Protein AF-A0A2N2MU75-F1 (afdb_monomer)

Mean predicted aligned error: 7.27 Å

Radius of gyration: 27.64 Å; Cα contacts (8 Å, |Δi|>4): 514; chains: 1; bounding box: 73×58×70 Å

Sequence (371 aa):
MKVNGSAAVYRFVVKPNTANDPRSLGYLADAHSLSLNQITQIRCHDLYFVRGGLDEPEAEKLAAQLLHDPVTQLIEIDLLELPLTDHNLNQKEHPATRTIEVALRPGVTDPVAEQIVRAAHLLGISSLESACTGLRFIISGDGLTDDLLHLAAKRLLSNSVIQTYALGEITPSFSTAAQSHDLVEPIVLRGLDDAGLLAVSSSRRAALNLAEMHAIQDYCERENRDLTDIEFEMLAQTWSEHCVHKTFKSQVSVKRDKSDSRSFPTHYSHLFNQTIRAATKQVNADWVISAFTENAGIVEFDGTNELSFKVETHNHPSAIEPFGGANTGIGGVIRDVIGVSAKPIASTDTLCFGPADLPLTELPEGVLHPR

Structure (mmCIF, N/CA/C/O backbone):
data_AF-A0A2N2MU75-F1
#
_entry.id   AF-A0A2N2MU75-F1
#
loop_
_atom_site.group_PDB
_atom_site.id
_atom_site.type_symbol
_atom_site.label_atom_id
_atom_site.label_alt_id
_atom_site.label_comp_id
_atom_site.label_asym_id
_atom_site.label_entity_id
_atom_site.label_seq_id
_atom_site.pdbx_PDB_ins_code
_atom_site.Cartn_x
_atom_site.Cartn_y
_atom_site.Cartn_z
_atom_site.occupancy
_atom_site.B_iso_or_equiv
_atom_site.auth_seq_id
_atom_site.auth_comp_id
_atom_site.auth_asym_id
_atom_site.auth_atom_id
_atom_site.pdbx_PDB_model_num
ATOM 1 N N . MET A 1 1 ? -29.387 16.639 11.949 1.00 51.47 1 MET A N 1
ATOM 2 C CA . MET A 1 1 ? -29.442 17.891 12.756 1.00 51.47 1 MET A CA 1
ATOM 3 C C . MET A 1 1 ? -28.228 18.777 12.436 1.00 51.47 1 MET A C 1
ATOM 5 O O . MET A 1 1 ? -27.191 18.222 12.099 1.00 51.47 1 MET A O 1
ATOM 9 N N . LYS A 1 2 ? -28.322 20.120 12.472 1.00 49.78 2 LYS A N 1
ATOM 10 C CA . LYS A 1 2 ? -27.133 21.004 12.392 1.00 49.78 2 LYS A CA 1
ATOM 11 C C . LYS A 1 2 ? -26.745 21.435 13.804 1.00 49.78 2 LYS A C 1
ATOM 13 O O . LYS A 1 2 ? -27.567 22.052 14.475 1.00 49.78 2 LYS A O 1
ATOM 18 N N . VAL A 1 3 ? -25.519 21.152 14.232 1.00 50.81 3 VAL A N 1
ATOM 19 C CA . VAL A 1 3 ? -24.955 21.676 15.486 1.00 50.81 3 VAL A CA 1
ATOM 20 C C . VAL A 1 3 ? -24.136 22.910 15.116 1.00 50.81 3 VAL A C 1
ATOM 22 O O . VAL A 1 3 ? -23.238 22.832 14.281 1.00 50.81 3 VAL A O 1
ATOM 25 N N . ASN A 1 4 ? -24.496 24.080 15.650 1.00 44.38 4 ASN A N 1
ATOM 26 C CA . ASN A 1 4 ? -23.814 25.356 15.368 1.00 44.38 4 ASN A CA 1
ATOM 27 C C . ASN A 1 4 ? -23.653 25.685 13.864 1.00 44.38 4 ASN A C 1
ATOM 29 O O . ASN A 1 4 ? -22.660 26.269 13.440 1.00 44.38 4 ASN A O 1
ATOM 33 N N . GLY A 1 5 ? -24.627 25.294 13.034 1.00 52.31 5 GLY A N 1
ATOM 34 C CA . GLY A 1 5 ? -24.607 25.541 11.586 1.00 52.31 5 GLY A CA 1
ATOM 35 C C . GLY A 1 5 ? -23.801 24.532 10.752 1.00 52.31 5 GLY A C 1
ATOM 36 O O . GLY A 1 5 ? -23.890 24.591 9.525 1.00 52.31 5 GLY A O 1
ATOM 37 N N . SER A 1 6 ? -23.113 23.577 11.390 1.00 60.97 6 SER A N 1
ATOM 38 C CA . SER A 1 6 ? -22.347 22.492 10.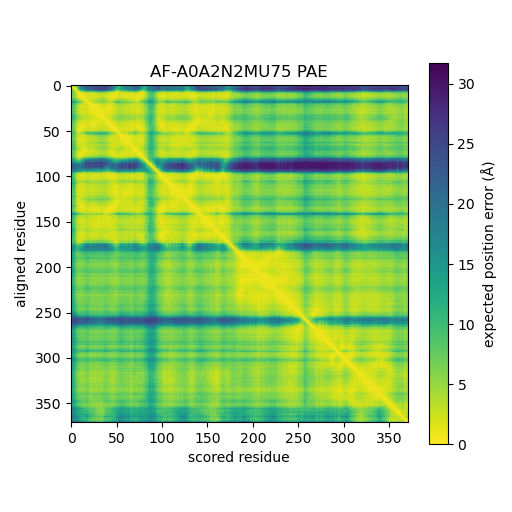755 1.00 60.97 6 SER A CA 1
ATOM 39 C C . SER A 1 6 ? -23.054 21.136 10.896 1.00 60.97 6 SER A C 1
ATOM 41 O O . SER A 1 6 ? -23.924 20.969 11.754 1.00 60.97 6 SER A O 1
ATOM 43 N N . ALA A 1 7 ? -22.727 20.174 10.027 1.00 74.31 7 ALA A N 1
ATOM 44 C CA . ALA A 1 7 ? -23.244 18.805 10.123 1.00 74.31 7 ALA A CA 1
ATOM 45 C C . ALA A 1 7 ? -22.842 18.165 11.465 1.00 74.31 7 ALA A C 1
ATOM 47 O O . ALA A 1 7 ? -21.722 18.374 11.933 1.00 74.31 7 ALA A O 1
ATOM 48 N N . ALA A 1 8 ? -23.756 17.407 12.080 1.00 84.44 8 ALA A N 1
ATOM 49 C CA . ALA A 1 8 ? -23.481 16.691 13.322 1.00 84.44 8 ALA A CA 1
ATOM 50 C C . ALA A 1 8 ? -22.379 15.647 13.100 1.00 84.44 8 ALA A C 1
ATOM 52 O O . ALA A 1 8 ? -22.336 15.007 12.044 1.00 84.44 8 ALA A O 1
ATOM 53 N N . VAL A 1 9 ? -21.505 15.482 14.094 1.00 91.62 9 VAL A N 1
ATOM 54 C CA . VAL A 1 9 ? -20.460 14.456 14.086 1.00 91.62 9 VAL A CA 1
ATOM 55 C C . VAL A 1 9 ? -20.683 13.525 15.263 1.00 91.62 9 VAL A C 1
ATOM 57 O O . VAL A 1 9 ? -20.596 13.952 16.409 1.00 91.62 9 VAL A O 1
ATOM 60 N N . TYR A 1 10 ? -20.958 12.259 14.974 1.00 94.25 10 TYR A N 1
ATOM 61 C CA . TYR A 1 10 ? -21.051 11.216 15.988 1.00 94.25 10 TYR A CA 1
ATOM 62 C C . TYR A 1 10 ? -19.754 10.421 16.024 1.00 94.25 10 TYR A C 1
ATOM 64 O O . TYR A 1 10 ? -19.190 10.075 14.983 1.00 94.25 10 TYR A O 1
ATOM 72 N N . ARG A 1 11 ? -19.300 10.137 17.236 1.00 95.62 11 ARG A N 1
ATOM 73 C CA . ARG A 1 11 ? -18.159 9.299 17.570 1.00 95.62 11 ARG A CA 1
ATOM 74 C C . ARG A 1 11 ? -18.680 7.970 18.098 1.00 95.62 11 ARG A C 1
ATOM 76 O O . ARG A 1 11 ? -19.547 7.951 18.964 1.00 95.62 11 ARG A O 1
ATOM 83 N N . PHE A 1 12 ? -18.114 6.879 17.605 1.00 97.44 12 PHE A N 1
ATOM 84 C CA . PHE A 1 12 ? -18.402 5.528 18.060 1.00 97.44 12 PHE A CA 1
ATOM 85 C C . PHE A 1 12 ? -17.114 4.862 18.523 1.00 97.44 12 PHE A C 1
ATOM 87 O O . PHE A 1 12 ? -16.131 4.832 17.780 1.00 97.44 12 PHE A O 1
ATOM 94 N N . VAL A 1 13 ? -17.125 4.310 19.734 1.00 97.75 13 VAL A N 1
ATOM 95 C CA . VAL A 1 13 ? -16.012 3.521 20.275 1.00 97.75 13 VAL A CA 1
ATOM 96 C C . VAL A 1 13 ? -16.487 2.091 20.458 1.00 97.75 13 VAL A C 1
ATOM 98 O O . VAL A 1 13 ? -17.335 1.818 21.308 1.00 97.75 13 VAL A O 1
ATOM 101 N N . VAL A 1 14 ? -15.940 1.176 19.663 1.00 97.62 14 VAL A N 1
ATOM 102 C CA . VAL A 1 14 ? -16.279 -0.247 19.717 1.00 97.62 14 VAL A CA 1
ATOM 103 C C . VAL A 1 14 ? -15.186 -0.992 20.462 1.00 97.62 14 VAL A C 1
ATOM 105 O O . VAL A 1 14 ? -14.022 -1.002 20.062 1.00 97.62 14 VAL A O 1
ATOM 108 N N . LYS A 1 15 ? -15.562 -1.620 21.573 1.00 96.06 15 LYS A N 1
ATOM 109 C CA . LYS A 1 15 ? -14.644 -2.326 22.467 1.00 96.06 15 LYS A CA 1
ATOM 110 C C . LYS A 1 15 ? -15.002 -3.810 22.552 1.00 96.06 15 LYS A C 1
ATOM 112 O O . LYS A 1 15 ? -16.187 -4.140 22.626 1.00 96.06 15 LYS A O 1
ATOM 117 N N . PRO A 1 16 ? -14.016 -4.717 22.595 1.00 95.25 16 PRO A N 1
ATOM 118 C CA . PRO A 1 16 ? -14.267 -6.120 22.906 1.00 95.25 16 PRO A CA 1
ATOM 119 C C . PRO A 1 16 ? -14.973 -6.263 24.262 1.00 95.25 16 PRO A C 1
ATOM 121 O O . PRO A 1 16 ? -14.642 -5.563 25.220 1.00 95.25 16 PRO A O 1
ATOM 124 N N . ASN A 1 17 ? -15.918 -7.197 24.378 1.00 93.12 17 ASN A N 1
ATOM 125 C CA . ASN A 1 17 ? -16.583 -7.502 25.652 1.00 93.12 17 ASN A CA 1
ATOM 126 C C . ASN A 1 17 ? -15.784 -8.482 26.540 1.00 93.12 17 ASN A C 1
ATOM 128 O O . ASN A 1 17 ? -16.262 -8.911 27.591 1.00 93.12 17 ASN A O 1
ATOM 132 N N . THR A 1 18 ? -14.558 -8.816 26.130 1.00 92.25 18 THR A N 1
ATOM 133 C CA . THR A 1 18 ? -13.627 -9.708 26.826 1.00 92.25 18 THR A CA 1
ATOM 134 C C . THR A 1 18 ? -12.359 -8.969 27.244 1.00 92.25 18 THR A C 1
ATOM 136 O O . THR A 1 18 ? -11.886 -8.067 26.557 1.00 92.25 18 THR A O 1
ATOM 139 N N . ALA A 1 19 ? -11.769 -9.387 28.366 1.00 83.44 19 ALA A N 1
ATOM 140 C CA . ALA A 1 19 ? -10.467 -8.891 28.811 1.00 83.44 19 ALA A CA 1
ATOM 141 C C . ALA A 1 19 ? -9.289 -9.479 28.006 1.00 83.44 19 ALA A C 1
ATOM 143 O O . ALA A 1 19 ? -8.210 -8.893 28.006 1.00 83.44 19 ALA A O 1
ATOM 144 N N . ASN A 1 20 ? -9.497 -10.609 27.319 1.00 89.25 20 ASN A N 1
ATOM 145 C CA . ASN A 1 20 ? -8.469 -11.348 26.576 1.00 89.25 20 ASN A CA 1
ATOM 146 C C . ASN A 1 20 ? -8.630 -11.166 25.060 1.00 89.25 20 ASN A C 1
ATOM 148 O O . ASN A 1 20 ? -8.659 -12.141 24.310 1.00 89.25 20 ASN A O 1
ATOM 152 N N . ASP A 1 21 ? -8.797 -9.925 24.614 1.00 94.19 21 ASP A N 1
ATOM 153 C CA . ASP A 1 21 ? -8.848 -9.608 23.188 1.00 94.19 21 ASP A CA 1
ATOM 154 C C . ASP A 1 21 ? -7.484 -9.897 22.521 1.00 94.19 21 ASP A C 1
ATOM 156 O O . ASP A 1 21 ? -6.467 -9.347 22.956 1.00 94.19 21 ASP A O 1
ATOM 160 N N . PRO A 1 22 ? -7.424 -10.735 21.469 1.00 94.56 22 PRO A N 1
ATOM 161 C CA . PRO A 1 22 ? -6.162 -11.096 20.828 1.00 94.56 22 PRO A CA 1
ATOM 162 C C . PRO A 1 22 ? -5.380 -9.904 20.267 1.00 94.56 22 PRO A C 1
ATOM 164 O O . PRO A 1 22 ? -4.154 -9.914 20.346 1.00 94.56 22 PRO A O 1
ATOM 167 N N . ARG A 1 23 ? -6.056 -8.865 19.744 1.00 95.25 23 ARG A N 1
ATOM 168 C CA . ARG A 1 23 ? -5.371 -7.661 19.231 1.00 95.25 23 ARG A CA 1
ATOM 169 C C . ARG A 1 23 ? -4.658 -6.930 20.362 1.00 95.25 23 ARG A C 1
ATOM 171 O O . ARG A 1 23 ? -3.478 -6.618 20.261 1.00 95.25 23 ARG A O 1
ATOM 178 N N . SER A 1 24 ? -5.372 -6.717 21.461 1.00 96.44 24 SER A N 1
ATOM 179 C CA . SER A 1 24 ? -4.861 -6.097 22.683 1.00 96.44 24 SER A CA 1
ATOM 180 C C . SER A 1 24 ? -3.653 -6.849 23.259 1.00 96.44 24 SER A C 1
ATOM 182 O O . SER A 1 24 ? -2.657 -6.228 23.628 1.00 96.44 24 SER A O 1
ATOM 184 N N . LEU A 1 25 ? -3.707 -8.187 23.286 1.00 96.25 25 LEU A N 1
ATOM 185 C CA . LEU A 1 25 ? -2.588 -9.031 23.722 1.00 96.25 25 LEU A CA 1
ATOM 186 C C . LEU A 1 25 ? -1.391 -8.969 22.761 1.00 96.25 25 LEU A C 1
ATOM 188 O O . LEU A 1 25 ? -0.255 -8.932 23.230 1.00 96.25 25 LEU A O 1
ATOM 192 N N . GLY A 1 26 ? -1.640 -8.926 21.448 1.00 95.44 26 GLY A N 1
ATOM 193 C CA . GLY A 1 26 ? -0.605 -8.756 20.425 1.00 95.44 26 GLY A CA 1
ATOM 194 C C . GLY A 1 26 ? 0.166 -7.452 20.613 1.00 95.44 26 GLY A C 1
ATOM 195 O O . GLY A 1 26 ? 1.370 -7.486 20.839 1.00 95.44 26 GLY A O 1
ATOM 196 N N . TYR A 1 27 ? -0.540 -6.318 20.685 1.00 95.56 27 TYR A N 1
ATOM 197 C CA . TYR A 1 27 ? 0.099 -5.019 20.922 1.00 95.56 27 TYR A CA 1
ATOM 198 C C . TYR A 1 27 ? 0.904 -4.974 22.226 1.00 95.56 27 TYR A C 1
ATOM 200 O O . TYR A 1 27 ? 1.954 -4.336 22.276 1.00 95.56 27 TYR A O 1
ATOM 208 N N . LEU A 1 28 ? 0.438 -5.633 23.293 1.00 96.31 28 LEU A N 1
ATOM 209 C CA . LEU A 1 28 ? 1.194 -5.707 24.544 1.00 96.31 28 LEU A CA 1
ATOM 210 C C . LEU A 1 28 ? 2.494 -6.511 24.377 1.00 96.31 28 LEU A C 1
ATOM 212 O O . LEU A 1 28 ? 3.545 -6.075 24.848 1.00 96.31 28 LEU A O 1
ATOM 216 N N . ALA A 1 29 ? 2.433 -7.660 23.698 1.00 94.38 29 ALA A N 1
ATOM 217 C CA . ALA A 1 29 ? 3.613 -8.470 23.405 1.00 94.38 29 ALA A CA 1
ATOM 218 C C . ALA A 1 29 ? 4.624 -7.696 22.541 1.00 94.38 29 ALA A C 1
ATOM 220 O O . ALA A 1 29 ? 5.821 -7.691 22.844 1.00 94.38 29 ALA A O 1
ATOM 221 N N . ASP A 1 30 ? 4.138 -6.973 21.533 1.00 92.06 30 ASP A N 1
ATOM 222 C CA . ASP A 1 30 ? 4.963 -6.145 20.656 1.00 92.06 30 ASP A CA 1
ATOM 223 C C . ASP A 1 30 ? 5.605 -4.986 21.429 1.00 92.06 30 ASP A C 1
ATOM 225 O O . ASP A 1 30 ? 6.803 -4.736 21.290 1.00 92.06 30 ASP A O 1
ATOM 229 N N . ALA A 1 31 ? 4.862 -4.329 22.327 1.00 93.19 31 ALA A N 1
ATOM 230 C CA . ALA A 1 31 ? 5.402 -3.296 23.208 1.00 93.19 31 ALA A CA 1
ATOM 231 C C . ALA A 1 31 ? 6.570 -3.822 24.061 1.00 93.19 31 ALA A C 1
ATOM 233 O O . ALA A 1 31 ? 7.619 -3.177 24.145 1.00 93.19 31 ALA A O 1
ATOM 234 N N . HIS A 1 32 ? 6.433 -5.011 24.655 1.00 92.69 32 HIS A N 1
ATOM 235 C CA . HIS A 1 32 ? 7.508 -5.640 25.435 1.00 92.69 32 HIS A CA 1
ATOM 236 C C . HIS A 1 32 ? 8.697 -6.038 24.562 1.00 92.69 32 HIS A C 1
ATOM 238 O O . HIS A 1 32 ? 9.844 -5.868 24.978 1.00 92.69 32 HIS A O 1
ATOM 244 N N . SER A 1 33 ? 8.453 -6.487 23.327 1.00 87.44 33 SER A N 1
ATOM 245 C CA . SER A 1 33 ? 9.519 -6.767 22.358 1.00 87.44 33 SER A CA 1
ATOM 246 C C . SER A 1 33 ? 10.342 -5.514 22.018 1.00 87.44 33 SER A C 1
ATOM 248 O O . SER A 1 33 ? 11.556 -5.597 21.831 1.00 87.44 33 SER A O 1
ATOM 250 N N . LEU A 1 34 ? 9.704 -4.339 22.055 1.00 86.19 34 LEU A N 1
ATOM 251 C CA . LEU A 1 34 ? 10.323 -3.021 21.896 1.00 86.19 34 LEU A CA 1
ATOM 252 C C . LEU A 1 34 ? 10.879 -2.447 23.213 1.00 86.19 34 LEU A C 1
ATOM 254 O O . LEU A 1 34 ? 11.222 -1.268 23.281 1.00 86.19 34 LEU A O 1
ATOM 258 N N . SER A 1 35 ? 10.999 -3.269 24.262 1.00 89.12 35 SER A N 1
ATOM 259 C CA . SER A 1 35 ? 11.488 -2.885 25.595 1.00 89.12 35 SER A CA 1
ATOM 260 C C . SER A 1 35 ? 10.622 -1.855 26.340 1.00 89.12 35 SER A C 1
ATOM 262 O O . SER A 1 35 ? 11.078 -1.262 27.320 1.00 89.12 35 SER A O 1
ATOM 264 N N . LEU A 1 36 ? 9.355 -1.679 25.950 1.00 90.94 36 LEU A N 1
ATOM 265 C CA . LEU A 1 36 ? 8.371 -0.828 26.638 1.00 90.94 36 LEU A CA 1
ATOM 266 C C . LEU A 1 36 ? 7.714 -1.577 27.813 1.00 90.94 36 LEU A C 1
ATOM 268 O O . LEU A 1 36 ? 6.493 -1.653 27.935 1.00 90.94 36 LEU A O 1
ATOM 272 N N . ASN A 1 37 ? 8.539 -2.151 28.691 1.00 92.50 37 ASN A N 1
ATOM 273 C CA . ASN A 1 37 ? 8.097 -3.033 29.779 1.00 92.50 37 ASN A CA 1
ATOM 274 C C . ASN A 1 37 ? 7.300 -2.315 30.883 1.00 92.50 37 ASN A C 1
ATOM 276 O O . ASN A 1 37 ? 6.723 -2.977 31.742 1.00 92.50 37 ASN A O 1
ATOM 280 N N . GLN A 1 38 ? 7.273 -0.976 30.890 1.00 92.81 38 GLN A N 1
ATOM 281 C CA . GLN A 1 38 ? 6.445 -0.220 31.836 1.00 92.81 38 GLN A CA 1
ATOM 282 C C . GLN A 1 38 ? 4.948 -0.339 31.517 1.00 92.81 38 GLN A C 1
ATOM 284 O O . GLN A 1 38 ? 4.113 -0.139 32.399 1.00 92.81 38 GLN A O 1
ATOM 289 N N . ILE A 1 39 ? 4.606 -0.657 30.263 1.00 95.75 39 ILE A N 1
ATOM 290 C CA . ILE A 1 39 ? 3.230 -0.881 29.831 1.00 95.75 39 ILE A CA 1
ATOM 291 C C . ILE A 1 39 ? 2.816 -2.281 30.281 1.00 95.75 39 ILE A C 1
ATOM 293 O O . ILE A 1 39 ? 3.366 -3.281 29.825 1.00 95.75 39 ILE A O 1
ATOM 297 N N . THR A 1 40 ? 1.841 -2.365 31.179 1.00 95.94 40 THR A N 1
ATOM 298 C CA . THR A 1 40 ? 1.343 -3.637 31.723 1.00 95.94 40 THR A CA 1
ATOM 299 C C . THR A 1 40 ? 0.060 -4.099 31.042 1.00 95.94 40 THR A C 1
ATOM 301 O O . THR A 1 40 ? -0.259 -5.286 31.081 1.00 95.94 40 THR A O 1
ATOM 304 N N . GLN A 1 41 ? -0.664 -3.186 30.390 1.00 95.94 41 GLN A N 1
ATOM 305 C CA . GLN A 1 41 ? -1.860 -3.500 29.620 1.00 95.94 41 GLN A CA 1
ATOM 306 C C . GLN A 1 41 ? -2.031 -2.525 28.451 1.00 95.94 41 GLN A C 1
ATOM 308 O O . GLN A 1 41 ? -1.835 -1.321 28.598 1.00 95.94 41 GLN A O 1
ATOM 313 N N . ILE A 1 42 ? -2.473 -3.050 27.309 1.00 96.88 42 ILE A N 1
ATOM 314 C CA . ILE A 1 42 ? -3.004 -2.273 26.186 1.00 96.88 42 ILE A CA 1
ATOM 315 C C . ILE A 1 42 ? -4.396 -2.820 25.886 1.00 96.88 42 ILE A C 1
ATOM 317 O O . ILE A 1 42 ? -4.577 -4.035 25.862 1.00 96.88 42 ILE A O 1
ATOM 321 N N . ARG A 1 43 ? -5.384 -1.947 25.677 1.00 96.94 43 ARG A N 1
ATOM 322 C CA . ARG A 1 43 ? -6.690 -2.311 25.105 1.00 96.94 43 ARG A CA 1
ATOM 323 C C . ARG A 1 43 ? -6.873 -1.583 23.787 1.00 96.94 43 ARG A C 1
ATOM 325 O O . ARG A 1 43 ? -6.774 -0.360 23.761 1.00 96.94 43 ARG A O 1
ATOM 332 N N . CYS A 1 44 ? -7.126 -2.331 22.722 1.00 97.50 44 CYS A N 1
ATOM 333 C CA . CYS A 1 44 ? -7.369 -1.804 21.385 1.00 97.50 44 CYS A CA 1
ATOM 334 C C . CYS A 1 44 ? -8.876 -1.765 21.109 1.00 97.50 44 CYS A C 1
ATOM 336 O O . CYS A 1 44 ? -9.555 -2.791 21.181 1.00 97.50 44 CYS A O 1
ATOM 338 N N . HIS A 1 45 ? -9.396 -0.578 20.815 1.00 97.56 45 HIS A N 1
ATOM 339 C CA . HIS A 1 45 ? -10.789 -0.338 20.454 1.00 97.56 45 HIS A CA 1
ATOM 340 C C . HIS A 1 45 ? -10.858 0.231 19.037 1.00 97.56 45 HIS A C 1
ATOM 342 O O . HIS A 1 45 ? -10.005 1.034 18.649 1.00 97.56 45 HIS A O 1
ATOM 348 N N . ASP A 1 46 ? -11.895 -0.137 18.291 1.00 97.88 46 ASP A N 1
ATOM 349 C CA . ASP A 1 46 ? -12.166 0.471 16.994 1.00 97.88 46 ASP A CA 1
ATOM 350 C C . ASP A 1 46 ? -12.841 1.829 17.204 1.00 97.88 46 ASP A C 1
ATOM 352 O O . ASP A 1 46 ? -13.676 2.006 18.099 1.00 97.88 46 ASP A O 1
ATOM 356 N N . LEU A 1 47 ? -12.443 2.803 16.394 1.00 97.50 47 LEU A N 1
ATOM 357 C CA . LEU A 1 47 ? -12.927 4.171 16.468 1.00 97.50 47 LEU A CA 1
ATOM 358 C C . LEU A 1 47 ? -13.536 4.561 15.126 1.00 97.50 47 LEU A C 1
ATOM 360 O O . LEU A 1 47 ? -12.868 4.513 14.093 1.00 97.50 47 LEU A O 1
ATOM 364 N N . TYR A 1 48 ? -14.795 4.984 15.149 1.00 97.50 48 TYR A N 1
ATOM 365 C CA . TYR A 1 48 ? -15.487 5.495 13.973 1.00 97.50 48 TYR A CA 1
ATOM 366 C C . TYR A 1 48 ? -16.006 6.895 14.246 1.00 97.50 48 TYR A C 1
ATOM 368 O O . TYR A 1 48 ? -16.578 7.165 15.300 1.00 97.50 48 TYR A O 1
ATOM 376 N N . PHE A 1 49 ? -15.868 7.773 13.264 1.00 95.94 49 PHE A N 1
ATOM 377 C CA . PHE A 1 49 ? -16.566 9.046 13.258 1.00 95.94 49 PHE A CA 1
ATOM 378 C C . PHE A 1 49 ? -17.430 9.119 12.018 1.00 95.94 49 PHE A C 1
ATOM 380 O O . PHE A 1 49 ? -16.993 8.768 10.923 1.00 95.94 49 PHE A O 1
ATOM 387 N N . VAL A 1 50 ? -18.649 9.610 12.177 1.00 94.94 50 VAL A N 1
ATOM 388 C CA . VAL A 1 50 ? -19.560 9.823 11.060 1.00 94.94 50 VAL A CA 1
ATOM 389 C C . VAL A 1 50 ? -20.079 11.247 11.095 1.00 94.94 50 VAL A C 1
ATOM 391 O O . VAL A 1 50 ? -20.378 11.786 12.158 1.00 94.94 50 VAL A O 1
ATOM 394 N N . ARG A 1 51 ? -20.171 11.862 9.920 1.00 93.12 51 ARG A N 1
ATOM 395 C CA . ARG A 1 51 ? -20.642 13.230 9.737 1.00 93.12 51 ARG A CA 1
ATOM 396 C C . ARG A 1 51 ? -21.818 13.242 8.781 1.00 93.12 51 ARG A C 1
ATOM 398 O O . ARG A 1 51 ? -21.762 12.634 7.711 1.00 93.12 51 ARG A O 1
ATOM 405 N N . GLY A 1 52 ? -22.857 13.976 9.150 1.00 90.56 52 GLY A N 1
ATOM 406 C CA . GLY A 1 52 ? -23.993 14.215 8.274 1.00 90.56 52 GLY A CA 1
ATOM 407 C C . GLY A 1 52 ? -25.226 14.682 9.026 1.00 90.56 52 GLY A C 1
ATOM 408 O O . GLY A 1 52 ? -25.177 15.095 10.187 1.00 90.56 52 GLY A O 1
ATOM 409 N N . GLY A 1 53 ? -26.361 14.610 8.346 1.00 87.50 53 GLY A N 1
ATOM 410 C CA . GLY A 1 53 ? -27.660 14.983 8.884 1.00 87.50 53 GLY A CA 1
ATOM 411 C C . GLY A 1 53 ? -28.294 13.921 9.778 1.00 87.50 53 GLY A C 1
ATOM 412 O O . GLY A 1 53 ? -29.499 13.747 9.658 1.00 87.50 53 GLY A O 1
ATOM 413 N N . LEU A 1 54 ? -27.535 13.260 10.656 1.00 87.00 54 LEU A N 1
ATOM 414 C CA . LEU A 1 54 ? -28.070 12.210 11.529 1.00 87.00 54 LEU A CA 1
ATOM 415 C C . LEU A 1 54 ? -28.845 12.782 12.718 1.00 87.00 54 LEU A C 1
ATOM 417 O O . LEU A 1 54 ? -28.550 13.892 13.190 1.00 87.00 54 LEU A O 1
ATOM 421 N N . ASP A 1 55 ? -29.826 12.018 13.183 1.00 87.75 55 ASP A N 1
ATOM 422 C CA . ASP A 1 55 ? -30.396 12.120 14.524 1.00 87.75 55 ASP A CA 1
ATOM 423 C C . ASP A 1 55 ? -29.923 10.970 15.437 1.00 87.75 55 ASP A C 1
ATOM 425 O O . ASP A 1 55 ? -29.183 10.073 15.030 1.00 87.75 55 ASP A O 1
ATOM 429 N N . GLU A 1 56 ? -30.293 11.040 16.716 1.00 90.06 56 GLU A N 1
ATOM 430 C CA . GLU A 1 56 ? -29.897 10.055 17.726 1.00 90.06 56 GLU A CA 1
ATOM 431 C C . GLU A 1 56 ? -30.433 8.636 17.422 1.00 90.06 56 GLU A C 1
ATOM 433 O O . GLU A 1 56 ? -29.623 7.707 17.423 1.00 90.06 56 GLU A O 1
ATOM 438 N N . PRO A 1 57 ? -31.714 8.431 17.042 1.00 93.94 57 PRO A N 1
ATOM 439 C CA . PRO A 1 57 ? -32.200 7.124 16.586 1.00 93.94 57 PRO A CA 1
ATOM 440 C C . PRO A 1 57 ? -31.439 6.542 15.384 1.00 93.94 57 PRO A C 1
ATOM 442 O O . PRO A 1 57 ? -31.205 5.333 15.319 1.00 93.94 57 PRO A O 1
ATOM 445 N N . GLU A 1 58 ? -31.047 7.370 14.413 1.00 94.25 58 GLU A N 1
ATOM 446 C CA . GLU A 1 58 ? -30.229 6.937 13.277 1.00 94.25 58 GLU A CA 1
ATOM 447 C C . GLU A 1 58 ? -28.816 6.527 13.716 1.00 94.25 58 GLU A C 1
ATOM 449 O O . GLU A 1 58 ? -28.297 5.514 13.238 1.00 94.25 58 GLU A O 1
ATOM 454 N N . ALA A 1 59 ? -28.207 7.260 14.652 1.00 94.19 59 ALA A N 1
ATOM 455 C CA . ALA A 1 59 ? -26.913 6.902 15.231 1.00 94.19 59 ALA A CA 1
ATOM 456 C C . ALA A 1 59 ? -26.982 5.570 16.003 1.00 94.19 59 ALA A C 1
ATOM 458 O O . ALA A 1 59 ? -26.131 4.699 15.806 1.00 94.19 59 ALA A O 1
ATOM 459 N N . GLU A 1 60 ? -28.024 5.356 16.810 1.00 94.81 60 GLU A N 1
ATOM 460 C CA . GLU A 1 60 ? -28.272 4.080 17.495 1.00 94.81 60 GLU A CA 1
ATOM 461 C C . GLU A 1 60 ? -28.495 2.931 16.504 1.00 94.81 60 GLU A C 1
ATOM 463 O O . GLU A 1 60 ? -28.000 1.818 16.701 1.00 94.81 60 GLU A O 1
ATOM 468 N N . LYS A 1 61 ? -29.198 3.191 15.395 1.00 95.25 61 LYS A N 1
ATOM 469 C CA . LYS A 1 61 ? -29.399 2.202 14.333 1.00 95.25 61 LYS A CA 1
ATOM 470 C C . LYS A 1 61 ? -28.079 1.808 13.666 1.00 95.25 61 LYS A C 1
ATOM 472 O O . LYS A 1 61 ? -27.864 0.617 13.435 1.00 95.25 61 LYS A O 1
ATOM 477 N N . LEU A 1 62 ? -27.199 2.771 13.371 1.00 96.00 62 LEU A N 1
ATOM 478 C CA . LEU A 1 62 ? -25.856 2.493 12.842 1.00 96.00 62 LEU A CA 1
ATOM 479 C C . LEU A 1 62 ? -25.042 1.645 13.813 1.00 96.00 62 LEU A C 1
ATOM 481 O O . LEU A 1 62 ? -24.455 0.643 13.403 1.00 96.00 62 LEU A O 1
ATOM 485 N N . ALA A 1 63 ? -25.049 2.013 15.093 1.00 95.12 63 ALA A N 1
ATOM 486 C CA . ALA A 1 63 ? -24.404 1.236 16.136 1.00 95.12 63 ALA A CA 1
ATOM 487 C C . ALA A 1 63 ? -24.909 -0.213 16.128 1.00 95.12 63 ALA A C 1
ATOM 489 O O . ALA A 1 63 ? -24.127 -1.136 15.913 1.00 95.12 63 ALA A O 1
ATOM 490 N N . ALA A 1 64 ? -26.220 -0.411 16.267 1.00 93.50 64 ALA A N 1
ATOM 491 C CA . ALA A 1 64 ? -26.835 -1.723 16.441 1.00 93.50 64 ALA A CA 1
ATOM 492 C C . ALA A 1 64 ? -26.756 -2.647 15.216 1.00 93.50 64 ALA A C 1
ATOM 494 O O . ALA A 1 64 ? -26.721 -3.863 15.386 1.00 93.50 64 ALA A O 1
ATOM 495 N N . GLN A 1 65 ? -26.786 -2.099 13.996 1.00 94.94 65 GLN A N 1
ATOM 496 C CA . GLN A 1 65 ? -26.931 -2.901 12.772 1.00 94.94 65 GLN A CA 1
ATOM 497 C C . GLN A 1 65 ? -25.686 -2.937 11.887 1.00 94.94 65 GLN A C 1
ATOM 499 O O . GLN A 1 65 ? -25.637 -3.764 10.977 1.00 94.94 65 GLN A O 1
ATOM 504 N N . LEU A 1 66 ? -24.714 -2.044 12.102 1.00 95.81 66 LEU A N 1
ATOM 505 C CA . LEU A 1 66 ? -23.580 -1.893 11.190 1.00 95.81 66 LEU A CA 1
ATOM 506 C C . LEU A 1 66 ? -22.217 -1.858 11.883 1.00 95.81 66 LEU A C 1
ATOM 508 O O . LEU A 1 66 ? -21.291 -2.497 11.395 1.00 95.81 66 LEU A O 1
ATOM 512 N N . LEU A 1 67 ? -22.069 -1.090 12.965 1.00 96.44 67 LEU A N 1
ATOM 513 C CA . LEU A 1 67 ? -20.739 -0.720 13.465 1.00 96.44 67 LEU A CA 1
ATOM 514 C C . LEU A 1 67 ? -20.139 -1.688 14.489 1.00 96.44 67 LEU A C 1
ATOM 516 O O . LEU A 1 67 ? -18.940 -1.609 14.733 1.00 96.44 67 LEU A O 1
ATOM 520 N N . HIS A 1 68 ? -20.920 -2.591 15.084 1.00 95.06 68 HIS A N 1
ATOM 521 C CA . HIS A 1 68 ? -20.385 -3.580 16.024 1.00 95.06 68 HIS A CA 1
ATOM 522 C C . HIS A 1 68 ? -21.116 -4.922 15.956 1.00 95.06 68 HIS A C 1
ATOM 524 O O . HIS A 1 68 ? -22.276 -4.999 15.549 1.00 95.06 68 HIS A O 1
ATOM 530 N N . ASP A 1 69 ? -20.429 -5.972 16.397 1.00 94.12 69 ASP A N 1
ATOM 531 C CA . ASP A 1 69 ? -21.007 -7.277 16.690 1.00 94.12 69 ASP A CA 1
ATOM 532 C C . ASP A 1 69 ? -21.514 -7.308 18.147 1.00 94.12 69 ASP A C 1
ATOM 534 O O . ASP A 1 69 ? -20.704 -7.343 19.079 1.00 94.12 69 ASP A O 1
ATOM 538 N N . PRO A 1 70 ? -22.838 -7.359 18.384 1.00 93.12 70 PRO A N 1
ATOM 539 C CA . PRO A 1 70 ? -23.400 -7.328 19.733 1.00 93.12 70 PRO A CA 1
ATOM 540 C C . PRO A 1 70 ? -23.083 -8.581 20.569 1.00 93.12 70 PRO A C 1
ATOM 542 O O . PRO A 1 70 ? -23.317 -8.585 21.778 1.00 93.12 70 PRO A O 1
ATOM 545 N N . VAL A 1 71 ? -22.581 -9.663 19.961 1.00 93.62 71 VAL A N 1
ATOM 546 C CA . VAL A 1 71 ? -22.203 -10.890 20.680 1.00 93.62 71 VAL A CA 1
ATOM 547 C C . VAL A 1 71 ? -20.831 -10.747 21.332 1.00 93.62 71 VAL A C 1
ATOM 549 O O . VAL A 1 71 ? -20.613 -11.251 22.436 1.00 93.62 71 VAL A O 1
ATOM 552 N N . THR A 1 72 ? -19.897 -10.076 20.661 1.00 93.88 72 THR A N 1
ATOM 553 C CA . THR A 1 72 ? -18.478 -10.037 21.052 1.00 93.88 72 THR A CA 1
ATOM 554 C C . THR A 1 72 ? -17.986 -8.640 21.428 1.00 93.88 72 THR A C 1
ATOM 556 O O . THR A 1 72 ? -16.892 -8.494 21.979 1.00 93.88 72 THR A O 1
ATOM 559 N N . GLN A 1 73 ? -18.789 -7.605 21.184 1.00 96.62 73 GLN A N 1
ATOM 560 C CA . GLN A 1 73 ? -18.393 -6.213 21.344 1.00 96.62 73 GLN A CA 1
ATOM 561 C C . GLN A 1 73 ? -19.452 -5.398 22.091 1.00 96.62 73 GLN A C 1
ATOM 563 O O . GLN A 1 73 ? -20.625 -5.751 22.175 1.00 96.62 73 GLN A O 1
ATOM 568 N N . LEU A 1 74 ? -19.002 -4.282 22.649 1.00 96.31 74 LEU A N 1
ATOM 569 C CA . LEU A 1 74 ? -19.824 -3.210 23.195 1.00 96.31 74 LEU A CA 1
ATOM 570 C C . LEU A 1 74 ? -19.519 -1.941 22.404 1.00 96.31 74 LEU A C 1
ATOM 572 O O . LEU A 1 74 ? -18.400 -1.774 21.919 1.00 96.31 74 LEU A O 1
ATOM 576 N N . ILE A 1 75 ? -20.486 -1.034 22.319 1.00 97.25 75 ILE A N 1
ATOM 577 C CA . ILE A 1 75 ? -20.325 0.236 21.614 1.00 97.25 75 ILE A CA 1
ATOM 578 C C . ILE A 1 75 ? -20.741 1.409 22.497 1.00 97.25 75 ILE A C 1
ATOM 580 O O . ILE A 1 75 ? -21.734 1.339 23.219 1.00 97.25 75 ILE A O 1
ATOM 584 N N . GLU A 1 76 ? -19.949 2.472 22.450 1.00 96.19 76 GLU A N 1
ATOM 585 C CA . GLU A 1 76 ? -20.241 3.775 23.050 1.00 96.19 76 GLU A CA 1
ATOM 586 C C . GLU A 1 76 ? -20.484 4.780 21.924 1.00 96.19 76 GLU A C 1
ATOM 588 O O . GLU A 1 76 ? -19.816 4.707 20.889 1.00 96.19 76 GLU A O 1
ATOM 593 N N . ILE A 1 77 ? -21.448 5.683 22.114 1.00 95.19 77 ILE A N 1
ATOM 594 C CA . ILE A 1 77 ? -21.848 6.694 21.132 1.00 95.19 77 ILE A CA 1
ATOM 595 C C . ILE A 1 77 ? -21.772 8.060 21.806 1.00 95.19 77 ILE A C 1
ATOM 597 O O . ILE A 1 77 ? -22.439 8.276 22.814 1.00 95.19 77 ILE A O 1
ATOM 601 N N . ASP A 1 78 ? -21.023 8.983 21.211 1.00 92.38 78 ASP A N 1
ATOM 602 C CA . ASP A 1 78 ? -20.907 10.362 21.677 1.00 92.38 78 ASP A CA 1
ATOM 603 C C . ASP A 1 78 ? -21.202 11.333 20.528 1.00 92.38 78 ASP A C 1
ATOM 605 O O . ASP A 1 78 ? -20.697 11.179 19.413 1.00 92.38 78 ASP A O 1
ATOM 609 N N . LEU A 1 79 ? -22.003 12.366 20.789 1.00 89.94 79 LEU A N 1
ATOM 610 C CA . LEU A 1 79 ? -22.157 13.492 19.867 1.00 89.94 79 LEU A CA 1
ATOM 611 C C . LEU A 1 79 ? -21.020 14.490 20.113 1.00 89.94 79 LEU A C 1
ATOM 613 O O . LEU A 1 79 ? -20.900 15.037 21.208 1.00 89.94 79 LEU A O 1
ATOM 617 N N . LEU A 1 80 ? -20.197 14.748 19.097 1.00 86.06 80 LEU A N 1
ATOM 618 C CA . LEU A 1 80 ? -19.075 15.677 19.201 1.00 86.06 80 LEU A CA 1
ATOM 619 C C . LEU A 1 80 ? -19.496 17.115 18.900 1.00 86.06 80 LEU A C 1
ATOM 621 O O . LEU A 1 80 ? -20.039 17.423 17.836 1.00 86.06 80 LEU A O 1
ATOM 625 N N . GLU A 1 81 ? -19.138 18.021 19.806 1.00 74.19 81 GLU A N 1
ATOM 626 C CA . GLU A 1 81 ? -19.164 19.461 19.562 1.00 74.19 81 GLU A CA 1
ATOM 627 C C . GLU A 1 81 ? -17.812 19.902 18.982 1.00 74.19 81 GLU A C 1
ATOM 629 O O . GLU A 1 81 ? -16.781 19.835 19.651 1.00 74.19 81 GLU A O 1
ATOM 634 N N . LEU A 1 82 ? -17.804 20.328 17.713 1.00 68.06 82 LEU A N 1
ATOM 635 C CA . LEU A 1 82 ? -16.599 20.804 17.026 1.00 68.06 82 LEU A CA 1
ATOM 636 C C . LEU A 1 82 ? -16.509 22.345 17.021 1.00 68.06 82 LEU A C 1
ATOM 638 O O . LEU A 1 82 ? -17.533 23.006 16.818 1.00 68.06 82 LEU A O 1
ATOM 642 N N . PRO A 1 83 ? -15.296 22.929 17.142 1.00 62.56 83 PRO A N 1
ATOM 643 C CA . PRO A 1 83 ? -14.013 22.255 17.370 1.00 62.56 83 PRO A CA 1
ATOM 644 C C . PRO A 1 83 ? -13.914 21.706 18.800 1.00 62.56 83 PRO A C 1
ATOM 646 O O . PRO A 1 83 ? -14.430 22.325 19.729 1.00 62.56 83 PRO A O 1
ATOM 649 N N . LEU A 1 84 ? -13.229 20.569 18.972 1.00 58.12 84 LEU A N 1
ATOM 650 C CA . LEU A 1 84 ? -12.909 20.057 20.305 1.00 58.12 84 LEU A CA 1
ATOM 651 C C . LEU A 1 84 ? -12.136 21.157 21.047 1.00 58.12 84 LEU A C 1
ATOM 653 O O . LEU A 1 84 ? -11.055 21.557 20.620 1.00 58.12 84 LEU A O 1
ATOM 657 N N . THR A 1 85 ? -12.718 21.712 22.108 1.00 49.34 85 THR A N 1
ATOM 658 C CA . THR A 1 85 ? -11.995 22.654 22.967 1.00 49.34 85 THR A CA 1
ATOM 659 C C . THR A 1 85 ? -11.030 21.862 23.845 1.00 49.34 85 THR A C 1
ATOM 661 O O . THR A 1 85 ? -11.386 20.783 24.324 1.00 49.34 85 THR A O 1
ATOM 664 N N . ASP A 1 86 ? -9.832 22.403 24.107 1.00 47.25 86 ASP A N 1
ATOM 665 C CA . ASP A 1 86 ? -8.808 21.783 24.976 1.00 47.25 86 ASP A CA 1
ATOM 666 C C . ASP A 1 86 ? -9.358 21.342 26.350 1.00 47.25 86 ASP A C 1
ATOM 668 O O . ASP A 1 86 ? -8.790 20.489 27.029 1.00 47.25 86 ASP A O 1
ATOM 672 N N . HIS A 1 87 ? -10.498 21.899 26.769 1.00 40.50 87 HIS A N 1
ATOM 673 C CA . HIS A 1 87 ? -11.171 21.564 28.016 1.00 40.50 87 HIS A CA 1
ATOM 674 C C . HIS A 1 87 ? -11.827 20.173 28.057 1.00 40.50 87 HIS A C 1
ATOM 676 O O . HIS A 1 87 ? -12.009 19.662 29.161 1.00 40.50 87 HIS A O 1
ATOM 682 N N . ASN A 1 88 ? -12.114 19.531 26.918 1.00 43.56 88 ASN A N 1
ATOM 683 C CA . ASN A 1 88 ? -12.654 18.161 26.887 1.00 43.56 88 ASN A CA 1
ATOM 684 C C . ASN A 1 88 ? -11.568 17.069 26.839 1.00 43.56 88 ASN A C 1
ATOM 686 O O . ASN A 1 88 ? -11.882 15.897 27.026 1.00 43.56 88 ASN A O 1
ATOM 690 N N . LEU A 1 89 ? -10.291 17.438 26.677 1.00 44.91 89 LEU A N 1
ATOM 691 C CA . LEU A 1 89 ? -9.154 16.502 26.687 1.00 44.91 89 LEU A CA 1
ATOM 692 C C . LEU A 1 89 ? -8.803 15.979 28.093 1.00 44.91 89 LEU A C 1
ATOM 694 O O . LEU A 1 89 ? -8.038 15.031 28.227 1.00 44.91 89 LEU A O 1
ATOM 698 N N . ASN A 1 90 ? -9.375 16.578 29.143 1.00 40.59 90 ASN A N 1
ATOM 699 C CA . ASN A 1 90 ? -9.137 16.226 30.544 1.00 40.59 90 ASN A CA 1
ATOM 700 C C . ASN A 1 90 ? -10.362 15.552 31.183 1.00 40.59 90 ASN A C 1
ATOM 702 O O . ASN A 1 90 ? -10.790 15.929 32.281 1.00 40.59 90 ASN A O 1
ATOM 706 N N . GLN A 1 91 ? -10.930 14.520 30.547 1.00 46.34 91 GLN A N 1
ATOM 707 C CA . GLN A 1 91 ? -11.596 13.509 31.371 1.00 46.34 91 GLN A CA 1
ATOM 708 C C . GLN A 1 91 ? -10.547 12.970 32.349 1.00 46.34 91 GLN A C 1
ATOM 710 O O . GLN A 1 91 ? -9.401 12.760 31.967 1.00 46.34 91 GLN A O 1
ATOM 715 N N . LYS A 1 92 ? -10.913 12.847 33.630 1.00 43.66 92 LYS A N 1
ATOM 716 C CA . LYS A 1 92 ? -10.040 12.423 34.735 1.00 43.66 92 LYS A CA 1
ATOM 717 C C . LYS A 1 92 ? -9.453 11.031 34.467 1.00 43.66 92 LYS A C 1
ATOM 719 O O . LYS A 1 92 ? -9.935 10.041 35.012 1.00 43.66 92 LYS A O 1
ATOM 724 N N . GLU A 1 93 ? -8.426 10.947 33.636 1.00 53.34 93 GLU A N 1
ATOM 725 C CA . GLU A 1 93 ? -7.652 9.733 33.461 1.00 53.34 93 GLU A CA 1
ATOM 726 C C . GLU A 1 93 ? -6.950 9.449 34.789 1.00 53.34 93 GLU A C 1
ATOM 728 O O . GLU A 1 93 ? -6.312 10.319 35.392 1.00 53.34 93 GLU A O 1
ATOM 733 N N . HIS A 1 94 ? -7.119 8.231 35.303 1.00 57.53 94 HIS A N 1
ATOM 734 C CA . HIS A 1 94 ? -6.311 7.785 36.428 1.00 57.53 94 HIS A CA 1
ATOM 735 C C . HIS A 1 94 ? -4.836 7.881 36.011 1.00 57.53 94 HIS A C 1
ATOM 737 O O . HIS A 1 94 ? -4.514 7.461 34.907 1.00 57.53 94 HIS A O 1
ATOM 743 N N . PRO A 1 95 ? -3.909 8.335 36.873 1.00 61.38 95 PRO A N 1
ATOM 744 C CA . PRO A 1 95 ? -2.498 8.497 36.499 1.00 61.38 95 PRO A CA 1
ATOM 745 C C . PRO A 1 95 ? -1.825 7.207 35.986 1.00 61.38 95 PRO A C 1
ATOM 747 O O . PRO A 1 95 ? -0.776 7.272 35.357 1.00 61.38 95 PRO A O 1
ATOM 750 N N . ALA A 1 96 ? -2.434 6.043 36.235 1.00 77.12 96 ALA A N 1
ATOM 751 C CA . ALA A 1 96 ? -1.992 4.734 35.761 1.00 77.12 96 ALA A CA 1
ATOM 752 C C . ALA A 1 96 ? -2.618 4.300 34.417 1.00 77.12 96 ALA A C 1
ATOM 754 O O . ALA A 1 96 ? -2.437 3.157 34.005 1.00 77.12 96 ALA A O 1
ATOM 755 N N . THR A 1 97 ? -3.432 5.131 33.758 1.00 90.00 97 THR A N 1
ATOM 756 C CA . THR A 1 97 ? -4.088 4.806 32.482 1.00 90.00 97 THR A CA 1
ATOM 757 C C . THR A 1 97 ? -4.116 6.022 31.568 1.00 90.00 97 THR A C 1
ATOM 759 O O . THR A 1 97 ? -4.488 7.101 32.005 1.00 90.00 97 THR A O 1
ATOM 762 N N . ARG A 1 98 ? -3.706 5.848 30.312 1.00 94.31 98 ARG A N 1
ATOM 763 C CA . ARG A 1 98 ? -3.557 6.914 29.318 1.00 94.31 98 ARG A CA 1
ATOM 764 C C . ARG A 1 98 ? -4.176 6.491 27.993 1.00 94.31 98 ARG A C 1
ATOM 766 O O . ARG A 1 98 ? -4.029 5.335 27.594 1.00 94.31 98 ARG A O 1
ATOM 773 N N . THR A 1 99 ? -4.829 7.417 27.303 1.00 95.31 99 THR A N 1
ATOM 774 C CA . THR A 1 99 ? -5.411 7.164 25.978 1.00 95.31 99 THR A CA 1
ATOM 775 C C . THR A 1 99 ? -4.483 7.633 24.862 1.00 95.31 99 THR A C 1
ATOM 777 O O . THR A 1 99 ? -3.876 8.700 24.948 1.00 95.31 99 THR A O 1
ATOM 780 N N . ILE A 1 100 ? -4.391 6.851 23.787 1.00 97.19 100 ILE A N 1
ATOM 781 C CA . ILE A 1 100 ? -3.811 7.275 22.509 1.00 97.19 100 ILE A CA 1
ATOM 782 C C . ILE A 1 100 ? -4.807 6.946 21.408 1.00 97.19 100 ILE A C 1
ATOM 784 O O . ILE A 1 100 ? -5.223 5.797 21.272 1.00 97.19 100 ILE A O 1
ATOM 788 N N . GLU A 1 101 ? -5.166 7.932 20.600 1.00 97.56 101 GLU A N 1
ATOM 789 C CA . GLU A 1 101 ? -6.001 7.723 19.421 1.00 97.56 101 GLU A CA 1
ATOM 790 C C . GLU A 1 101 ? -5.209 7.909 18.148 1.00 97.56 101 GLU A C 1
ATOM 792 O O . GLU A 1 101 ? -4.371 8.800 18.045 1.00 97.56 101 GLU A O 1
ATOM 797 N N . VAL A 1 102 ? -5.500 7.055 17.176 1.00 96.94 102 VAL A N 1
ATOM 798 C CA . VAL A 1 102 ? -4.842 7.006 15.879 1.00 96.94 102 VAL A CA 1
ATOM 799 C C . VAL A 1 102 ? -5.918 7.067 14.807 1.00 96.94 102 VAL A C 1
ATOM 801 O O . VAL A 1 102 ? -6.896 6.328 14.870 1.00 96.94 102 VAL A O 1
ATOM 804 N N . ALA A 1 103 ? -5.740 7.927 13.813 1.00 95.56 103 ALA A N 1
ATOM 805 C CA . ALA A 1 103 ? -6.641 8.049 12.671 1.00 95.56 103 ALA A CA 1
ATOM 806 C C . ALA A 1 103 ? -5.840 8.202 11.379 1.00 95.56 103 ALA A C 1
ATOM 808 O O . ALA A 1 103 ? -4.660 8.564 11.401 1.00 95.56 103 ALA A O 1
ATOM 809 N N . LEU A 1 104 ? -6.476 7.934 10.241 1.00 94.19 104 LEU A N 1
ATOM 810 C CA . LEU A 1 104 ? -5.858 8.163 8.938 1.00 94.19 104 LEU A CA 1
ATOM 811 C C . LEU A 1 104 ? -5.584 9.658 8.712 1.00 94.19 104 LEU A C 1
ATOM 813 O O . LEU A 1 104 ? -6.328 10.533 9.160 1.00 94.19 104 LEU A O 1
ATOM 817 N N . ARG A 1 105 ? -4.484 9.957 8.018 1.00 92.50 105 ARG A N 1
ATOM 818 C CA . ARG A 1 105 ? -4.139 11.323 7.614 1.00 92.50 105 ARG A CA 1
ATOM 819 C C . ARG A 1 105 ? -5.136 11.838 6.566 1.00 92.50 105 ARG A C 1
ATOM 821 O O . ARG A 1 105 ? -5.637 11.048 5.765 1.00 92.50 105 ARG A O 1
ATOM 828 N N . PRO A 1 106 ? -5.365 13.163 6.498 1.00 88.06 106 PRO A N 1
ATOM 829 C CA . PRO A 1 106 ? -6.172 13.755 5.435 1.00 88.06 106 PRO A CA 1
ATOM 830 C C . PRO A 1 106 ? -5.657 13.347 4.047 1.00 88.06 106 PRO A C 1
ATOM 832 O O . PRO A 1 106 ? -4.456 13.420 3.787 1.00 88.06 106 PRO A O 1
ATOM 835 N N . GLY A 1 107 ? -6.565 12.937 3.158 1.00 85.69 107 GLY A N 1
ATOM 836 C CA . GLY A 1 107 ? -6.233 12.521 1.790 1.00 85.69 107 GLY A CA 1
ATOM 837 C C . GLY A 1 107 ? -5.821 11.054 1.635 1.00 85.69 107 GLY A C 1
ATOM 838 O O . GLY A 1 107 ? -5.693 10.590 0.504 1.00 85.69 107 GLY A O 1
ATOM 839 N N . VAL A 1 108 ? -5.664 10.306 2.730 1.00 90.00 108 VAL A N 1
ATOM 840 C CA . VAL A 1 108 ? -5.509 8.848 2.668 1.00 90.00 108 VAL A CA 1
ATOM 841 C C . VAL A 1 108 ? -6.873 8.211 2.414 1.00 90.00 108 VAL A C 1
ATOM 843 O O . VAL A 1 108 ? -7.872 8.588 3.030 1.00 90.00 108 VAL A O 1
ATOM 846 N N . THR A 1 109 ? -6.921 7.255 1.488 1.00 88.94 109 THR A N 1
ATOM 847 C CA . THR A 1 109 ? -8.135 6.489 1.197 1.00 88.94 109 THR A CA 1
ATOM 848 C C . THR A 1 109 ? -8.504 5.623 2.397 1.00 88.94 109 THR A C 1
ATOM 850 O O . THR A 1 109 ? -7.676 4.859 2.890 1.00 88.94 109 THR A O 1
ATOM 853 N N . ASP A 1 110 ? -9.762 5.714 2.829 1.00 92.56 110 ASP A N 1
ATOM 854 C CA . ASP A 1 110 ? -10.338 4.906 3.905 1.00 92.56 110 ASP A CA 1
ATOM 855 C C . ASP A 1 110 ? -11.475 4.035 3.339 1.00 92.56 110 ASP A C 1
ATOM 857 O O . ASP A 1 110 ? -12.638 4.456 3.322 1.00 92.56 110 ASP A O 1
ATOM 861 N N . PRO A 1 111 ? -11.169 2.816 2.850 1.00 91.75 111 PRO A N 1
ATOM 862 C CA . PRO A 1 111 ? -12.185 1.943 2.274 1.00 91.75 111 PRO A CA 1
ATOM 863 C C . PRO A 1 111 ? -13.278 1.569 3.276 1.00 91.75 111 PRO A C 1
ATOM 865 O O . PRO A 1 111 ? -14.427 1.380 2.881 1.00 91.75 111 PRO A O 1
ATOM 868 N N . VAL A 1 112 ? -12.946 1.467 4.569 1.00 94.31 112 VAL A N 1
ATOM 869 C CA . VAL A 1 112 ? -13.915 1.117 5.615 1.00 94.31 112 VAL A CA 1
ATOM 870 C C . VAL A 1 112 ? -14.910 2.257 5.792 1.00 94.31 112 VAL A C 1
ATOM 872 O O . VAL A 1 112 ? -16.114 2.008 5.793 1.00 94.31 112 VAL A O 1
ATOM 875 N N . ALA A 1 113 ? -14.442 3.504 5.848 1.00 94.88 113 ALA A N 1
ATOM 876 C CA . ALA A 1 113 ? -15.315 4.671 5.884 1.00 94.88 113 ALA A CA 1
ATOM 877 C C . ALA A 1 113 ? -16.240 4.752 4.660 1.00 94.88 113 ALA A C 1
ATOM 879 O O . ALA A 1 113 ? -17.438 4.995 4.815 1.00 94.88 113 ALA A O 1
ATOM 880 N N . GLU A 1 114 ? -15.726 4.492 3.454 1.00 94.00 114 GLU A N 1
ATOM 881 C CA . GLU A 1 114 ? -16.553 4.435 2.241 1.00 94.00 114 GLU A CA 1
ATOM 882 C C . GLU A 1 114 ? -17.636 3.348 2.338 1.00 94.00 114 GLU A C 1
ATOM 884 O O . GLU A 1 114 ? -18.792 3.579 1.968 1.00 94.00 114 GLU A O 1
ATOM 889 N N . GLN A 1 115 ? -17.295 2.171 2.880 1.00 96.31 115 GLN A N 1
ATOM 890 C CA . GLN A 1 115 ? -18.268 1.099 3.098 1.00 96.31 115 GLN A CA 1
ATOM 891 C C . GLN A 1 115 ? -19.296 1.445 4.176 1.00 96.31 115 GLN A C 1
ATOM 893 O O . GLN A 1 115 ? -20.466 1.107 3.998 1.00 96.31 115 GLN A O 1
ATOM 898 N N . ILE A 1 116 ? -18.903 2.139 5.250 1.00 96.31 116 ILE A N 1
ATOM 899 C CA . ILE A 1 116 ? -19.828 2.628 6.281 1.00 96.31 116 ILE A CA 1
ATOM 900 C C . ILE A 1 116 ? -20.861 3.557 5.643 1.00 96.31 116 ILE A C 1
ATOM 902 O O . ILE A 1 116 ? -22.059 3.354 5.837 1.00 96.31 116 ILE A O 1
ATOM 906 N N . VAL A 1 117 ? -20.423 4.523 4.825 1.00 95.88 117 VAL A N 1
ATOM 907 C CA . VAL A 1 117 ? -21.334 5.448 4.133 1.00 95.88 117 VAL A CA 1
ATOM 908 C C . VAL A 1 117 ? -22.275 4.696 3.194 1.00 95.88 117 VAL A C 1
ATOM 910 O O . VAL A 1 117 ? -23.494 4.857 3.277 1.00 95.88 117 VAL A O 1
ATOM 913 N N . ARG A 1 118 ? -21.735 3.802 2.355 1.00 96.88 118 ARG A N 1
ATOM 914 C CA . ARG A 1 118 ? -22.544 2.999 1.429 1.00 96.88 118 ARG A CA 1
ATOM 915 C C . ARG A 1 118 ? -23.575 2.138 2.163 1.00 96.88 118 ARG A C 1
ATOM 917 O O . ARG A 1 118 ? -24.733 2.083 1.756 1.00 96.88 118 ARG A O 1
ATOM 924 N N . ALA A 1 119 ? -23.167 1.443 3.222 1.00 97.25 119 ALA A N 1
ATOM 925 C CA . ALA A 1 119 ? -24.043 0.558 3.981 1.00 97.25 119 ALA A CA 1
ATOM 926 C C . ALA A 1 119 ? -25.108 1.338 4.764 1.00 97.25 119 ALA A C 1
ATOM 928 O O . ALA A 1 119 ? -26.267 0.928 4.781 1.00 97.25 119 ALA A O 1
ATOM 929 N N . ALA A 1 120 ? -24.764 2.495 5.333 1.00 96.75 120 ALA A N 1
ATOM 930 C CA . ALA A 1 120 ? -25.727 3.387 5.971 1.00 96.75 120 ALA A CA 1
ATOM 931 C C . ALA A 1 120 ? -26.832 3.834 5.002 1.00 96.75 120 ALA A C 1
ATOM 933 O O . ALA A 1 120 ? -28.013 3.809 5.354 1.00 96.75 120 ALA A O 1
ATOM 934 N N . HIS A 1 121 ? -26.474 4.171 3.757 1.00 96.38 121 HIS A N 1
ATOM 935 C CA . HIS A 1 121 ? -27.452 4.518 2.720 1.00 96.38 121 HIS A CA 1
ATOM 936 C C . HIS A 1 121 ? -28.386 3.346 2.399 1.00 96.38 121 HIS A C 1
ATOM 938 O O . HIS A 1 121 ? -29.592 3.548 2.270 1.00 96.38 121 HIS A O 1
ATOM 944 N N . LEU A 1 122 ? -27.869 2.113 2.349 1.00 96.62 122 LEU A N 1
ATOM 945 C CA . LEU A 1 122 ? -28.691 0.904 2.178 1.00 96.62 122 LEU A CA 1
ATOM 946 C C . LEU A 1 122 ? -29.621 0.640 3.374 1.00 96.62 122 LEU A C 1
ATOM 948 O O . LEU A 1 122 ? -30.709 0.097 3.194 1.00 96.62 122 LEU A O 1
ATOM 952 N N . LEU A 1 123 ? -29.231 1.062 4.580 1.00 95.62 123 LEU A N 1
ATOM 953 C CA . LEU A 1 123 ? -30.072 1.032 5.782 1.00 95.62 123 LEU A CA 1
ATOM 954 C C . LEU A 1 123 ? -31.101 2.178 5.832 1.00 95.62 123 LEU A C 1
ATOM 956 O O . LEU A 1 123 ? -31.869 2.266 6.796 1.00 95.62 123 LEU A O 1
ATOM 960 N N . GLY A 1 124 ? -31.144 3.040 4.812 1.00 95.19 124 GLY A N 1
ATOM 961 C CA . GLY A 1 124 ? -32.077 4.161 4.699 1.00 95.19 124 GLY A CA 1
ATOM 962 C C . GLY A 1 124 ? -31.592 5.472 5.325 1.00 95.19 124 GLY A C 1
ATOM 963 O O . GLY A 1 124 ? -32.369 6.417 5.385 1.00 95.19 124 GLY A O 1
ATOM 964 N N . ILE A 1 125 ? -30.333 5.557 5.765 1.00 94.50 125 ILE A N 1
ATOM 965 C CA . ILE A 1 125 ? -29.746 6.755 6.391 1.00 94.50 125 ILE A CA 1
ATOM 966 C C . ILE A 1 125 ? -29.007 7.559 5.315 1.00 94.50 125 ILE A C 1
ATOM 968 O O . ILE A 1 125 ? -27.783 7.670 5.309 1.00 94.50 125 ILE A O 1
ATOM 972 N N . SER A 1 126 ? -29.745 8.087 4.337 1.00 92.44 126 SER A N 1
ATOM 973 C CA . SER A 1 126 ? -29.169 8.803 3.184 1.00 92.44 126 SER A CA 1
ATOM 974 C C . SER A 1 126 ? -28.562 10.167 3.533 1.00 92.44 126 SER A C 1
ATOM 976 O O . SER A 1 126 ? -27.887 10.770 2.705 1.00 92.44 126 SER A O 1
ATOM 978 N N . SER A 1 127 ? -28.826 10.674 4.740 1.00 91.38 127 SER A N 1
ATOM 979 C CA . SER A 1 127 ? -28.297 11.937 5.264 1.00 91.38 127 SER A CA 1
ATOM 980 C C . SER A 1 127 ? -26.834 11.841 5.721 1.00 91.38 127 SER A C 1
ATOM 982 O O . SER A 1 127 ? -26.235 12.869 6.043 1.00 91.38 127 SER A O 1
ATOM 984 N N . LEU A 1 128 ? -26.257 10.632 5.764 1.00 93.38 128 LEU A N 1
ATOM 985 C CA . LEU A 1 128 ? -24.851 10.412 6.090 1.00 93.38 128 LEU A CA 1
ATOM 986 C C . LEU A 1 128 ? -23.952 10.873 4.938 1.00 93.38 128 LEU A C 1
ATOM 988 O O . LEU A 1 128 ? -24.066 10.368 3.822 1.00 93.38 128 LEU A O 1
ATOM 992 N N . GLU A 1 129 ? -23.049 11.812 5.210 1.00 92.75 129 GLU A N 1
ATOM 993 C CA . GLU A 1 129 ? -22.213 12.452 4.186 1.00 92.75 129 GLU A CA 1
ATOM 994 C C . GLU A 1 129 ? -20.834 11.797 4.088 1.00 92.75 129 GLU A C 1
ATOM 996 O O . GLU A 1 129 ? -20.318 11.573 2.995 1.00 92.75 129 GLU A O 1
ATOM 1001 N N . SER A 1 130 ? -20.215 11.511 5.234 1.00 92.75 130 SER A N 1
ATOM 1002 C CA . SER A 1 130 ? -18.853 10.979 5.295 1.00 92.75 130 SER A CA 1
ATOM 1003 C C . SER A 1 130 ? -18.602 10.230 6.597 1.00 92.75 130 SER A C 1
ATOM 1005 O O . SER A 1 130 ? -19.206 10.543 7.623 1.00 92.75 130 SER A O 1
ATOM 1007 N N . ALA A 1 131 ? -17.648 9.307 6.578 1.00 94.75 131 ALA A N 1
ATOM 1008 C CA . ALA A 1 131 ? -17.114 8.658 7.768 1.00 94.75 131 ALA A CA 1
ATOM 1009 C C . ALA A 1 131 ? -15.581 8.769 7.791 1.00 94.75 131 ALA A C 1
ATOM 1011 O O . ALA A 1 131 ? -14.969 9.109 6.778 1.00 94.75 131 ALA A O 1
ATOM 1012 N N . CYS A 1 132 ? -14.969 8.494 8.936 1.00 94.94 132 CYS A N 1
ATOM 1013 C CA . CYS A 1 132 ? -13.543 8.206 9.046 1.00 94.94 132 CYS A CA 1
ATOM 1014 C C . CYS A 1 132 ? -13.307 7.164 10.140 1.00 94.94 132 CYS A C 1
ATOM 1016 O O . CYS A 1 132 ? -14.069 7.081 11.109 1.00 94.94 132 CYS A O 1
ATOM 1018 N N . THR A 1 133 ? -12.257 6.368 9.977 1.00 96.56 133 THR A N 1
ATOM 1019 C CA . THR A 1 133 ? -11.911 5.288 10.900 1.00 96.56 133 THR A CA 1
ATOM 1020 C C . THR A 1 133 ? -10.588 5.536 11.617 1.00 96.56 133 THR A C 1
ATOM 1022 O O . THR A 1 133 ? -9.752 6.350 11.209 1.00 96.56 133 THR A O 1
ATOM 1025 N N . GLY A 1 134 ? -10.414 4.837 12.731 1.00 96.81 134 GLY A N 1
ATOM 1026 C CA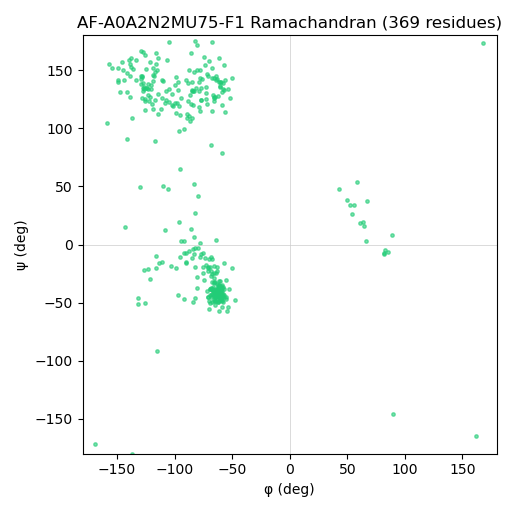 . GLY A 1 134 ? -9.231 4.905 13.564 1.00 96.81 134 GLY A CA 1
ATOM 1027 C C . GLY A 1 134 ? -9.212 3.809 14.621 1.00 96.81 134 GLY A C 1
ATOM 1028 O O . GLY A 1 134 ? -10.062 2.918 14.649 1.00 96.81 134 GLY A O 1
ATOM 1029 N N . LEU A 1 135 ? -8.243 3.913 15.522 1.00 97.75 135 LEU A N 1
ATOM 1030 C CA . LEU A 1 135 ? -8.090 3.046 16.681 1.00 97.75 135 LEU A CA 1
ATOM 1031 C C . LEU A 1 135 ? -7.928 3.900 17.937 1.00 97.75 135 LEU A C 1
ATOM 1033 O O . LEU A 1 135 ? -7.257 4.933 17.918 1.00 97.75 135 LEU A O 1
ATOM 1037 N N . ARG A 1 136 ? -8.513 3.445 19.043 1.00 97.88 136 ARG A N 1
ATOM 1038 C CA . ARG A 1 136 ? -8.284 3.983 20.387 1.00 97.88 136 ARG A CA 1
ATOM 1039 C C . ARG A 1 136 ? -7.527 2.939 21.200 1.00 97.88 136 ARG A C 1
ATOM 1041 O O . ARG A 1 136 ? -7.977 1.805 21.336 1.00 97.88 136 ARG A O 1
ATOM 1048 N N . PHE A 1 137 ? -6.403 3.341 21.775 1.00 97.69 137 PHE A N 1
ATOM 1049 C CA . PHE A 1 137 ? -5.589 2.529 22.666 1.00 97.69 137 PHE A CA 1
ATOM 1050 C C . PHE A 1 137 ? -5.710 3.047 24.092 1.00 97.69 137 PHE A C 1
ATOM 1052 O O . PHE A 1 137 ? -5.382 4.200 24.363 1.00 97.69 137 PHE A O 1
ATOM 1059 N N . ILE A 1 138 ? -6.151 2.186 25.005 1.00 96.19 138 ILE A N 1
ATOM 1060 C CA . ILE A 1 138 ? -6.108 2.451 26.445 1.00 96.19 138 ILE A CA 1
ATOM 1061 C C . ILE A 1 138 ? -4.884 1.741 27.010 1.00 96.19 138 ILE A C 1
ATOM 1063 O O . ILE A 1 138 ? -4.814 0.511 26.995 1.00 96.19 138 ILE A O 1
ATOM 1067 N N . ILE A 1 139 ? -3.916 2.517 27.480 1.00 96.38 139 ILE A N 1
ATOM 1068 C CA . ILE A 1 139 ? -2.612 2.042 27.936 1.00 96.38 139 ILE A CA 1
ATOM 1069 C C . ILE A 1 139 ? -2.567 2.151 29.451 1.00 96.38 139 ILE A C 1
ATOM 1071 O O . ILE A 1 139 ? -2.758 3.237 29.990 1.00 96.38 139 ILE A O 1
ATOM 1075 N N . SER A 1 140 ? -2.281 1.052 30.140 1.00 95.81 140 SER A N 1
ATOM 1076 C CA . SER A 1 140 ? -2.071 1.048 31.588 1.00 95.81 140 SER A CA 1
ATOM 1077 C C . SER A 1 140 ? -0.661 0.585 31.932 1.00 95.81 140 SER A C 1
ATOM 1079 O O . SER A 1 140 ? -0.080 -0.255 31.241 1.00 95.81 140 SER A O 1
ATOM 1081 N N . GLY A 1 141 ? -0.101 1.154 32.994 1.00 93.88 141 GLY A N 1
ATOM 1082 C CA . GLY A 1 141 ? 1.281 0.914 33.386 1.00 93.88 141 GLY A CA 1
ATOM 1083 C C . GLY A 1 141 ? 1.769 1.891 34.446 1.00 93.88 141 GLY A C 1
ATOM 1084 O O . GLY A 1 141 ? 1.084 2.861 34.781 1.00 93.88 141 GLY A O 1
ATOM 1085 N N . ASP A 1 142 ? 2.972 1.638 34.948 1.00 89.81 142 ASP A N 1
ATOM 1086 C CA . ASP A 1 142 ? 3.616 2.474 35.958 1.00 89.81 142 ASP A CA 1
ATOM 1087 C C . ASP A 1 142 ? 4.583 3.461 35.296 1.00 89.81 142 ASP A C 1
ATOM 1089 O O . ASP A 1 142 ? 5.403 3.082 34.465 1.00 89.81 142 ASP A O 1
ATOM 1093 N N . GLY A 1 143 ? 4.523 4.742 35.672 1.00 87.62 143 GLY A N 1
ATOM 1094 C CA . GLY A 1 143 ? 5.459 5.746 35.151 1.00 87.62 143 GLY A CA 1
ATOM 1095 C C . GLY A 1 143 ? 5.294 6.049 33.656 1.00 87.62 143 GLY A C 1
ATOM 1096 O O . GLY A 1 143 ? 6.286 6.273 32.966 1.00 87.62 143 GLY A O 1
ATOM 1097 N N . LEU A 1 144 ? 4.053 6.064 33.155 1.00 90.75 144 LEU A N 1
ATOM 1098 C CA . LEU A 1 144 ? 3.717 6.416 31.770 1.00 90.75 144 LEU A CA 1
ATOM 1099 C C . LEU A 1 144 ? 3.965 7.910 31.489 1.00 90.75 144 LEU A C 1
ATOM 1101 O O . LEU A 1 144 ? 3.058 8.738 31.598 1.00 90.75 144 LEU A O 1
ATOM 1105 N N . THR A 1 145 ? 5.203 8.262 31.140 1.00 92.00 145 THR A N 1
ATOM 1106 C CA . THR A 1 145 ? 5.564 9.620 30.707 1.00 92.00 145 THR A CA 1
ATOM 1107 C C . THR A 1 145 ? 5.058 9.905 29.293 1.00 92.00 145 THR A C 1
ATOM 1109 O O . THR A 1 145 ? 4.908 8.994 28.479 1.00 92.00 145 THR A O 1
ATOM 1112 N N . ASP A 1 146 ? 4.839 11.179 28.963 1.00 91.94 146 ASP A N 1
ATOM 1113 C CA . ASP A 1 146 ? 4.406 11.565 27.612 1.00 91.94 146 ASP A CA 1
ATOM 1114 C C . ASP A 1 146 ? 5.439 11.175 26.543 1.00 91.94 146 ASP A C 1
ATOM 1116 O O . ASP A 1 146 ? 5.061 10.712 25.469 1.00 91.94 146 ASP A O 1
ATOM 1120 N N . ASP A 1 147 ? 6.739 11.249 26.853 1.00 93.19 147 ASP A N 1
ATOM 1121 C CA . ASP A 1 147 ? 7.808 10.790 25.955 1.00 93.19 147 ASP A CA 1
ATOM 1122 C C . ASP A 1 147 ? 7.686 9.296 25.620 1.00 93.19 147 ASP A C 1
ATOM 1124 O O . ASP A 1 147 ? 7.853 8.898 24.464 1.00 93.19 147 ASP A O 1
ATOM 1128 N N . LEU A 1 148 ? 7.349 8.464 26.614 1.00 92.94 148 LEU A N 1
ATOM 1129 C CA . LEU A 1 148 ? 7.109 7.036 26.418 1.00 92.94 148 LEU A CA 1
ATOM 1130 C C . LEU A 1 148 ? 5.881 6.799 25.529 1.00 92.94 148 LEU A C 1
ATOM 1132 O O . LEU A 1 148 ? 5.928 5.981 24.612 1.00 92.94 148 LEU A O 1
ATOM 1136 N N . LEU A 1 149 ? 4.788 7.523 25.776 1.00 94.62 149 LEU A N 1
ATOM 1137 C CA . LEU A 1 149 ? 3.557 7.402 24.994 1.00 94.62 149 LEU A CA 1
ATOM 1138 C C . LEU A 1 149 ? 3.761 7.852 23.544 1.00 94.62 149 LEU A C 1
ATOM 1140 O O . LEU A 1 149 ? 3.305 7.180 22.622 1.00 94.62 149 LEU A O 1
ATOM 1144 N N . HIS A 1 150 ? 4.505 8.937 23.320 1.00 94.31 150 HIS A N 1
ATOM 1145 C CA . HIS A 1 150 ? 4.904 9.370 21.983 1.00 94.31 150 HIS A CA 1
ATOM 1146 C C . HIS A 1 150 ? 5.796 8.341 21.284 1.00 94.31 150 HIS A C 1
ATOM 1148 O O . HIS A 1 150 ? 5.650 8.126 20.078 1.00 94.31 150 HIS A O 1
ATOM 1154 N N . LEU A 1 151 ? 6.710 7.693 22.013 1.00 91.62 151 LEU A N 1
ATOM 1155 C CA . LEU A 1 151 ? 7.534 6.616 21.471 1.00 91.62 151 LEU A CA 1
ATOM 1156 C C . LEU A 1 151 ? 6.670 5.414 21.061 1.00 91.62 151 LEU A C 1
ATOM 1158 O O . LEU A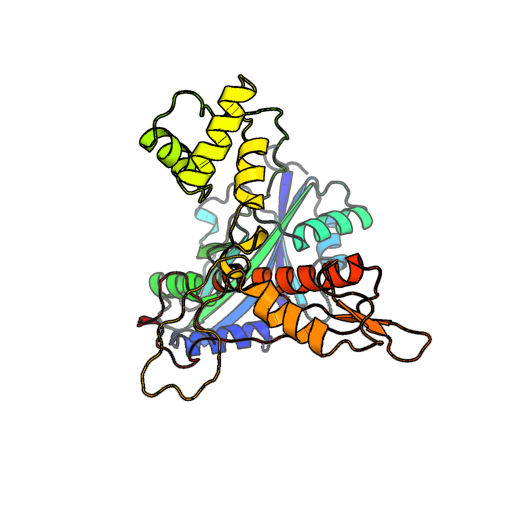 1 151 ? 6.790 4.952 19.927 1.00 91.62 151 LEU A O 1
ATOM 1162 N N . ALA A 1 152 ? 5.766 4.963 21.936 1.00 93.44 152 ALA A N 1
ATOM 1163 C CA . ALA A 1 152 ? 4.828 3.876 21.654 1.00 93.44 152 ALA A CA 1
ATOM 1164 C C . ALA A 1 152 ? 3.931 4.202 20.449 1.00 93.44 152 ALA A C 1
ATOM 1166 O O . ALA A 1 152 ? 3.797 3.392 19.533 1.00 93.44 152 ALA A O 1
ATOM 1167 N N . ALA A 1 153 ? 3.383 5.418 20.387 1.00 94.12 153 ALA A N 1
ATOM 1168 C CA . ALA A 1 153 ? 2.565 5.859 19.265 1.00 94.12 153 ALA A CA 1
ATOM 1169 C C . ALA A 1 153 ? 3.323 5.799 17.930 1.00 94.12 153 ALA A C 1
ATOM 1171 O O . ALA A 1 153 ? 2.814 5.252 16.955 1.00 94.12 153 ALA A O 1
ATOM 1172 N N . LYS A 1 154 ? 4.555 6.322 17.886 1.00 90.88 154 LYS A N 1
ATOM 1173 C CA . LYS A 1 154 ? 5.362 6.405 16.656 1.00 90.88 154 LYS A CA 1
ATOM 1174 C C . LYS A 1 154 ? 5.957 5.072 16.206 1.00 90.88 154 LYS A C 1
ATOM 1176 O O . LYS A 1 154 ? 6.228 4.921 15.019 1.00 90.88 154 LYS A O 1
ATOM 1181 N N . ARG A 1 155 ? 6.266 4.169 17.140 1.00 88.25 155 ARG A N 1
ATOM 1182 C CA . ARG A 1 155 ? 7.001 2.924 16.849 1.00 88.25 155 ARG A CA 1
ATOM 1183 C C . ARG A 1 155 ? 6.126 1.679 16.812 1.00 88.25 155 ARG A C 1
ATOM 1185 O O . ARG A 1 155 ? 6.574 0.687 16.254 1.00 88.25 155 ARG A O 1
ATOM 1192 N N . LEU A 1 156 ? 4.928 1.731 17.392 1.00 90.62 156 LEU A N 1
ATOM 1193 C CA . LEU A 1 156 ? 4.062 0.563 17.533 1.00 90.62 156 LEU A CA 1
ATOM 1194 C C . LEU A 1 156 ? 2.617 0.828 17.101 1.00 90.62 156 LEU A C 1
ATOM 1196 O O . LEU A 1 156 ? 2.052 0.053 16.340 1.00 90.62 156 LEU A O 1
ATOM 1200 N N . LEU A 1 157 ? 1.997 1.895 17.608 1.00 93.88 157 LEU A N 1
ATOM 1201 C CA . LEU A 1 157 ? 0.535 2.030 17.534 1.00 93.88 157 LEU A CA 1
ATOM 1202 C C . LEU A 1 157 ? 0.036 2.739 16.270 1.00 93.88 157 LEU A C 1
ATOM 1204 O O . LEU A 1 157 ? -1.154 2.678 15.971 1.00 93.88 157 LEU A O 1
ATOM 1208 N N . SER A 1 158 ? 0.915 3.428 15.540 1.00 92.25 158 SER A N 1
ATOM 1209 C CA . SER A 1 158 ? 0.554 4.139 14.315 1.00 92.25 158 SER A CA 1
ATOM 1210 C C . SER A 1 158 ? 1.596 3.969 13.218 1.00 92.25 158 SER A C 1
ATOM 1212 O O . SER A 1 158 ? 2.801 3.954 13.473 1.00 92.25 158 SER A O 1
ATOM 1214 N N . ASN A 1 159 ? 1.124 3.908 11.976 1.00 89.88 159 ASN A N 1
ATOM 1215 C CA . ASN A 1 159 ? 1.961 4.029 10.796 1.00 89.88 159 ASN A CA 1
ATOM 1216 C C . ASN A 1 159 ? 2.076 5.508 10.405 1.00 89.88 159 ASN A C 1
ATOM 1218 O O . ASN A 1 159 ? 1.131 6.102 9.890 1.00 89.88 159 ASN A O 1
ATOM 1222 N N . SER A 1 160 ? 3.246 6.113 10.610 1.00 88.94 160 SER A N 1
ATOM 1223 C CA . SER A 1 160 ? 3.448 7.554 10.411 1.00 88.94 160 SER A CA 1
ATOM 1224 C C . SER A 1 160 ? 3.240 8.037 8.968 1.00 88.94 160 SER A C 1
ATOM 1226 O O . SER A 1 160 ? 2.988 9.233 8.780 1.00 88.94 160 SER A O 1
ATOM 1228 N N . VAL A 1 161 ? 3.299 7.138 7.978 1.00 89.44 161 VAL A N 1
ATOM 1229 C CA . VAL A 1 161 ? 3.083 7.434 6.553 1.00 89.44 161 VAL A CA 1
ATOM 1230 C C . VAL A 1 161 ? 1.612 7.739 6.281 1.00 89.44 161 VAL A C 1
ATOM 1232 O O . VAL A 1 161 ? 1.301 8.721 5.610 1.00 89.44 161 VAL A O 1
ATOM 1235 N N . ILE A 1 162 ? 0.705 6.933 6.837 1.00 91.69 162 ILE A N 1
ATOM 1236 C CA . ILE A 1 162 ? -0.732 6.976 6.520 1.00 91.69 162 ILE A CA 1
ATOM 1237 C C . ILE A 1 162 ? -1.614 7.429 7.685 1.00 91.69 162 ILE A C 1
ATOM 1239 O O . ILE A 1 162 ? -2.760 7.810 7.470 1.00 91.69 162 ILE A O 1
ATOM 1243 N N . GLN A 1 163 ? -1.098 7.425 8.911 1.00 94.44 163 GLN A N 1
ATOM 1244 C CA . GLN A 1 163 ? -1.834 7.754 10.126 1.00 94.44 163 GLN A CA 1
ATOM 1245 C C . GLN A 1 163 ? -1.200 8.924 10.881 1.00 94.44 163 GLN A C 1
ATOM 1247 O O . GLN A 1 163 ? -0.017 9.251 10.751 1.00 94.44 163 GLN A O 1
ATOM 1252 N N . THR A 1 164 ? -2.030 9.570 11.686 1.00 95.06 164 THR A N 1
ATOM 1253 C CA . THR A 1 164 ? -1.651 10.542 12.705 1.00 95.06 164 THR A CA 1
ATOM 1254 C C . THR A 1 164 ? -2.241 10.106 14.042 1.00 95.06 164 THR A C 1
ATOM 1256 O O . THR A 1 164 ? -3.130 9.255 14.078 1.00 95.06 164 THR A O 1
ATOM 1259 N N . TYR A 1 165 ? -1.729 10.650 15.141 1.00 96.12 165 TYR A N 1
ATOM 1260 C CA . TYR A 1 165 ? -2.164 10.268 16.477 1.00 96.12 165 TYR A CA 1
ATOM 1261 C C . TYR A 1 165 ? -2.277 11.477 17.407 1.00 96.12 165 TYR A C 1
ATOM 1263 O O . TYR A 1 165 ? -1.628 12.503 17.189 1.00 96.12 165 TYR A O 1
ATOM 1271 N N . ALA A 1 166 ? -3.065 11.318 18.465 1.00 95.25 166 ALA A N 1
ATOM 1272 C CA . ALA A 1 166 ? -3.178 12.241 19.586 1.00 95.25 166 ALA A CA 1
ATOM 1273 C C . ALA A 1 166 ? -2.993 11.479 20.906 1.00 95.25 166 ALA A C 1
ATOM 1275 O O . ALA A 1 166 ? -3.414 10.327 21.026 1.00 95.25 166 ALA A O 1
ATOM 1276 N N . LEU A 1 167 ? -2.360 12.116 21.896 1.00 94.56 167 LEU A N 1
ATOM 1277 C CA . LEU A 1 167 ? -2.472 11.666 23.284 1.00 94.56 167 LEU A CA 1
ATOM 1278 C C . LEU A 1 167 ? -3.821 12.172 23.806 1.00 94.56 167 LEU A C 1
ATOM 1280 O O . LEU A 1 167 ? -4.053 13.379 23.816 1.00 94.56 167 LEU A O 1
ATOM 1284 N N . GLY A 1 168 ? -4.711 11.262 24.188 1.00 91.31 168 GLY A N 1
ATOM 1285 C CA . GLY A 1 168 ? -6.122 11.553 24.427 1.00 91.31 168 GLY A CA 1
ATOM 1286 C C . GLY A 1 168 ? -6.973 11.401 23.166 1.00 91.31 168 GLY A C 1
ATOM 1287 O O . GLY A 1 168 ? -6.726 10.526 22.333 1.00 91.31 168 GLY A O 1
ATOM 1288 N N . GLU A 1 169 ? -8.002 12.239 23.048 1.00 91.06 169 GLU A N 1
ATOM 1289 C CA . GLU A 1 169 ? -8.959 12.171 21.945 1.00 91.06 169 GLU A CA 1
ATOM 1290 C C . GLU A 1 169 ? -8.445 12.849 20.672 1.00 91.06 169 GLU A C 1
ATOM 1292 O O . GLU A 1 169 ? -7.925 13.966 20.710 1.00 91.06 169 GLU A O 1
ATOM 1297 N N . ILE A 1 170 ? -8.618 12.191 19.523 1.00 92.12 170 ILE A N 1
ATOM 1298 C CA . ILE A 1 170 ? -8.228 12.730 18.222 1.00 92.12 170 ILE A CA 1
ATOM 1299 C C . ILE A 1 170 ? -9.372 13.520 17.586 1.00 92.12 170 ILE A C 1
ATOM 1301 O O . ILE A 1 170 ? -10.539 13.130 17.634 1.00 92.12 170 ILE A O 1
ATOM 1305 N N . THR A 1 171 ? -9.031 14.628 16.927 1.00 89.56 171 THR A N 1
ATOM 1306 C CA . THR A 1 171 ? -9.989 15.336 16.070 1.00 89.56 171 THR A CA 1
ATOM 1307 C C . THR A 1 171 ? -10.128 14.583 14.742 1.00 89.56 171 THR A C 1
ATOM 1309 O O . THR A 1 171 ? -9.114 14.393 14.063 1.00 89.56 171 THR A O 1
ATOM 1312 N N . PRO A 1 172 ? -11.342 14.174 14.328 1.00 89.12 172 PRO A N 1
ATOM 1313 C CA . PRO A 1 172 ? -11.527 13.469 13.066 1.00 89.12 172 PRO A CA 1
ATOM 1314 C C . PRO A 1 172 ? -11.209 14.358 11.864 1.00 89.12 172 PRO A C 1
ATOM 1316 O O . PRO A 1 172 ? -11.542 15.546 11.840 1.00 89.12 172 PRO A O 1
ATOM 1319 N N . SER A 1 173 ? -10.622 13.761 10.826 1.00 87.44 173 SER A N 1
ATOM 1320 C CA . SER A 1 173 ? -10.456 14.400 9.523 1.00 87.44 173 SER A CA 1
ATOM 1321 C C . SER A 1 173 ? -11.325 13.697 8.492 1.00 87.44 173 SER A C 1
ATOM 1323 O O . SER A 1 173 ? -11.129 12.524 8.187 1.00 87.44 173 SER A O 1
ATOM 1325 N N . PHE A 1 174 ? -12.290 14.427 7.944 1.00 86.81 174 PHE A N 1
ATOM 1326 C CA . PHE A 1 174 ? -13.119 13.932 6.856 1.00 86.81 174 PHE A CA 1
ATOM 1327 C C . PHE A 1 174 ? -12.534 14.410 5.534 1.00 86.81 174 PHE A C 1
ATOM 1329 O O . PHE A 1 174 ? -12.587 15.606 5.232 1.00 86.81 174 PHE A O 1
ATOM 1336 N N . SER A 1 175 ? -12.004 13.481 4.742 1.00 73.94 175 SER A N 1
ATOM 1337 C CA . SER A 1 175 ? -11.550 13.773 3.385 1.00 73.94 175 SER A CA 1
ATOM 1338 C C . SER A 1 175 ? -12.716 14.320 2.560 1.00 73.94 175 SER A C 1
ATOM 1340 O O . SER A 1 175 ? -13.742 13.668 2.383 1.00 73.94 175 SER A O 1
ATOM 1342 N N . THR A 1 176 ? -12.570 15.540 2.056 1.00 69.00 176 THR A N 1
ATOM 1343 C CA . THR A 1 176 ? -13.432 16.072 0.999 1.00 69.00 176 THR A CA 1
ATOM 1344 C C . THR A 1 176 ? -12.877 15.627 -0.341 1.00 69.00 176 THR A C 1
ATOM 1346 O O . THR A 1 176 ? -11.678 15.782 -0.578 1.00 69.00 176 THR A O 1
ATOM 1349 N N . ALA A 1 177 ? -13.737 15.117 -1.224 1.00 67.12 177 ALA A N 1
ATOM 1350 C CA . ALA A 1 177 ? -13.355 14.880 -2.609 1.00 67.12 177 ALA A CA 1
ATOM 1351 C C . ALA A 1 177 ? -12.740 16.164 -3.187 1.00 67.12 177 ALA A C 1
ATOM 1353 O O . ALA A 1 177 ? -13.335 17.242 -3.087 1.00 67.12 177 ALA A O 1
ATOM 1354 N N . ALA A 1 178 ? -11.532 16.053 -3.743 1.00 68.00 178 ALA A N 1
ATOM 1355 C CA . ALA A 1 178 ? -10.906 17.171 -4.427 1.00 68.00 178 ALA A CA 1
ATOM 1356 C C . ALA A 1 178 ? -11.823 17.611 -5.575 1.00 68.00 178 ALA A C 1
ATOM 1358 O O . ALA A 1 178 ? -12.306 16.778 -6.344 1.00 68.00 178 ALA A O 1
ATOM 1359 N N . GLN A 1 179 ? -12.088 18.913 -5.681 1.00 72.88 179 GLN A N 1
ATOM 1360 C CA . GLN A 1 179 ? -12.784 19.436 -6.850 1.00 72.88 179 GLN A CA 1
ATOM 1361 C C . GLN A 1 179 ? -11.872 19.250 -8.064 1.00 72.88 179 GLN A C 1
ATOM 1363 O O . GLN A 1 179 ? -10.710 19.654 -8.033 1.00 72.88 179 GLN A O 1
ATOM 1368 N N . SER A 1 180 ? -12.386 18.613 -9.117 1.00 74.19 180 SER A N 1
ATOM 1369 C CA . SER A 1 180 ? -11.669 18.514 -10.387 1.00 74.19 180 SER A CA 1
ATOM 1370 C C . SER A 1 180 ? -11.415 19.915 -10.932 1.00 74.19 180 SER A C 1
ATOM 1372 O O . SER A 1 180 ? -12.323 20.749 -10.930 1.00 74.19 180 SER A O 1
ATOM 1374 N N . HIS A 1 181 ? -10.201 20.163 -11.411 1.00 77.50 181 HIS A N 1
ATOM 1375 C CA . HIS A 1 181 ? -9.823 21.438 -12.004 1.00 77.50 181 HIS A CA 1
ATOM 1376 C C . HIS A 1 181 ? -9.222 21.197 -13.388 1.00 77.50 181 HIS A C 1
ATOM 1378 O O . HIS A 1 181 ? -8.355 20.341 -13.538 1.00 77.50 181 HIS A O 1
ATOM 1384 N N . ASP A 1 182 ? -9.624 21.993 -14.378 1.00 84.69 182 ASP A N 1
ATOM 1385 C CA . ASP A 1 182 ? -9.147 21.890 -15.767 1.00 84.69 182 ASP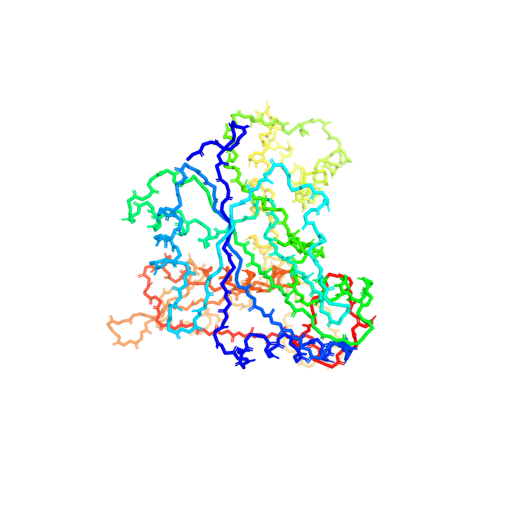 A CA 1
ATOM 1386 C C . ASP A 1 182 ? -7.790 22.597 -15.978 1.00 84.69 182 ASP A C 1
ATOM 1388 O O . ASP A 1 182 ? -7.504 23.119 -17.056 1.00 84.69 182 ASP A O 1
ATOM 1392 N N . LEU A 1 183 ? -6.968 22.708 -14.925 1.00 87.56 183 LEU A N 1
ATOM 1393 C CA . LEU A 1 183 ? -5.675 23.385 -15.031 1.00 87.56 183 LEU A CA 1
ATOM 1394 C C . LEU A 1 183 ? -4.694 22.445 -15.726 1.00 87.56 183 LEU A C 1
ATOM 1396 O O . LEU A 1 183 ? -4.479 21.334 -15.257 1.00 87.56 183 LEU A O 1
ATOM 1400 N N . VAL A 1 184 ? -4.092 22.920 -16.812 1.00 92.06 184 VAL A N 1
ATOM 1401 C CA . VAL A 1 184 ? -3.023 22.221 -17.526 1.00 92.06 184 VAL A CA 1
ATOM 1402 C C . VAL A 1 184 ? -1.792 23.109 -17.496 1.00 92.06 184 VAL A C 1
ATOM 1404 O O . VAL A 1 184 ? -1.836 24.250 -17.967 1.00 92.06 184 VAL A O 1
ATOM 1407 N N . GLU A 1 185 ? -0.700 22.605 -16.932 1.00 94.31 185 GLU A N 1
ATOM 1408 C CA . GLU A 1 185 ? 0.554 23.344 -16.851 1.00 94.31 185 GLU A CA 1
ATOM 1409 C C . GLU A 1 185 ? 1.476 23.000 -18.038 1.00 94.31 185 GLU A C 1
ATOM 1411 O O . GLU A 1 185 ? 1.766 21.827 -18.264 1.00 94.31 185 GLU A O 1
ATOM 1416 N N . PRO A 1 186 ? 1.979 23.983 -18.808 1.00 95.75 186 PRO A N 1
ATOM 1417 C CA . PRO A 1 186 ? 3.020 23.736 -19.800 1.00 95.75 186 PRO A CA 1
ATOM 1418 C C . PRO A 1 186 ? 4.409 23.632 -19.145 1.00 95.75 186 PRO A C 1
ATOM 1420 O O . PRO A 1 186 ? 4.822 24.504 -18.381 1.00 95.75 186 PRO A O 1
ATOM 1423 N N . ILE A 1 187 ? 5.170 22.602 -19.507 1.00 97.06 187 ILE A N 1
ATOM 1424 C CA . ILE A 1 187 ? 6.550 22.372 -19.071 1.00 97.06 187 ILE A CA 1
ATOM 1425 C C . ILE A 1 187 ? 7.503 22.914 -20.135 1.00 97.06 187 ILE A C 1
ATOM 1427 O O . ILE A 1 187 ? 7.774 22.249 -21.132 1.00 97.06 187 ILE A O 1
ATOM 1431 N N . VAL A 1 188 ? 8.009 24.131 -19.924 1.00 97.12 188 VAL A N 1
ATOM 1432 C CA . VAL A 1 188 ? 8.932 24.788 -20.861 1.00 97.12 188 VAL A CA 1
ATOM 1433 C C . VAL A 1 188 ? 10.264 24.040 -20.892 1.00 97.12 188 VAL A C 1
ATOM 1435 O O . VAL A 1 188 ? 10.981 24.013 -19.895 1.00 97.12 188 VAL A O 1
ATOM 1438 N N . LEU A 1 189 ? 10.590 23.445 -22.039 1.00 97.75 189 LEU A N 1
ATOM 1439 C CA . LEU A 1 189 ? 11.822 22.685 -22.270 1.00 97.75 189 LEU A CA 1
ATOM 1440 C C . LEU A 1 189 ? 12.649 23.258 -23.419 1.00 97.75 189 LEU A C 1
ATOM 1442 O O . LEU A 1 189 ? 13.875 23.135 -23.411 1.00 97.75 189 LEU A O 1
ATOM 1446 N N . ARG A 1 190 ? 12.000 23.877 -24.409 1.00 97.62 190 ARG A N 1
ATOM 1447 C CA . ARG A 1 190 ? 12.689 24.459 -25.566 1.00 97.62 190 ARG A CA 1
ATOM 1448 C C . ARG A 1 190 ? 13.663 25.559 -25.159 1.00 97.62 190 ARG A C 1
ATOM 1450 O O . ARG A 1 190 ? 13.377 26.364 -24.274 1.00 97.62 190 ARG A O 1
ATOM 1457 N N . GLY A 1 191 ? 14.819 25.586 -25.811 1.00 96.12 191 GLY A N 1
ATOM 1458 C CA . GLY A 1 191 ? 15.889 26.552 -25.557 1.00 96.12 191 GLY A CA 1
ATOM 1459 C C . GLY A 1 191 ? 16.579 26.452 -24.190 1.00 96.12 191 GLY A C 1
ATOM 1460 O O . GLY A 1 191 ? 17.448 27.278 -23.911 1.00 96.12 191 GLY A O 1
ATOM 1461 N N . LEU A 1 192 ? 16.224 25.481 -23.338 1.00 98.06 192 LEU A N 1
ATOM 1462 C CA . LEU A 1 192 ? 16.967 25.213 -22.105 1.00 98.06 192 LEU A CA 1
ATOM 1463 C C . LEU A 1 192 ? 18.329 24.586 -22.414 1.00 98.06 192 LEU A C 1
ATOM 1465 O O . LEU A 1 192 ? 18.463 23.776 -23.330 1.00 98.06 192 LEU A O 1
ATOM 1469 N N . ASP A 1 193 ? 19.331 24.934 -21.617 1.00 98.38 193 ASP A N 1
ATOM 1470 C CA . ASP A 1 193 ? 20.611 24.234 -21.601 1.00 98.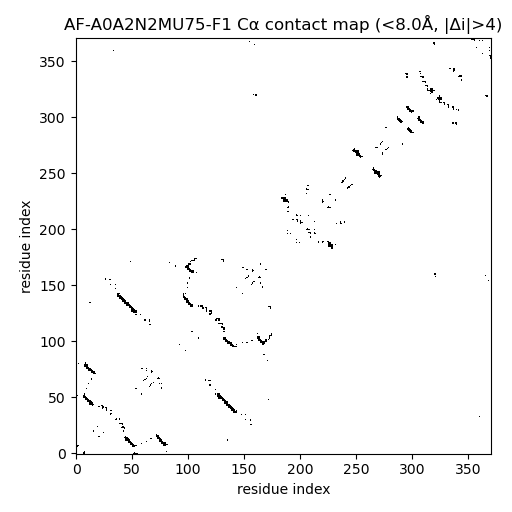38 193 ASP A CA 1
ATOM 1471 C C . ASP A 1 193 ? 20.538 22.963 -20.732 1.00 98.38 193 ASP A C 1
ATOM 1473 O O . ASP A 1 193 ? 19.535 22.690 -20.065 1.00 98.38 193 ASP A O 1
ATOM 1477 N N . ASP A 1 194 ? 21.617 22.179 -20.716 1.00 98.62 194 ASP A N 1
ATOM 1478 C CA . ASP A 1 194 ? 21.715 20.929 -19.949 1.00 98.62 194 ASP A CA 1
ATOM 1479 C C . ASP A 1 194 ? 21.367 21.125 -18.463 1.00 98.62 194 ASP A C 1
ATOM 1481 O O . ASP A 1 194 ? 20.714 20.281 -17.842 1.00 98.62 194 ASP A O 1
ATOM 1485 N N . ALA A 1 195 ? 21.784 22.255 -17.883 1.00 98.44 195 ALA A N 1
ATOM 1486 C CA . ALA A 1 195 ? 21.503 22.592 -16.493 1.00 98.44 195 ALA A CA 1
ATOM 1487 C C . ALA A 1 195 ? 20.009 22.874 -16.274 1.00 98.44 195 ALA A C 1
ATOM 1489 O O . ALA A 1 195 ? 19.426 22.369 -15.311 1.00 98.44 195 ALA A O 1
ATOM 1490 N N . GLY A 1 196 ? 19.379 23.629 -17.176 1.00 98.38 196 GLY A N 1
ATOM 1491 C CA . GLY A 1 196 ? 17.944 23.894 -17.166 1.00 98.38 196 GLY A CA 1
ATOM 1492 C C . GLY A 1 196 ? 17.117 22.617 -17.304 1.00 98.38 196 GLY A C 1
ATOM 1493 O O . GLY A 1 196 ? 16.186 22.402 -16.528 1.00 98.38 196 GLY A O 1
ATOM 1494 N N . LEU A 1 197 ? 17.494 21.723 -18.219 1.00 98.56 197 LEU A N 1
ATOM 1495 C CA . LEU A 1 197 ? 16.826 20.432 -18.400 1.00 98.56 197 LEU A CA 1
ATOM 1496 C C . LEU A 1 197 ? 16.885 19.568 -17.133 1.00 98.56 197 LEU A C 1
ATOM 1498 O O . LEU A 1 197 ? 15.866 19.053 -16.667 1.00 98.56 197 LEU A O 1
ATOM 1502 N N . LEU A 1 198 ? 18.066 19.438 -16.527 1.00 98.38 198 LEU A N 1
ATOM 1503 C CA . LEU A 1 198 ? 18.216 18.680 -15.285 1.00 98.38 198 LEU A CA 1
ATOM 1504 C C . LEU A 1 198 ? 17.475 19.333 -14.110 1.00 98.38 198 LEU A C 1
ATOM 1506 O O . LEU A 1 198 ? 16.941 18.621 -13.256 1.00 98.38 198 LEU A O 1
ATOM 1510 N N . ALA A 1 199 ? 17.383 20.665 -14.075 1.00 98.19 199 ALA A N 1
ATOM 1511 C CA . ALA A 1 199 ? 16.591 21.378 -13.076 1.00 98.19 199 ALA A CA 1
ATOM 1512 C C . ALA A 1 199 ? 15.089 21.076 -13.210 1.00 98.19 199 ALA A C 1
ATOM 1514 O O . ALA A 1 199 ? 14.421 20.835 -12.200 1.00 98.19 199 ALA A O 1
ATOM 1515 N N . VAL A 1 200 ? 14.560 21.010 -14.437 1.00 97.75 200 VAL A N 1
ATOM 1516 C CA . VAL A 1 200 ? 13.172 20.585 -14.681 1.00 97.75 200 VAL A CA 1
ATOM 1517 C C . VAL A 1 200 ? 12.958 19.140 -14.220 1.00 97.75 200 VAL A C 1
ATOM 1519 O O . VAL A 1 200 ? 12.051 18.892 -13.427 1.00 97.75 200 VAL A O 1
ATOM 1522 N N . SER A 1 201 ? 13.831 18.205 -14.615 1.00 97.50 201 SER A N 1
ATOM 1523 C CA . SER A 1 201 ? 13.748 16.797 -14.182 1.00 97.50 201 SER A CA 1
ATOM 1524 C C . SER A 1 201 ? 13.746 16.657 -12.651 1.00 97.50 201 SER A C 1
ATOM 1526 O O . SER A 1 201 ? 12.913 15.949 -12.081 1.00 97.50 201 SER A O 1
ATOM 1528 N N . SER A 1 202 ? 14.636 17.384 -11.968 1.00 97.12 202 SER A N 1
ATOM 1529 C CA . SER A 1 202 ? 14.760 17.367 -10.507 1.00 97.12 202 SER A CA 1
ATOM 1530 C C . SER A 1 202 ? 13.542 17.975 -9.805 1.00 97.12 202 SER A C 1
ATOM 1532 O O . SER A 1 202 ? 12.961 17.347 -8.920 1.00 97.12 202 SER A O 1
ATOM 1534 N N . SER A 1 203 ? 13.102 19.166 -10.229 1.00 96.44 203 SER A N 1
ATOM 1535 C CA . SER A 1 203 ? 11.950 19.857 -9.626 1.00 96.44 203 SER A CA 1
ATOM 1536 C C . SER A 1 203 ? 10.646 19.068 -9.764 1.00 96.44 203 SER A C 1
ATOM 1538 O O . SER A 1 203 ? 9.835 19.056 -8.838 1.00 96.44 203 SER A O 1
ATOM 1540 N N . ARG A 1 204 ? 10.475 18.345 -10.877 1.00 95.38 204 ARG A N 1
ATOM 1541 C CA . ARG A 1 204 ? 9.336 17.446 -11.109 1.00 95.38 204 ARG A CA 1
ATOM 1542 C C . ARG A 1 204 ? 9.507 16.064 -10.487 1.00 95.38 204 ARG A C 1
ATOM 1544 O O . ARG A 1 204 ? 8.553 15.304 -10.438 1.00 95.38 204 ARG A O 1
ATOM 1551 N N . ARG A 1 205 ? 10.695 15.738 -9.962 1.00 96.19 205 ARG A N 1
ATOM 1552 C CA . ARG A 1 205 ? 11.050 14.391 -9.477 1.00 96.19 205 ARG A CA 1
ATOM 1553 C C . ARG A 1 205 ? 10.848 13.316 -10.556 1.00 96.19 205 ARG A C 1
ATOM 1555 O O . ARG A 1 205 ? 10.529 12.174 -10.246 1.00 96.19 205 ARG A O 1
ATOM 1562 N N . ALA A 1 206 ? 11.088 13.680 -11.815 1.00 95.44 206 ALA A N 1
ATOM 1563 C CA . ALA A 1 206 ? 10.863 12.823 -12.977 1.00 95.44 206 ALA A CA 1
ATOM 1564 C C . ALA A 1 206 ? 11.895 11.691 -13.108 1.00 95.44 206 ALA A C 1
ATOM 1566 O O . ALA A 1 206 ? 11.673 10.730 -13.838 1.00 95.44 206 ALA A O 1
ATOM 1567 N N . ALA A 1 207 ? 13.038 11.812 -12.419 1.00 95.38 207 ALA A N 1
ATOM 1568 C CA . ALA A 1 207 ? 14.152 10.861 -12.475 1.00 95.38 207 ALA A CA 1
ATOM 1569 C C . ALA A 1 207 ? 14.671 10.582 -13.904 1.00 95.38 207 ALA A C 1
ATOM 1571 O O . ALA A 1 207 ? 15.252 9.527 -14.166 1.00 95.38 207 ALA A O 1
ATOM 1572 N N . LEU A 1 208 ? 14.496 11.545 -14.814 1.00 97.00 208 LEU A N 1
ATOM 1573 C CA . LEU A 1 208 ? 15.001 11.499 -16.183 1.00 97.00 208 LEU A CA 1
ATOM 1574 C C . LEU A 1 208 ? 16.449 11.985 -16.219 1.00 97.00 208 LEU A C 1
ATOM 1576 O O . LEU A 1 208 ? 16.775 13.034 -15.652 1.00 97.00 208 LEU A O 1
ATOM 1580 N N . ASN A 1 209 ? 17.315 11.229 -16.891 1.00 96.94 209 ASN A N 1
ATOM 1581 C CA . ASN A 1 209 ? 18.704 11.632 -17.100 1.00 96.94 209 ASN A CA 1
ATOM 1582 C C . ASN A 1 209 ? 18.832 12.640 -18.258 1.00 96.94 209 ASN A C 1
ATOM 1584 O O . ASN A 1 209 ? 17.885 12.886 -19.001 1.00 96.94 209 ASN A O 1
ATOM 1588 N N . LEU A 1 210 ? 20.025 13.213 -18.431 1.00 98.12 210 LEU A N 1
ATOM 1589 C CA . LEU A 1 210 ? 20.260 14.251 -19.439 1.00 98.12 210 LEU A CA 1
ATOM 1590 C C . LEU A 1 210 ? 19.948 13.786 -20.873 1.00 98.12 210 LEU A C 1
ATOM 1592 O O . LEU A 1 210 ? 19.348 14.533 -21.636 1.00 98.12 210 LEU A O 1
ATOM 1596 N N . ALA A 1 211 ? 20.298 12.549 -21.237 1.00 97.81 211 ALA A N 1
ATOM 1597 C CA . ALA A 1 211 ? 20.033 12.029 -22.580 1.00 97.81 211 ALA A CA 1
ATOM 1598 C C . ALA A 1 211 ? 18.527 11.870 -22.850 1.00 97.81 211 ALA A C 1
ATOM 1600 O O . ALA A 1 211 ? 18.057 12.161 -23.947 1.00 97.81 211 ALA A O 1
ATOM 1601 N N . GLU A 1 212 ? 17.764 11.442 -21.844 1.00 98.00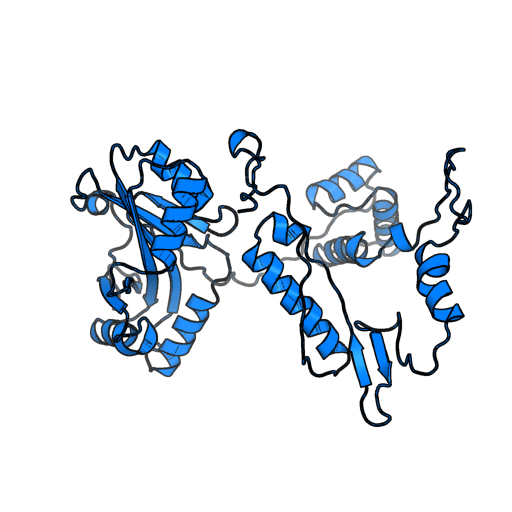 212 GLU A N 1
ATOM 1602 C CA . GLU A 1 212 ? 16.303 11.361 -21.927 1.00 98.00 212 GLU A CA 1
ATOM 1603 C C . GLU A 1 212 ? 15.677 12.753 -22.018 1.00 98.00 212 GLU A C 1
ATOM 1605 O O . GLU A 1 212 ? 14.804 12.974 -22.852 1.00 98.00 212 GLU A O 1
ATOM 1610 N N . MET A 1 213 ? 16.167 13.710 -21.227 1.00 98.50 213 MET A N 1
ATOM 1611 C CA . MET A 1 213 ? 15.702 15.095 -21.287 1.00 98.50 213 MET A CA 1
ATOM 1612 C C . MET A 1 213 ? 15.984 15.746 -22.644 1.00 98.50 213 MET A C 1
ATOM 1614 O O . MET A 1 213 ? 15.106 16.426 -23.168 1.00 98.50 213 MET A O 1
ATOM 1618 N N . HIS A 1 214 ? 17.151 15.501 -23.248 1.00 98.56 214 HIS A N 1
ATOM 1619 C CA . HIS A 1 214 ? 17.431 15.952 -24.613 1.00 98.56 214 HIS A CA 1
ATOM 1620 C C . HIS A 1 214 ? 16.483 15.319 -25.628 1.00 98.56 214 HIS A C 1
ATOM 1622 O O . HIS A 1 214 ? 15.938 16.032 -26.457 1.00 98.56 214 HIS A O 1
ATOM 1628 N N . ALA A 1 215 ? 16.207 14.013 -25.538 1.00 98.44 215 ALA A N 1
ATOM 1629 C CA . ALA A 1 215 ? 15.267 13.366 -26.456 1.00 98.44 215 ALA A CA 1
ATOM 1630 C C . ALA A 1 215 ? 13.854 13.981 -26.381 1.00 98.44 215 ALA A C 1
ATOM 1632 O O . ALA A 1 215 ? 13.169 14.106 -27.400 1.00 98.44 215 ALA A O 1
ATOM 1633 N N . ILE A 1 216 ? 13.423 14.387 -25.183 1.00 98.38 216 ILE A N 1
ATOM 1634 C CA . ILE A 1 216 ? 12.155 15.095 -24.974 1.00 98.38 216 ILE A CA 1
ATOM 1635 C C . ILE A 1 216 ? 12.237 16.524 -25.527 1.00 98.38 216 ILE A C 1
ATOM 1637 O O . ILE A 1 216 ? 11.331 16.956 -26.238 1.00 98.38 216 ILE A O 1
ATOM 1641 N N . GLN A 1 217 ? 13.322 17.250 -25.253 1.00 98.56 217 GLN A N 1
ATOM 1642 C CA . GLN A 1 217 ? 13.537 18.600 -25.776 1.00 98.56 217 GLN A CA 1
ATOM 1643 C C . GLN A 1 217 ? 13.564 18.616 -27.312 1.00 98.56 217 GLN A C 1
ATOM 1645 O O . GLN A 1 217 ? 12.884 19.439 -27.914 1.00 98.56 217 GLN A O 1
ATOM 1650 N N . ASP A 1 218 ? 14.259 17.673 -27.948 1.00 98.50 218 ASP A N 1
ATOM 1651 C CA . ASP A 1 218 ? 14.321 17.519 -29.405 1.00 98.50 218 ASP A CA 1
ATOM 1652 C C . ASP A 1 218 ? 12.929 17.298 -30.012 1.00 98.50 218 ASP A C 1
ATOM 1654 O O . ASP A 1 218 ? 12.618 17.806 -31.094 1.00 98.50 218 ASP A O 1
ATOM 1658 N N . TYR A 1 219 ? 12.067 16.541 -29.320 1.00 98.25 219 TYR A N 1
ATOM 1659 C CA . TYR A 1 219 ? 10.660 16.415 -29.695 1.00 98.25 219 TYR A CA 1
ATOM 1660 C C . TYR A 1 219 ? 9.954 17.775 -29.613 1.00 98.25 219 TYR A C 1
ATOM 1662 O O . TYR A 1 219 ? 9.315 18.174 -30.585 1.00 98.25 219 TYR A O 1
ATOM 1670 N N . CYS A 1 220 ? 10.100 18.507 -28.506 1.00 98.38 220 CYS A N 1
ATOM 1671 C CA . CYS A 1 220 ? 9.468 19.815 -28.328 1.00 98.38 220 CYS A CA 1
ATOM 1672 C C . CYS A 1 220 ? 9.910 20.832 -29.392 1.00 98.38 220 CYS A C 1
ATOM 1674 O O . CYS A 1 220 ? 9.073 21.530 -29.968 1.00 98.38 220 CYS A O 1
ATOM 1676 N N . GLU A 1 221 ? 11.211 20.896 -29.689 1.00 98.19 221 GLU A N 1
ATOM 1677 C CA . GLU A 1 221 ? 11.774 21.776 -30.719 1.00 98.19 221 GLU A CA 1
ATOM 1678 C C . GLU A 1 221 ? 11.220 21.437 -32.106 1.00 98.19 221 GLU A C 1
ATOM 1680 O O . GLU A 1 221 ? 10.779 22.326 -32.837 1.00 98.19 221 GLU A O 1
ATOM 1685 N N . ARG A 1 222 ? 11.159 20.145 -32.457 1.00 98.31 222 ARG A N 1
ATOM 1686 C CA . ARG A 1 222 ? 10.607 19.694 -33.742 1.00 98.31 222 ARG A CA 1
ATOM 1687 C C . ARG A 1 222 ? 9.122 20.020 -33.889 1.00 98.31 222 ARG A C 1
ATOM 1689 O O . ARG A 1 222 ? 8.710 20.493 -34.944 1.00 98.31 222 ARG A O 1
ATOM 1696 N N . GLU A 1 223 ? 8.325 19.762 -32.855 1.00 97.88 223 GLU A N 1
ATOM 1697 C CA . GLU A 1 223 ? 6.878 20.014 -32.879 1.00 97.88 223 GLU A CA 1
ATOM 1698 C C . GLU A 1 223 ? 6.531 21.491 -32.631 1.00 97.88 223 GLU A C 1
ATOM 1700 O O . GLU A 1 223 ? 5.360 21.873 -32.664 1.00 97.88 223 GLU A O 1
ATOM 1705 N N . ASN A 1 224 ? 7.541 22.333 -32.377 1.00 97.38 224 ASN A N 1
ATOM 1706 C CA . ASN A 1 224 ? 7.401 23.743 -32.037 1.00 97.38 224 ASN A CA 1
ATOM 1707 C C . ASN A 1 224 ? 6.384 23.983 -30.902 1.00 97.38 224 ASN A C 1
ATOM 1709 O O . ASN A 1 224 ? 5.646 24.976 -30.897 1.00 97.38 224 ASN A O 1
ATOM 1713 N N . ARG A 1 225 ? 6.368 23.085 -29.912 1.00 97.44 225 ARG A N 1
ATOM 1714 C CA . ARG A 1 225 ? 5.543 23.195 -28.706 1.00 97.44 225 ARG A CA 1
ATOM 1715 C C . ARG A 1 225 ? 6.232 22.542 -27.520 1.00 97.44 225 ARG A C 1
ATOM 1717 O O . ARG A 1 225 ? 6.969 21.579 -27.680 1.00 97.44 225 ARG A O 1
ATOM 1724 N N . ASP A 1 226 ? 5.926 23.038 -26.336 1.00 97.56 226 ASP A N 1
ATOM 1725 C CA . ASP A 1 226 ? 6.306 22.390 -25.087 1.00 97.56 226 ASP A CA 1
ATOM 1726 C C . ASP A 1 226 ? 5.267 21.327 -24.686 1.00 97.56 226 ASP A C 1
ATOM 1728 O O . ASP A 1 226 ? 4.163 21.269 -25.248 1.00 97.56 226 ASP A O 1
ATOM 1732 N N . LEU A 1 227 ? 5.641 20.451 -23.752 1.00 97.81 227 LEU A N 1
ATOM 1733 C CA . LEU A 1 227 ? 4.744 19.417 -23.238 1.00 97.81 227 LEU A CA 1
ATOM 1734 C C . LEU A 1 227 ? 3.805 19.990 -22.185 1.00 97.81 227 LEU A C 1
ATOM 1736 O O . LEU A 1 227 ? 4.163 20.896 -21.438 1.00 97.81 227 LEU A O 1
ATOM 1740 N N . THR A 1 228 ? 2.617 19.417 -22.092 1.00 96.94 228 THR A N 1
ATOM 1741 C CA . THR A 1 228 ? 1.794 19.532 -20.885 1.00 96.94 228 THR A CA 1
ATOM 1742 C C . THR A 1 228 ? 2.417 18.725 -19.742 1.00 96.94 228 THR A C 1
ATOM 1744 O O . THR A 1 228 ? 3.185 17.787 -19.972 1.00 96.94 228 THR A O 1
ATOM 1747 N N . ASP A 1 229 ? 2.081 19.075 -18.506 1.00 95.38 229 ASP A N 1
ATOM 1748 C CA . ASP A 1 229 ? 2.414 18.322 -17.297 1.00 95.38 229 ASP A CA 1
ATOM 1749 C C . ASP A 1 229 ? 2.107 16.824 -17.439 1.00 95.38 229 ASP A C 1
ATOM 1751 O O . ASP A 1 229 ? 2.983 15.997 -17.199 1.00 95.38 229 ASP A O 1
ATOM 1755 N N . ILE A 1 230 ? 0.918 16.463 -17.921 1.00 95.31 230 ILE A N 1
ATOM 1756 C CA . ILE A 1 230 ? 0.518 15.065 -18.102 1.00 95.31 230 ILE A CA 1
ATOM 1757 C C . ILE A 1 230 ? 1.350 14.344 -19.170 1.00 95.31 230 ILE A C 1
ATOM 1759 O O . ILE A 1 230 ? 1.717 13.186 -18.975 1.00 95.31 230 ILE A O 1
ATOM 1763 N N . GLU A 1 231 ? 1.688 15.005 -20.281 1.00 97.38 231 GLU A N 1
ATOM 1764 C CA . GLU A 1 231 ? 2.565 14.427 -21.307 1.00 97.38 231 GLU A CA 1
ATOM 1765 C C . GLU A 1 231 ? 3.972 14.182 -20.751 1.00 97.38 231 GLU A C 1
ATOM 1767 O O . GLU A 1 231 ? 4.554 13.120 -20.982 1.00 97.38 231 GLU A O 1
ATOM 1772 N N . PHE A 1 232 ? 4.509 15.148 -20.002 1.00 97.81 232 PHE A N 1
ATOM 1773 C CA . PHE A 1 232 ? 5.832 15.049 -19.397 1.00 97.81 232 PHE A CA 1
ATOM 1774 C C . PHE A 1 232 ? 5.891 13.941 -18.335 1.00 97.81 232 PHE A C 1
ATOM 1776 O O . PHE A 1 232 ? 6.775 13.083 -18.390 1.00 97.81 232 PHE A O 1
ATOM 1783 N N . GLU A 1 233 ? 4.922 13.899 -17.417 1.00 96.56 233 GLU A N 1
ATOM 1784 C CA . GLU A 1 233 ? 4.831 12.861 -16.385 1.00 96.56 233 GLU A CA 1
ATOM 1785 C C . GLU A 1 233 ? 4.618 11.470 -17.001 1.00 96.56 233 GLU A C 1
ATOM 1787 O O . GLU A 1 233 ? 5.247 10.500 -16.578 1.00 96.56 233 GLU A O 1
ATOM 1792 N N . MET A 1 234 ? 3.808 11.350 -18.059 1.00 97.31 234 MET A N 1
ATOM 1793 C CA . MET A 1 234 ? 3.633 10.085 -18.778 1.00 97.31 234 MET A CA 1
ATOM 1794 C C . MET A 1 234 ? 4.964 9.563 -19.337 1.00 97.31 234 MET A C 1
ATOM 1796 O O . MET A 1 234 ? 5.258 8.371 -19.210 1.00 97.31 234 MET A O 1
ATOM 1800 N N . LEU A 1 235 ? 5.790 10.430 -19.930 1.00 97.31 235 LEU A N 1
ATOM 1801 C CA . LEU A 1 235 ? 7.120 10.043 -20.407 1.00 97.31 235 LEU A CA 1
ATOM 1802 C C . LEU A 1 235 ? 8.030 9.638 -19.245 1.00 97.31 235 LEU A C 1
ATOM 1804 O O . LEU A 1 235 ? 8.635 8.570 -19.306 1.00 97.31 235 LEU A O 1
ATOM 1808 N N . ALA A 1 236 ? 8.064 10.419 -18.161 1.00 96.62 236 ALA A N 1
ATOM 1809 C CA . ALA A 1 236 ? 8.854 10.106 -16.970 1.00 96.62 236 ALA A CA 1
ATOM 1810 C C . ALA A 1 236 ? 8.527 8.715 -16.396 1.00 96.62 236 ALA A C 1
ATOM 1812 O O . ALA A 1 236 ? 9.428 7.907 -16.156 1.00 96.62 236 ALA A O 1
ATOM 1813 N N . GLN A 1 237 ? 7.238 8.389 -16.253 1.00 96.38 237 GLN A N 1
ATOM 1814 C CA . GLN A 1 237 ? 6.809 7.088 -15.738 1.00 96.38 237 GLN A CA 1
ATOM 1815 C C . GLN A 1 237 ? 7.104 5.954 -16.725 1.00 96.38 237 GLN A C 1
ATOM 1817 O O . GLN A 1 237 ? 7.723 4.950 -16.360 1.00 96.38 237 GLN A O 1
ATOM 1822 N N . THR A 1 238 ? 6.703 6.111 -17.990 1.00 96.38 238 THR A N 1
ATOM 1823 C CA . THR A 1 238 ? 6.845 5.050 -19.002 1.00 96.38 238 THR A CA 1
ATOM 1824 C C . THR A 1 238 ? 8.295 4.767 -19.364 1.00 96.38 238 THR A C 1
ATOM 1826 O O . THR A 1 238 ? 8.598 3.647 -19.770 1.00 96.38 238 THR A O 1
ATOM 1829 N N . TRP A 1 239 ? 9.194 5.741 -19.195 1.00 96.81 239 TRP A N 1
ATOM 1830 C CA . TRP A 1 239 ? 10.628 5.590 -19.431 1.00 96.81 239 TRP A CA 1
ATOM 1831 C C . TRP A 1 239 ? 11.409 5.227 -18.168 1.00 96.81 239 TRP A C 1
ATOM 1833 O O . TRP A 1 239 ? 12.629 5.107 -18.231 1.00 96.81 239 TRP A O 1
ATOM 1843 N N . SER A 1 240 ? 10.759 5.015 -17.025 1.00 95.38 240 SER A N 1
ATOM 1844 C CA . SER A 1 240 ? 11.432 4.583 -15.797 1.00 95.38 240 SER A CA 1
ATOM 1845 C C . SER A 1 240 ? 12.111 3.213 -15.949 1.00 95.38 240 SER A C 1
ATOM 1847 O O . SER A 1 240 ? 11.776 2.413 -16.830 1.00 95.38 240 SER A O 1
ATOM 1849 N N . GLU A 1 241 ? 13.069 2.904 -15.066 1.00 94.75 241 GLU A N 1
ATOM 1850 C CA . GLU A 1 241 ? 13.692 1.571 -15.043 1.00 94.75 241 GLU A CA 1
ATOM 1851 C C . GLU A 1 241 ? 12.666 0.464 -14.784 1.00 94.75 241 GLU A C 1
ATOM 1853 O O . GLU A 1 241 ? 12.715 -0.579 -15.431 1.00 94.75 241 GLU A O 1
ATOM 1858 N N . HIS A 1 242 ? 11.708 0.721 -13.890 1.00 92.69 242 HIS A N 1
ATOM 1859 C CA . HIS A 1 242 ? 10.647 -0.215 -13.532 1.00 92.69 242 HIS A CA 1
ATOM 1860 C C . HIS A 1 242 ? 9.738 -0.559 -14.726 1.00 92.69 242 HIS A C 1
ATOM 1862 O O . HIS A 1 242 ? 9.343 -1.708 -14.884 1.00 92.69 242 HIS A O 1
ATOM 1868 N N . CYS A 1 243 ? 9.438 0.407 -15.602 1.00 93.62 243 CYS A N 1
ATOM 1869 C CA . CYS A 1 243 ? 8.595 0.168 -16.777 1.00 93.62 243 CYS A CA 1
ATOM 1870 C C . CYS A 1 243 ? 9.388 -0.390 -17.969 1.00 93.62 243 CYS A C 1
ATOM 1872 O O . CYS A 1 243 ? 9.004 -1.390 -18.580 1.00 93.62 243 CYS A O 1
ATOM 1874 N N . VAL A 1 244 ? 10.519 0.228 -18.322 1.00 94.12 244 VAL A N 1
ATOM 1875 C CA . VAL A 1 244 ? 11.263 -0.135 -19.541 1.00 94.12 244 VAL A CA 1
ATOM 1876 C C . VAL A 1 244 ? 12.133 -1.368 -19.347 1.00 94.12 244 VAL A C 1
ATOM 1878 O O . VAL A 1 244 ? 12.378 -2.074 -20.331 1.00 94.12 244 VAL A O 1
ATOM 1881 N N . HIS A 1 245 ? 12.588 -1.632 -18.121 1.00 94.75 245 HIS A N 1
ATOM 1882 C CA . HIS A 1 245 ? 13.580 -2.656 -17.801 1.00 94.75 245 HIS A CA 1
ATOM 1883 C C . HIS A 1 245 ? 14.906 -2.417 -18.552 1.00 94.75 245 HIS A C 1
ATOM 1885 O O . HIS A 1 245 ? 15.389 -3.290 -19.286 1.00 94.75 245 HIS A O 1
ATOM 1891 N N . LYS A 1 246 ? 15.495 -1.215 -18.430 1.00 94.88 246 LYS A N 1
ATOM 1892 C CA . LYS A 1 246 ? 16.685 -0.813 -19.205 1.00 94.88 246 LYS A CA 1
ATOM 1893 C C . LYS A 1 246 ? 17.873 -1.705 -18.869 1.00 94.88 246 LYS A C 1
ATOM 1895 O O . LYS A 1 246 ? 18.582 -2.109 -19.786 1.00 94.88 246 LYS A O 1
ATOM 1900 N N . THR A 1 247 ? 18.043 -2.110 -17.608 1.00 95.38 247 THR A N 1
ATOM 1901 C CA . THR A 1 247 ? 19.107 -3.045 -17.199 1.00 95.38 247 THR A CA 1
ATOM 1902 C C . THR A 1 247 ? 18.999 -4.374 -17.946 1.00 95.38 247 THR A C 1
ATOM 1904 O O . THR A 1 247 ? 19.981 -4.860 -18.507 1.00 95.38 247 THR A O 1
ATOM 1907 N N . PHE A 1 248 ? 17.795 -4.936 -18.055 1.00 96.12 248 PHE A N 1
ATOM 1908 C CA . PHE A 1 248 ? 17.545 -6.181 -18.790 1.00 96.12 248 PHE A CA 1
ATOM 1909 C C . PHE A 1 248 ? 17.714 -6.038 -20.312 1.00 96.12 248 PHE A C 1
ATOM 1911 O O . PHE A 1 248 ? 17.989 -7.025 -21.004 1.00 96.12 248 PHE A O 1
ATOM 1918 N N . LYS A 1 249 ? 17.590 -4.821 -20.844 1.00 95.56 249 LYS A N 1
ATOM 1919 C CA . LYS A 1 249 ? 17.839 -4.489 -22.255 1.00 95.56 249 LYS A CA 1
ATOM 1920 C C . LYS A 1 249 ? 19.276 -4.043 -22.539 1.00 95.56 249 LYS A C 1
ATOM 1922 O O . LYS A 1 249 ? 19.639 -3.884 -23.701 1.00 95.56 249 LYS A O 1
ATOM 1927 N N . SER A 1 250 ? 20.087 -3.861 -21.500 1.00 95.19 250 SER A N 1
ATOM 1928 C CA . SER A 1 250 ? 21.420 -3.277 -21.612 1.00 95.19 250 SER A CA 1
ATOM 1929 C C . SER A 1 250 ? 22.455 -4.230 -22.213 1.00 95.19 250 SER A C 1
ATOM 1931 O O . SER A 1 250 ? 22.297 -5.460 -22.221 1.00 95.19 250 SER A O 1
ATOM 1933 N N . GLN A 1 251 ? 23.546 -3.623 -22.685 1.00 96.25 251 GLN A N 1
ATOM 1934 C CA . GLN A 1 251 ? 24.788 -4.322 -22.982 1.00 96.25 251 GLN A CA 1
ATOM 1935 C C . GLN A 1 251 ? 25.599 -4.485 -21.694 1.00 96.25 251 GLN A C 1
ATOM 1937 O O . GLN A 1 251 ? 25.811 -3.516 -20.966 1.00 96.25 251 GLN A O 1
ATOM 1942 N N . VAL A 1 252 ? 26.091 -5.693 -21.427 1.00 95.38 252 VAL A N 1
ATOM 1943 C CA . VAL A 1 252 ? 26.820 -6.020 -20.195 1.00 95.38 252 VAL A CA 1
ATOM 1944 C C . VAL A 1 252 ? 28.173 -6.622 -20.543 1.00 95.38 252 VAL A C 1
ATOM 1946 O O . VAL A 1 252 ? 28.246 -7.646 -21.215 1.00 95.38 252 VAL A O 1
ATOM 1949 N N . SER A 1 253 ? 29.250 -6.022 -20.042 1.00 93.81 253 SER A N 1
ATOM 1950 C CA . SER A 1 253 ? 30.607 -6.571 -20.131 1.00 93.81 253 SER A CA 1
ATOM 1951 C C . SER A 1 253 ? 31.019 -7.137 -18.777 1.00 93.81 253 SER A C 1
ATOM 1953 O O . SER A 1 253 ? 31.024 -6.420 -17.778 1.00 93.81 253 SER A O 1
ATOM 1955 N N . VAL A 1 254 ? 31.373 -8.419 -18.737 1.00 90.62 254 VAL A N 1
ATOM 1956 C CA . VAL A 1 254 ? 31.653 -9.138 -17.492 1.00 90.62 254 VAL A CA 1
ATOM 1957 C C . VAL A 1 254 ? 33.157 -9.282 -17.287 1.00 90.62 254 VAL A C 1
ATOM 1959 O O . VAL A 1 254 ? 33.854 -9.899 -18.094 1.00 90.62 254 VAL A O 1
ATOM 1962 N N . LYS A 1 255 ? 33.662 -8.735 -16.177 1.00 87.50 255 LYS A N 1
ATOM 1963 C CA . LYS A 1 255 ? 35.042 -8.953 -15.726 1.00 87.50 255 LYS A CA 1
ATOM 1964 C C . LYS A 1 255 ? 35.083 -10.199 -14.848 1.00 87.50 255 LYS A C 1
ATOM 1966 O O . LYS A 1 255 ? 34.353 -10.277 -13.866 1.00 87.50 255 LYS A O 1
ATOM 1971 N N . ARG A 1 256 ? 35.924 -11.168 -15.211 1.00 80.44 256 ARG A N 1
ATOM 1972 C CA . ARG A 1 256 ? 36.088 -12.410 -14.446 1.00 80.44 256 ARG A CA 1
ATOM 1973 C C . ARG A 1 256 ? 37.150 -12.247 -13.372 1.00 80.44 256 ARG A C 1
ATOM 1975 O O . ARG A 1 256 ? 38.221 -11.706 -13.648 1.00 80.44 256 ARG A O 1
ATOM 1982 N N . ASP A 1 257 ? 36.867 -12.795 -12.198 1.00 81.44 257 ASP A N 1
ATOM 1983 C CA . ASP A 1 257 ? 37.913 -13.127 -11.240 1.00 81.44 257 ASP A CA 1
ATOM 1984 C C . ASP A 1 257 ? 38.514 -14.497 -11.596 1.00 81.44 257 ASP A C 1
ATOM 1986 O O . ASP A 1 257 ? 37.827 -15.367 -12.133 1.00 81.44 257 ASP A O 1
ATOM 1990 N N . LYS A 1 258 ? 39.806 -14.702 -11.325 1.00 74.56 258 LYS A N 1
ATOM 1991 C CA . LYS A 1 258 ? 40.520 -15.946 -11.681 1.00 74.56 258 LYS A CA 1
ATOM 1992 C C . LYS A 1 258 ? 40.002 -17.171 -10.918 1.00 74.56 258 LYS A C 1
ATOM 1994 O O . LYS A 1 258 ? 40.273 -18.294 -11.330 1.00 74.56 258 LYS A O 1
ATOM 1999 N N . SER A 1 259 ? 39.299 -16.947 -9.813 1.00 80.19 259 SER A N 1
ATOM 2000 C CA . SER A 1 259 ? 38.683 -17.969 -8.967 1.00 80.19 259 SER A CA 1
ATOM 2001 C C . SER A 1 259 ? 37.295 -18.411 -9.448 1.00 80.19 259 SER A C 1
ATOM 2003 O O . SER A 1 259 ? 36.786 -19.414 -8.950 1.00 80.19 259 SER A O 1
ATOM 2005 N N . ASP A 1 260 ? 36.677 -17.703 -10.402 1.00 77.81 260 ASP A N 1
ATOM 2006 C CA . ASP A 1 260 ? 35.319 -18.012 -10.853 1.00 77.81 260 ASP A CA 1
ATOM 2007 C C . ASP A 1 260 ? 35.325 -19.106 -11.932 1.00 77.81 260 ASP A C 1
ATOM 2009 O O . ASP A 1 260 ? 35.752 -18.894 -13.069 1.00 77.81 260 ASP A O 1
ATOM 2013 N N . SER A 1 261 ? 34.847 -20.294 -11.563 1.00 79.75 261 SER A N 1
ATOM 2014 C CA . SER A 1 261 ? 34.758 -21.468 -12.437 1.00 79.75 261 SER A CA 1
ATOM 2015 C C . SER A 1 261 ? 33.495 -21.498 -13.306 1.00 79.75 261 SER A C 1
ATOM 2017 O O . SER A 1 261 ? 33.342 -22.401 -14.133 1.00 79.75 261 SER A O 1
ATOM 2019 N N . ARG A 1 262 ? 32.571 -20.539 -13.144 1.00 81.50 262 ARG A N 1
ATOM 2020 C CA . ARG A 1 262 ? 31.296 -20.523 -13.875 1.00 81.50 262 ARG A CA 1
ATOM 2021 C C . ARG A 1 262 ? 31.495 -20.141 -15.343 1.00 81.50 262 ARG A C 1
ATOM 2023 O O . ARG A 1 262 ? 32.192 -19.186 -15.686 1.00 81.50 262 ARG A O 1
ATOM 2030 N N . SER A 1 263 ? 30.828 -20.878 -16.230 1.00 80.69 263 SER A N 1
ATOM 2031 C CA . SER A 1 263 ? 30.861 -20.632 -17.673 1.00 80.69 263 SER A CA 1
ATOM 2032 C C . SER A 1 263 ? 29.713 -19.713 -18.086 1.00 80.69 263 SER A C 1
ATOM 2034 O O . SER A 1 263 ? 28.580 -20.157 -18.253 1.00 80.69 263 SER A O 1
ATOM 2036 N N . PHE A 1 264 ? 30.003 -18.424 -18.257 1.00 83.69 264 PHE A N 1
ATOM 2037 C CA . PHE A 1 264 ? 29.091 -17.465 -18.886 1.00 83.69 264 PHE A CA 1
ATOM 2038 C C . PHE A 1 264 ? 29.840 -16.518 -19.841 1.00 83.69 264 PHE A C 1
ATOM 2040 O O . PHE A 1 264 ? 31.041 -16.281 -19.643 1.00 83.69 264 PHE A O 1
ATOM 2047 N N . PRO A 1 265 ? 29.175 -15.983 -20.885 1.00 87.44 265 PRO A N 1
ATOM 2048 C CA . PRO A 1 265 ? 29.763 -15.010 -21.804 1.00 87.44 265 PRO A CA 1
ATOM 2049 C C . PRO A 1 265 ? 30.437 -13.833 -21.090 1.00 87.44 265 PRO A C 1
ATOM 2051 O O . PRO A 1 265 ? 29.960 -13.339 -20.072 1.00 87.44 265 PRO A O 1
ATOM 2054 N N . THR A 1 266 ? 31.550 -13.358 -21.648 1.00 89.88 266 THR A N 1
ATOM 2055 C CA . THR A 1 266 ? 32.243 -12.143 -21.181 1.00 89.88 266 THR A CA 1
ATOM 2056 C C . THR A 1 266 ? 31.557 -10.862 -21.656 1.00 89.88 266 THR A C 1
ATOM 2058 O O . THR A 1 266 ? 31.898 -9.777 -21.189 1.00 89.88 266 THR A O 1
ATOM 2061 N N . HIS A 1 267 ? 30.596 -10.974 -22.575 1.00 94.06 267 HIS A N 1
ATOM 2062 C CA . HIS A 1 267 ? 29.819 -9.859 -23.093 1.00 94.06 267 HIS A CA 1
ATOM 2063 C C . HIS A 1 267 ? 28.402 -10.303 -23.481 1.00 94.06 267 HIS A C 1
ATOM 2065 O O . HIS A 1 267 ? 28.220 -11.362 -24.087 1.00 94.06 267 HIS A O 1
ATOM 2071 N N . TYR A 1 268 ? 27.422 -9.458 -23.173 1.00 95.25 268 TYR A N 1
ATOM 2072 C CA . TYR A 1 268 ? 26.035 -9.548 -23.610 1.00 95.25 268 TYR A CA 1
ATOM 2073 C C . TYR A 1 268 ? 25.686 -8.267 -24.360 1.00 95.25 268 TYR A C 1
ATOM 2075 O O . TYR A 1 268 ? 25.855 -7.179 -23.819 1.00 95.25 268 TYR A O 1
ATOM 2083 N N . SER A 1 269 ? 25.161 -8.387 -25.575 1.00 96.44 269 SER A N 1
ATOM 2084 C CA . SER A 1 269 ? 24.597 -7.265 -26.323 1.00 96.44 269 SER A CA 1
ATOM 2085 C C . SER A 1 269 ? 23.157 -6.947 -25.903 1.00 96.44 269 SER A C 1
ATOM 2087 O O . SER A 1 269 ? 22.665 -5.862 -26.193 1.00 96.44 269 SER A O 1
ATOM 2089 N N . HIS A 1 270 ? 22.464 -7.894 -25.261 1.00 96.50 270 HIS A N 1
ATOM 2090 C CA . HIS A 1 270 ? 21.146 -7.692 -24.659 1.00 96.50 270 HIS A CA 1
ATOM 2091 C C . HIS A 1 270 ? 20.883 -8.767 -23.598 1.00 96.50 270 HIS A C 1
ATOM 2093 O O . HIS A 1 270 ? 20.547 -9.911 -23.930 1.00 96.50 270 HIS A O 1
ATOM 2099 N N . LEU A 1 271 ? 20.976 -8.390 -22.319 1.00 96.00 271 LEU A N 1
ATOM 2100 C CA . LEU A 1 271 ? 20.979 -9.333 -21.195 1.00 96.00 271 LEU A CA 1
ATOM 2101 C C . LEU A 1 271 ? 19.777 -10.293 -21.200 1.00 96.00 271 LEU A C 1
ATOM 2103 O O . LEU A 1 271 ? 19.965 -11.505 -21.213 1.00 96.00 271 LEU A O 1
ATOM 2107 N N . PHE A 1 272 ? 18.546 -9.783 -21.267 1.00 96.31 272 PHE A N 1
ATOM 2108 C CA . PHE A 1 272 ? 17.323 -10.596 -21.222 1.00 96.31 272 PHE A CA 1
ATOM 2109 C C . PHE A 1 272 ? 17.187 -11.572 -22.396 1.00 96.31 272 PHE A C 1
ATOM 2111 O O . PHE A 1 272 ? 16.834 -12.739 -22.217 1.00 96.31 272 PHE A O 1
ATOM 2118 N N . ASN A 1 273 ? 17.495 -11.106 -23.611 1.00 96.31 273 ASN A N 1
ATOM 2119 C CA . ASN A 1 273 ? 17.354 -11.911 -24.819 1.00 96.31 273 ASN A CA 1
ATOM 2120 C C . ASN A 1 273 ? 18.341 -13.079 -24.847 1.00 96.31 273 ASN A C 1
ATOM 2122 O O . ASN A 1 273 ? 17.976 -14.164 -25.286 1.00 96.31 273 ASN A O 1
ATOM 2126 N N . GLN A 1 274 ? 19.570 -12.855 -24.379 1.00 95.88 274 GLN A N 1
ATOM 2127 C CA . GLN A 1 274 ? 20.639 -13.856 -24.380 1.00 95.88 274 GLN A CA 1
ATOM 2128 C C . GLN A 1 274 ? 20.642 -14.756 -23.139 1.00 95.88 274 GLN A C 1
ATOM 2130 O O . GLN A 1 274 ? 21.435 -15.691 -23.082 1.00 95.88 274 GLN A O 1
ATOM 2135 N N . THR A 1 275 ? 19.776 -14.490 -22.159 1.00 94.38 275 THR A N 1
ATOM 2136 C CA . THR A 1 275 ? 19.634 -15.302 -20.944 1.00 94.38 275 THR A CA 1
ATOM 2137 C C . THR A 1 275 ? 18.247 -15.944 -20.899 1.00 94.38 275 THR A C 1
ATOM 2139 O O . THR A 1 275 ? 18.049 -17.005 -21.482 1.00 94.38 275 THR A O 1
ATOM 2142 N N . ILE A 1 276 ? 17.266 -15.288 -20.281 1.00 95.38 276 ILE A N 1
ATOM 2143 C CA . ILE A 1 276 ? 15.924 -15.820 -20.005 1.00 95.38 276 ILE A CA 1
ATOM 2144 C C . ILE A 1 276 ? 15.206 -16.246 -21.293 1.00 95.38 276 ILE A C 1
ATOM 2146 O O . ILE A 1 276 ? 14.719 -17.375 -21.404 1.00 95.38 276 ILE A O 1
ATOM 2150 N N . ARG A 1 277 ? 15.179 -15.374 -22.310 1.00 96.12 277 ARG A N 1
ATOM 2151 C CA . ARG A 1 277 ? 14.496 -15.682 -23.576 1.00 96.12 277 ARG A CA 1
ATOM 2152 C C . ARG A 1 277 ? 15.225 -16.770 -24.366 1.00 96.12 277 ARG A C 1
ATOM 2154 O O . ARG A 1 277 ? 14.565 -17.616 -24.962 1.00 96.12 277 ARG A O 1
ATOM 2161 N N . ALA A 1 278 ? 16.560 -16.763 -24.373 1.00 95.88 278 ALA A N 1
ATOM 2162 C CA . ALA A 1 278 ? 17.359 -17.795 -25.033 1.00 95.88 278 ALA A CA 1
ATOM 2163 C C . ALA A 1 278 ? 17.152 -19.168 -24.384 1.00 95.88 278 ALA A C 1
ATOM 2165 O O . ALA A 1 278 ? 16.915 -20.134 -25.102 1.00 95.88 278 ALA A O 1
ATOM 2166 N N . ALA A 1 279 ? 17.157 -19.243 -23.050 1.00 95.25 279 ALA A N 1
ATOM 2167 C CA . ALA A 1 279 ? 16.888 -20.476 -22.318 1.00 95.25 279 ALA A CA 1
ATOM 2168 C C . ALA A 1 279 ? 15.489 -21.024 -22.638 1.00 95.25 279 ALA A C 1
ATOM 2170 O O . ALA A 1 279 ? 15.348 -22.197 -22.970 1.00 95.25 279 ALA A O 1
ATOM 2171 N N . THR A 1 280 ? 14.469 -20.162 -22.644 1.00 95.19 280 THR A N 1
ATOM 2172 C CA . THR A 1 280 ? 13.091 -20.561 -22.985 1.00 95.19 280 THR A CA 1
ATOM 2173 C C . THR A 1 280 ? 12.995 -21.085 -24.421 1.00 95.19 280 THR A C 1
ATOM 2175 O O . THR A 1 280 ? 12.418 -22.143 -24.660 1.00 95.19 280 THR A O 1
ATOM 2178 N N . LYS A 1 281 ? 13.632 -20.396 -25.380 1.00 95.38 281 LYS A N 1
ATOM 2179 C CA . LYS A 1 281 ? 13.711 -20.839 -26.782 1.00 95.38 281 LYS A CA 1
ATOM 2180 C C . LYS A 1 281 ? 14.497 -22.134 -26.966 1.00 95.38 281 LYS A C 1
ATOM 2182 O O . LYS A 1 281 ? 14.205 -22.874 -27.891 1.00 95.38 281 LYS A O 1
ATOM 2187 N N . GLN A 1 282 ? 15.514 -22.382 -26.146 1.00 96.56 282 GLN A N 1
ATOM 2188 C CA . GLN A 1 282 ? 16.298 -23.614 -26.203 1.00 96.56 282 GLN A CA 1
ATOM 2189 C C . GLN A 1 282 ? 15.498 -24.806 -25.677 1.00 96.56 282 GLN A C 1
ATOM 2191 O O . GLN A 1 282 ? 15.594 -25.890 -26.242 1.00 96.56 282 GLN A O 1
ATOM 2196 N N . VAL A 1 283 ? 14.731 -24.606 -24.602 1.00 96.50 283 VAL A N 1
ATOM 2197 C CA . VAL A 1 283 ? 13.829 -25.633 -24.071 1.00 96.50 283 VAL A CA 1
ATOM 2198 C C . VAL A 1 283 ? 12.746 -25.970 -25.098 1.00 96.50 283 VAL A C 1
ATOM 2200 O O . VAL A 1 283 ? 12.467 -27.149 -25.281 1.00 96.50 283 VAL A O 1
ATOM 2203 N N . ASN A 1 284 ? 12.185 -24.957 -25.777 1.00 95.12 284 ASN A N 1
ATOM 2204 C CA . ASN A 1 284 ? 11.180 -25.101 -26.840 1.00 95.12 284 ASN A CA 1
ATOM 2205 C C . ASN A 1 284 ? 10.095 -26.134 -26.498 1.00 95.12 284 ASN A C 1
ATOM 2207 O O . ASN A 1 284 ? 9.817 -27.044 -27.275 1.00 95.12 284 ASN A O 1
ATOM 2211 N N . ALA A 1 285 ? 9.551 -26.038 -25.288 1.00 96.81 285 ALA A N 1
ATOM 2212 C CA . ALA A 1 285 ? 8.527 -26.958 -24.834 1.00 96.81 285 ALA A CA 1
ATOM 2213 C C . ALA A 1 285 ? 7.202 -26.665 -25.549 1.00 96.81 285 ALA A C 1
ATOM 2215 O O . ALA A 1 285 ? 6.699 -25.546 -25.467 1.00 96.81 285 ALA A O 1
ATOM 2216 N N . ASP A 1 286 ? 6.629 -27.681 -26.195 1.00 96.12 286 ASP A N 1
ATOM 2217 C CA . ASP A 1 286 ? 5.393 -27.556 -26.984 1.00 96.12 286 ASP A CA 1
ATOM 2218 C C . ASP A 1 286 ? 4.173 -27.147 -26.140 1.00 96.12 286 ASP A C 1
ATOM 2220 O O . ASP A 1 286 ? 3.213 -26.590 -26.664 1.00 96.12 286 ASP A O 1
ATOM 2224 N N . TRP A 1 287 ? 4.218 -27.394 -24.827 1.00 96.19 287 TRP A N 1
ATOM 2225 C CA . TRP A 1 287 ? 3.170 -27.015 -23.877 1.00 96.19 287 TRP A CA 1
ATOM 2226 C C . TRP A 1 287 ? 3.259 -25.554 -23.412 1.00 96.19 287 TRP A C 1
ATOM 2228 O O . TRP A 1 287 ? 2.405 -25.107 -22.656 1.00 96.19 287 TRP A O 1
ATOM 2238 N N . VAL A 1 288 ? 4.264 -24.774 -23.826 1.00 96.62 288 VAL A N 1
ATOM 2239 C CA . VAL A 1 288 ? 4.314 -23.331 -23.530 1.00 96.62 288 VAL A CA 1
ATOM 2240 C C . VAL A 1 288 ? 3.533 -22.575 -24.602 1.00 96.62 288 VAL A C 1
ATOM 2242 O O . VAL A 1 288 ? 4.007 -22.414 -25.724 1.00 96.62 288 VAL A O 1
ATOM 2245 N N . ILE A 1 289 ? 2.348 -22.081 -24.244 1.00 95.12 289 ILE A N 1
ATOM 2246 C CA . ILE A 1 289 ? 1.425 -21.400 -25.164 1.00 95.12 289 ILE A CA 1
ATOM 2247 C C . ILE A 1 289 ? 1.814 -19.927 -25.340 1.00 95.12 289 ILE A C 1
ATOM 2249 O O . ILE A 1 289 ? 1.875 -19.428 -26.463 1.00 95.12 289 ILE A O 1
ATOM 2253 N N . SER A 1 290 ? 2.105 -19.226 -24.238 1.00 95.38 290 SER A N 1
ATOM 2254 C CA . SER A 1 290 ? 2.433 -17.793 -24.240 1.00 95.38 290 SER A CA 1
ATOM 2255 C C . SER A 1 290 ? 3.579 -17.500 -23.274 1.00 95.38 290 SER A C 1
ATOM 2257 O O . SER A 1 290 ? 3.536 -17.865 -22.097 1.00 95.38 290 SER A O 1
ATOM 2259 N N . ALA A 1 291 ? 4.624 -16.835 -23.771 1.00 95.38 291 ALA A N 1
ATOM 2260 C CA . ALA A 1 291 ? 5.760 -16.382 -22.975 1.00 95.38 291 ALA A CA 1
ATOM 2261 C C . ALA A 1 291 ? 6.332 -15.074 -23.541 1.00 95.38 291 ALA A C 1
ATOM 2263 O O . ALA A 1 291 ? 6.657 -14.975 -24.724 1.00 95.38 291 ALA A O 1
ATOM 2264 N N . PHE A 1 292 ? 6.535 -14.083 -22.667 1.00 93.56 292 PHE A N 1
ATOM 2265 C CA . PHE A 1 292 ? 7.115 -12.765 -22.987 1.00 93.56 292 PHE A CA 1
ATOM 2266 C C . PHE A 1 292 ? 6.296 -11.873 -23.933 1.00 93.56 292 PHE A C 1
ATOM 2268 O O . PHE A 1 292 ? 6.850 -10.917 -24.483 1.00 93.56 29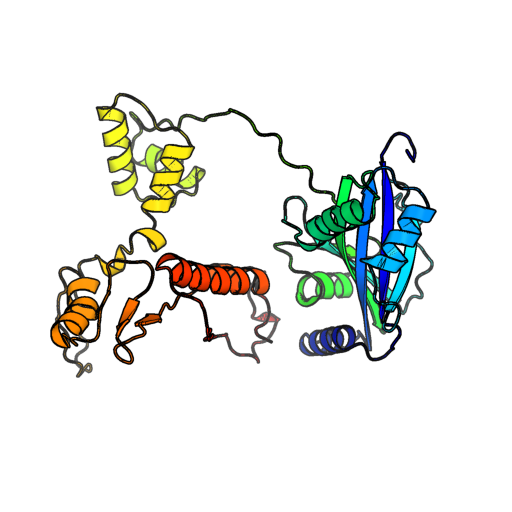2 PHE A O 1
ATOM 2275 N N . THR A 1 293 ? 5.017 -12.182 -24.134 1.00 90.94 293 THR A N 1
ATOM 2276 C CA . THR A 1 293 ? 4.094 -11.454 -25.021 1.00 90.94 293 THR A CA 1
ATOM 2277 C C . THR A 1 293 ? 2.925 -10.810 -24.282 1.00 90.94 293 THR A C 1
ATOM 2279 O O . THR A 1 293 ? 2.333 -9.873 -24.806 1.00 90.94 293 THR A O 1
ATOM 2282 N N . GLU A 1 294 ? 2.617 -11.274 -23.071 1.00 92.25 294 GLU A N 1
ATOM 2283 C CA . GLU A 1 294 ? 1.442 -10.877 -22.288 1.00 92.25 294 GLU A CA 1
ATOM 2284 C C . GLU A 1 294 ? 1.806 -10.646 -20.811 1.00 92.25 294 GLU A C 1
ATOM 2286 O O . GLU A 1 294 ? 2.964 -10.794 -20.408 1.00 92.25 294 GLU A O 1
ATOM 2291 N N . ASN A 1 295 ? 0.810 -10.282 -19.996 1.00 94.06 295 ASN A N 1
ATOM 2292 C CA . ASN A 1 295 ? 0.989 -9.981 -18.572 1.00 94.06 295 ASN A CA 1
ATOM 2293 C C . ASN A 1 295 ? 1.282 -11.217 -17.709 1.00 94.06 295 ASN A C 1
ATOM 2295 O O . ASN A 1 295 ? 1.830 -11.061 -16.619 1.00 94.06 295 ASN A O 1
ATOM 2299 N N . ALA A 1 296 ? 0.962 -12.422 -18.189 1.00 96.75 296 ALA A N 1
ATOM 2300 C CA . ALA A 1 296 ? 1.239 -13.695 -17.531 1.00 96.75 296 ALA A CA 1
ATOM 2301 C C . ALA A 1 296 ? 1.706 -14.744 -18.554 1.00 96.75 296 ALA A C 1
ATOM 2303 O O . ALA A 1 296 ? 1.417 -14.631 -19.744 1.00 96.75 296 ALA A O 1
ATOM 2304 N N . GLY A 1 297 ? 2.464 -15.745 -18.099 1.00 96.75 297 GLY A N 1
ATOM 2305 C CA . GLY A 1 297 ? 2.854 -16.884 -18.933 1.00 96.75 297 GLY A CA 1
ATOM 2306 C C . GLY A 1 297 ? 1.764 -17.951 -18.931 1.00 96.75 297 GLY A C 1
ATOM 2307 O O . GLY A 1 297 ? 1.197 -18.221 -17.875 1.00 96.75 297 GLY A O 1
ATOM 2308 N N . ILE A 1 298 ? 1.495 -18.565 -20.083 1.00 97.25 298 ILE A N 1
ATOM 2309 C CA . ILE A 1 298 ? 0.419 -19.553 -20.254 1.00 97.25 298 ILE A CA 1
ATOM 2310 C C . ILE A 1 298 ? 1.006 -20.882 -20.717 1.00 97.25 298 ILE A C 1
ATOM 2312 O O . ILE A 1 298 ? 1.827 -20.921 -21.641 1.00 97.25 298 ILE A O 1
ATOM 2316 N N . VAL A 1 299 ? 0.571 -21.968 -20.082 1.00 97.00 299 VAL A N 1
ATOM 2317 C CA . VAL A 1 299 ? 0.974 -23.337 -20.406 1.00 97.00 299 VAL A CA 1
ATOM 2318 C C . VAL A 1 299 ? -0.240 -24.243 -20.590 1.00 97.00 299 VAL A C 1
ATOM 2320 O O . VAL A 1 299 ? -1.243 -24.101 -19.894 1.00 97.00 299 VAL A O 1
ATOM 2323 N N . GLU A 1 300 ? -0.134 -25.188 -21.513 1.00 97.44 300 GLU A N 1
ATOM 2324 C CA . GLU A 1 300 ? -1.039 -26.326 -21.648 1.00 97.44 300 GLU A CA 1
ATOM 2325 C C . GLU A 1 300 ? -0.875 -27.256 -20.431 1.00 97.44 300 GLU A C 1
ATOM 2327 O O . GLU A 1 300 ? 0.230 -27.388 -19.897 1.00 97.44 300 GLU A O 1
ATOM 2332 N N . PHE A 1 301 ? -1.972 -27.856 -19.958 1.00 95.88 301 PHE A N 1
ATOM 2333 C CA . PHE A 1 301 ? -1.956 -28.696 -18.758 1.00 95.88 301 PHE A CA 1
ATOM 2334 C C . PHE A 1 301 ? -2.524 -30.111 -18.947 1.00 95.88 301 PHE A C 1
ATOM 2336 O O . PHE A 1 301 ? -1.890 -31.071 -18.506 1.00 95.88 301 PHE A O 1
ATOM 2343 N N . ASP A 1 302 ? -3.720 -30.255 -19.533 1.00 96.50 302 ASP A N 1
ATOM 2344 C CA . ASP A 1 302 ? -4.413 -31.552 -19.652 1.00 96.50 302 ASP A CA 1
ATOM 2345 C C . ASP A 1 302 ? -5.199 -31.781 -20.964 1.00 96.50 302 ASP A C 1
ATOM 2347 O O . ASP A 1 302 ? -6.038 -32.680 -21.055 1.00 96.50 302 ASP A O 1
ATOM 2351 N N . GLY A 1 303 ? -4.958 -30.962 -21.983 1.00 94.88 303 GLY A N 1
ATOM 2352 C CA . GLY A 1 303 ? -5.624 -30.978 -23.283 1.00 94.88 303 GLY A CA 1
ATOM 2353 C C . GLY A 1 303 ? -6.974 -30.260 -23.314 1.00 94.88 303 GLY A C 1
ATOM 2354 O O . GLY A 1 303 ? -7.536 -30.074 -24.393 1.00 94.88 303 GLY A O 1
ATOM 2355 N N . THR A 1 304 ? -7.501 -29.848 -22.158 1.00 96.44 304 THR A N 1
ATOM 2356 C CA . THR A 1 304 ? -8.767 -29.103 -22.043 1.00 96.44 304 THR A CA 1
ATOM 2357 C C . THR A 1 304 ? -8.640 -27.803 -21.260 1.00 96.44 304 THR A C 1
ATOM 2359 O O . THR A 1 304 ? -9.464 -26.907 -21.440 1.00 96.44 304 THR A O 1
ATOM 2362 N N . ASN A 1 305 ? -7.611 -27.693 -20.420 1.00 96.12 305 ASN A N 1
ATOM 2363 C CA . ASN A 1 305 ? -7.335 -26.543 -19.579 1.00 96.12 305 ASN A CA 1
ATOM 2364 C C . ASN A 1 305 ? -5.923 -26.003 -19.819 1.00 96.12 305 ASN A C 1
ATOM 2366 O O . ASN A 1 305 ? -4.980 -26.740 -20.117 1.00 96.12 305 ASN A O 1
ATOM 2370 N N . GLU A 1 306 ? -5.792 -24.701 -19.597 1.00 97.00 306 GLU A N 1
ATOM 2371 C CA . GLU A 1 306 ? -4.533 -23.967 -19.598 1.00 97.00 306 GLU A CA 1
ATOM 2372 C C . GLU A 1 306 ? -4.273 -23.426 -18.188 1.00 97.00 306 GLU A C 1
ATOM 2374 O O . GLU A 1 306 ? -5.208 -23.122 -17.438 1.00 97.00 306 GLU A O 1
ATOM 2379 N N . LEU A 1 307 ? -3.001 -23.281 -17.821 1.00 97.00 307 LEU A N 1
ATOM 2380 C CA . LEU A 1 307 ? -2.589 -22.642 -16.576 1.00 97.00 307 LEU A CA 1
ATOM 2381 C C . LEU A 1 307 ? -1.837 -21.349 -16.872 1.00 97.00 307 LEU A C 1
ATOM 2383 O O . LEU A 1 307 ? -0.874 -21.332 -17.636 1.00 97.00 307 LEU A O 1
ATOM 2387 N N . SER A 1 308 ? -2.261 -20.275 -16.209 1.00 97.06 308 SER A N 1
ATOM 2388 C CA . SER A 1 308 ? -1.594 -18.977 -16.246 1.00 97.06 308 SER A CA 1
ATOM 2389 C C . SER A 1 308 ? -0.778 -18.767 -14.973 1.00 97.06 308 SER A C 1
ATOM 2391 O O . SER A 1 308 ? -1.308 -18.878 -13.866 1.00 97.06 308 SER A O 1
ATOM 2393 N N . PHE A 1 309 ? 0.490 -18.391 -15.130 1.00 95.44 309 PHE A N 1
ATOM 2394 C CA . PHE A 1 309 ? 1.412 -18.107 -14.036 1.00 95.44 309 PHE A CA 1
ATOM 2395 C C . PHE A 1 309 ? 2.004 -16.703 -14.154 1.00 95.44 309 PHE A C 1
ATOM 2397 O O . PHE A 1 309 ? 2.497 -16.292 -15.207 1.00 95.44 309 PHE A O 1
ATOM 2404 N N . LYS A 1 310 ? 2.019 -15.986 -13.029 1.00 96.44 310 LYS A N 1
ATOM 2405 C CA . LYS A 1 310 ? 2.694 -14.699 -12.883 1.00 96.44 310 LYS A CA 1
ATOM 2406 C C . LYS A 1 310 ? 3.288 -14.586 -11.486 1.00 96.44 310 LYS A C 1
ATOM 2408 O O . LYS A 1 310 ? 2.697 -15.034 -10.510 1.00 96.44 310 LYS A O 1
ATOM 2413 N N . VAL A 1 311 ? 4.472 -13.990 -11.421 1.00 95.69 311 VAL A N 1
ATOM 2414 C CA . VAL A 1 311 ? 5.145 -13.607 -10.184 1.00 95.69 311 VAL A CA 1
ATOM 2415 C C . VAL A 1 311 ? 5.504 -12.134 -10.301 1.00 95.69 311 VAL A C 1
ATOM 2417 O O . VAL A 1 311 ? 6.031 -11.707 -11.331 1.00 95.69 311 VAL A O 1
ATOM 2420 N N . GLU A 1 312 ? 5.222 -11.378 -9.246 1.00 93.81 312 GLU A N 1
ATOM 2421 C CA . GLU A 1 312 ? 5.597 -9.973 -9.103 1.00 93.81 312 GLU A CA 1
ATOM 2422 C C . GLU A 1 312 ? 6.286 -9.743 -7.762 1.00 93.81 312 GLU A C 1
ATOM 2424 O O . GLU A 1 312 ? 6.251 -10.583 -6.864 1.00 93.81 312 GLU A O 1
ATOM 2429 N N . THR A 1 313 ? 6.913 -8.581 -7.623 1.00 94.12 313 THR A N 1
ATOM 2430 C CA . THR A 1 313 ? 7.500 -8.128 -6.362 1.00 94.12 313 THR A CA 1
ATOM 2431 C C . THR A 1 313 ? 6.994 -6.732 -6.053 1.00 94.12 313 THR A C 1
ATOM 2433 O O . THR A 1 313 ? 6.887 -5.919 -6.968 1.00 94.12 313 THR A O 1
ATOM 2436 N N . HIS A 1 314 ? 6.775 -6.409 -4.778 1.00 94.62 314 HIS A N 1
ATOM 2437 C CA . HIS A 1 314 ? 6.374 -5.060 -4.369 1.00 94.62 314 HIS A CA 1
ATOM 2438 C C . HIS A 1 314 ? 7.243 -4.512 -3.231 1.00 94.62 314 HIS A C 1
ATOM 2440 O O . HIS A 1 314 ? 6.765 -4.014 -2.215 1.00 94.62 314 HIS A O 1
ATOM 2446 N N . ASN A 1 315 ? 8.559 -4.620 -3.417 1.00 91.56 315 ASN A N 1
ATOM 2447 C CA . ASN A 1 315 ? 9.550 -4.446 -2.354 1.00 91.56 315 ASN A CA 1
ATOM 2448 C C . ASN A 1 315 ? 9.584 -3.023 -1.783 1.00 91.56 315 ASN A C 1
ATOM 2450 O O . ASN A 1 315 ? 9.506 -2.846 -0.573 1.00 91.56 315 ASN A O 1
ATOM 2454 N N . HIS A 1 316 ? 9.709 -2.004 -2.642 1.00 88.25 316 HIS A N 1
ATOM 2455 C CA . HIS A 1 316 ? 9.906 -0.627 -2.180 1.00 88.25 316 HIS A CA 1
ATOM 2456 C C . HIS A 1 316 ? 8.684 -0.079 -1.418 1.00 88.25 316 HIS A C 1
ATOM 2458 O O . HIS A 1 316 ? 8.877 0.415 -0.310 1.00 88.25 316 HIS A O 1
ATOM 2464 N N . PRO A 1 317 ? 7.436 -0.235 -1.907 1.00 89.62 317 PRO 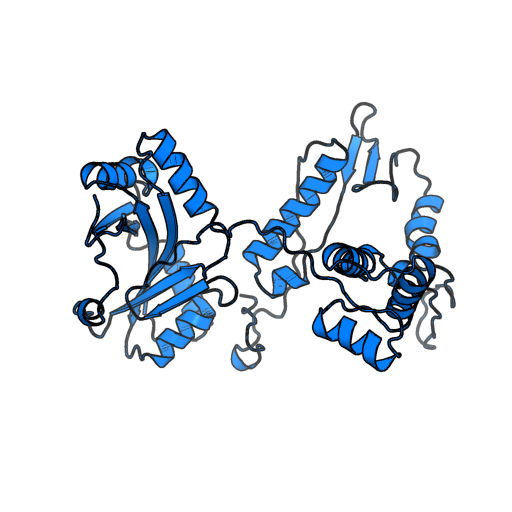A N 1
ATOM 2465 C CA . PRO A 1 317 ? 6.263 0.177 -1.137 1.00 89.62 317 PRO A CA 1
ATOM 2466 C C . PRO A 1 317 ? 6.078 -0.633 0.144 1.00 89.62 317 PRO A C 1
ATOM 2468 O O . PRO A 1 317 ? 5.804 -0.040 1.179 1.00 89.62 317 PRO A O 1
ATOM 2471 N N . SER A 1 318 ? 6.328 -1.948 0.116 1.00 90.81 318 SER A N 1
ATOM 2472 C CA . SER A 1 318 ? 6.237 -2.791 1.320 1.00 90.81 318 SER A CA 1
ATOM 2473 C C . SER A 1 318 ? 7.282 -2.439 2.385 1.00 90.81 318 SER A C 1
ATOM 2475 O O . SER A 1 318 ? 7.062 -2.692 3.562 1.00 90.81 318 SER A O 1
ATOM 2477 N N . ALA A 1 319 ? 8.414 -1.844 2.000 1.00 86.38 319 ALA A N 1
ATOM 2478 C CA . ALA A 1 319 ? 9.406 -1.349 2.954 1.00 86.38 319 ALA A CA 1
ATOM 2479 C C . ALA A 1 319 ? 8.976 -0.040 3.643 1.00 86.38 319 ALA A C 1
ATOM 2481 O O . ALA A 1 319 ? 9.458 0.256 4.733 1.00 86.38 319 ALA A O 1
ATOM 2482 N N . ILE A 1 320 ? 8.098 0.744 3.009 1.00 86.00 320 ILE A N 1
ATOM 2483 C CA . ILE A 1 320 ? 7.589 2.021 3.533 1.00 86.00 320 ILE A CA 1
ATOM 2484 C C . ILE A 1 320 ? 6.299 1.797 4.334 1.00 86.00 320 ILE A C 1
ATOM 2486 O O . ILE A 1 320 ? 6.139 2.325 5.430 1.00 86.00 320 ILE A O 1
ATOM 2490 N N . GLU A 1 321 ? 5.370 1.024 3.778 1.00 88.44 321 GLU A N 1
ATOM 2491 C CA . GLU A 1 321 ? 4.043 0.753 4.326 1.00 88.44 321 GLU A CA 1
ATOM 2492 C C . GLU A 1 321 ? 3.711 -0.729 4.041 1.00 88.44 321 GLU A C 1
ATOM 2494 O O . GLU A 1 321 ? 3.231 -1.054 2.952 1.00 88.44 321 GLU A O 1
ATOM 2499 N N . PRO A 1 322 ? 4.042 -1.659 4.961 1.00 88.50 322 PRO A N 1
ATOM 2500 C CA . PRO A 1 322 ? 4.022 -3.092 4.665 1.00 88.50 322 PRO A CA 1
ATOM 2501 C C . PRO A 1 322 ? 2.652 -3.652 4.300 1.00 88.50 322 PRO A C 1
ATOM 2503 O O . PRO A 1 322 ? 2.562 -4.492 3.407 1.00 88.50 322 PRO A O 1
ATOM 2506 N N . PHE A 1 323 ? 1.586 -3.206 4.971 1.00 88.88 323 PHE A N 1
ATOM 2507 C CA . PHE A 1 323 ? 0.261 -3.784 4.772 1.00 88.88 323 PHE A CA 1
ATOM 2508 C C . PHE A 1 323 ? -0.293 -3.429 3.391 1.00 88.88 323 PHE A C 1
ATOM 2510 O O . PHE A 1 323 ? -0.631 -4.310 2.601 1.00 88.88 323 PHE A O 1
ATOM 2517 N N . GLY A 1 324 ? -0.355 -2.141 3.072 1.00 88.69 324 GLY A N 1
ATOM 2518 C CA . GLY A 1 324 ? -0.803 -1.627 1.787 1.00 88.69 324 GLY A CA 1
ATOM 2519 C C . GLY A 1 324 ? 0.137 -2.029 0.663 1.00 88.69 324 GLY A C 1
ATOM 2520 O O . GLY A 1 324 ? -0.354 -2.475 -0.368 1.00 88.69 324 GLY A O 1
ATOM 2521 N N . GLY A 1 325 ? 1.457 -1.982 0.876 1.00 91.44 325 GLY A N 1
ATOM 2522 C CA . GLY A 1 325 ? 2.448 -2.453 -0.093 1.00 91.44 325 GLY A CA 1
ATOM 2523 C C . GLY A 1 325 ? 2.286 -3.935 -0.448 1.00 91.44 325 GLY A C 1
ATOM 2524 O O . GLY A 1 325 ? 2.281 -4.288 -1.626 1.00 91.44 325 GLY A O 1
ATOM 2525 N N . ALA A 1 326 ? 2.075 -4.817 0.530 1.00 92.56 326 ALA A N 1
ATOM 2526 C CA . ALA A 1 326 ? 1.807 -6.227 0.249 1.00 92.56 326 ALA A CA 1
ATOM 2527 C C . ALA A 1 326 ? 0.432 -6.424 -0.415 1.00 92.56 326 ALA A C 1
ATOM 2529 O O . ALA A 1 326 ? 0.314 -7.155 -1.402 1.00 92.56 326 ALA A O 1
ATOM 2530 N N . ASN A 1 327 ? -0.602 -5.736 0.079 1.00 91.94 327 ASN A N 1
ATOM 2531 C CA . ASN A 1 327 ? -1.971 -5.850 -0.422 1.00 91.94 327 ASN A CA 1
ATOM 2532 C C . ASN A 1 327 ? -2.096 -5.417 -1.894 1.00 91.94 327 ASN A C 1
ATOM 2534 O O . ASN A 1 327 ? -2.700 -6.122 -2.706 1.00 91.94 327 ASN A O 1
ATOM 2538 N N . THR A 1 328 ? -1.482 -4.295 -2.284 1.00 91.88 328 THR A N 1
ATOM 2539 C CA . THR A 1 328 ? -1.466 -3.860 -3.690 1.00 91.88 328 THR A CA 1
ATOM 2540 C C . THR A 1 328 ? -0.629 -4.783 -4.567 1.00 91.88 328 THR A C 1
ATOM 2542 O O . THR A 1 328 ? -0.943 -4.920 -5.749 1.00 91.88 328 THR A O 1
ATOM 2545 N N . GLY A 1 329 ? 0.377 -5.453 -3.997 1.00 92.88 329 GLY A N 1
ATOM 2546 C CA . GLY A 1 329 ? 1.247 -6.398 -4.697 1.00 92.88 329 GLY A CA 1
ATOM 2547 C C . GLY A 1 329 ? 0.492 -7.668 -5.066 1.00 92.88 329 GLY A C 1
ATOM 2548 O O . GLY A 1 329 ? 0.474 -8.061 -6.230 1.00 92.88 329 GLY A O 1
ATOM 2549 N N . ILE A 1 330 ? -0.230 -8.241 -4.098 1.00 94.44 330 ILE A N 1
ATOM 2550 C CA . ILE A 1 330 ? -1.155 -9.361 -4.326 1.00 94.44 330 ILE A CA 1
ATOM 2551 C C . ILE A 1 330 ? -2.240 -8.954 -5.332 1.00 94.44 330 ILE A C 1
ATOM 2553 O O . ILE A 1 330 ? -2.531 -9.685 -6.278 1.00 94.44 330 ILE A O 1
ATOM 2557 N N . GLY A 1 331 ? -2.817 -7.760 -5.176 1.00 93.81 331 GLY A N 1
ATOM 2558 C CA . GLY A 1 331 ? -3.808 -7.243 -6.116 1.00 93.81 331 GLY A CA 1
ATOM 2559 C C . GLY A 1 331 ? -3.273 -7.097 -7.547 1.00 93.81 331 GLY A C 1
ATOM 2560 O O . GLY A 1 331 ? -4.008 -7.372 -8.493 1.00 93.81 331 GLY A O 1
ATOM 2561 N N . GLY A 1 332 ? -2.015 -6.674 -7.715 1.00 94.06 332 GLY A N 1
ATOM 2562 C CA . GLY A 1 332 ? -1.333 -6.545 -9.009 1.00 94.06 332 GLY A CA 1
ATOM 2563 C C . GLY A 1 332 ? -1.213 -7.878 -9.736 1.00 94.06 332 GLY A C 1
ATOM 2564 O O . GLY A 1 332 ? -1.793 -8.042 -10.809 1.00 94.06 332 GLY A O 1
ATOM 2565 N N . VAL A 1 333 ? -0.585 -8.864 -9.093 1.00 94.56 333 VAL A N 1
ATOM 2566 C CA . VAL A 1 333 ? -0.386 -10.194 -9.689 1.00 94.56 333 VAL A CA 1
ATOM 2567 C C . VAL A 1 333 ? -1.707 -10.908 -10.003 1.00 94.56 333 VAL A C 1
ATOM 2569 O O . VAL A 1 333 ? -1.822 -11.578 -11.029 1.00 94.56 333 VAL A O 1
ATOM 2572 N N . ILE A 1 334 ? -2.745 -10.723 -9.178 1.00 96.56 334 ILE A N 1
ATOM 2573 C CA . ILE A 1 334 ? -4.087 -11.253 -9.464 1.00 96.56 334 ILE A CA 1
ATOM 2574 C C . ILE A 1 334 ? -4.668 -10.614 -10.732 1.00 96.56 334 ILE A C 1
ATOM 2576 O O . ILE A 1 334 ? -5.241 -11.319 -11.567 1.00 96.56 334 ILE A O 1
ATOM 2580 N N . ARG A 1 335 ? -4.527 -9.292 -10.900 1.00 97.31 335 ARG A N 1
ATOM 2581 C CA . ARG A 1 335 ? -5.026 -8.587 -12.091 1.00 97.31 335 ARG A CA 1
ATOM 2582 C C . ARG A 1 335 ? -4.302 -9.009 -13.361 1.00 97.31 335 ARG A C 1
ATOM 2584 O O . ARG A 1 335 ? -4.945 -9.059 -14.400 1.00 97.31 335 ARG A O 1
ATOM 2591 N N . ASP A 1 336 ? -3.025 -9.357 -13.284 1.00 96.94 336 ASP A N 1
ATOM 2592 C CA . ASP A 1 336 ? -2.273 -9.855 -14.437 1.00 96.94 336 ASP A CA 1
ATOM 2593 C C . ASP A 1 336 ? -2.793 -11.203 -14.944 1.00 96.94 336 ASP A C 1
ATOM 2595 O O . ASP A 1 336 ? 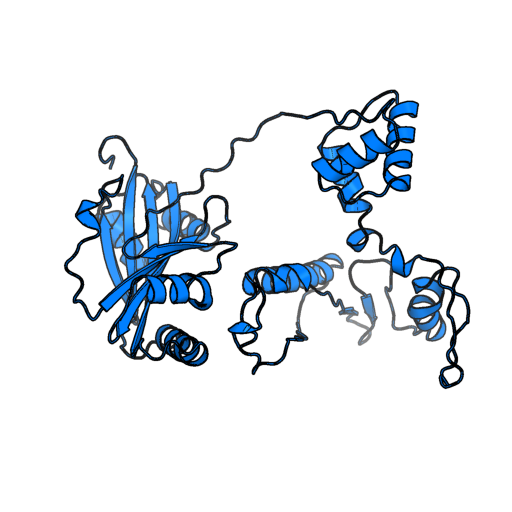-2.940 -11.387 -16.152 1.00 96.94 336 ASP A O 1
ATOM 2599 N N . VAL A 1 337 ? -3.144 -12.117 -14.032 1.00 96.94 337 VAL A N 1
ATOM 2600 C CA . VAL A 1 337 ? -3.789 -13.397 -14.374 1.00 96.94 337 VAL A CA 1
ATOM 2601 C C . VAL A 1 337 ? -5.181 -13.164 -14.972 1.00 96.94 337 VAL A C 1
ATOM 2603 O O . VAL A 1 337 ? -5.531 -13.765 -15.986 1.00 96.94 337 VAL A O 1
ATOM 2606 N N . ILE A 1 338 ? -5.963 -12.243 -14.401 1.00 97.00 338 ILE A N 1
ATOM 2607 C CA . ILE A 1 338 ? -7.256 -11.835 -14.979 1.00 97.00 338 ILE A CA 1
ATOM 2608 C C . ILE A 1 338 ? -7.059 -11.173 -16.353 1.00 97.00 338 ILE A C 1
ATOM 2610 O O . ILE A 1 338 ? -7.892 -11.337 -17.241 1.00 97.00 338 ILE A O 1
ATOM 2614 N N . GLY A 1 339 ? -5.957 -10.448 -16.549 1.00 95.81 339 GLY A N 1
ATOM 2615 C CA . GLY A 1 339 ? -5.627 -9.732 -17.780 1.00 95.81 339 GLY A CA 1
ATOM 2616 C C . GLY A 1 339 ? -5.421 -10.646 -18.987 1.00 95.81 339 GLY A C 1
ATOM 2617 O O . GLY A 1 339 ? -5.665 -10.218 -20.111 1.00 95.81 339 GLY A O 1
ATOM 2618 N N . VAL A 1 340 ? -5.058 -11.911 -18.758 1.00 95.69 340 VAL A N 1
ATOM 2619 C CA . VAL A 1 340 ? -5.027 -12.965 -19.787 1.00 95.69 340 VAL A CA 1
ATOM 2620 C C . VAL A 1 340 ? -6.303 -13.819 -19.797 1.00 95.69 340 VAL A C 1
ATOM 2622 O O . VAL A 1 340 ? -6.323 -14.928 -20.313 1.00 95.69 340 VAL A O 1
ATOM 2625 N N . SER A 1 341 ? -7.396 -13.304 -19.223 1.00 95.00 341 SER A N 1
ATOM 2626 C CA . SER A 1 341 ? -8.707 -13.966 -19.115 1.00 95.00 341 SER A CA 1
ATOM 2627 C C . SER A 1 341 ? -8.713 -15.284 -18.328 1.00 95.00 341 SER A C 1
ATOM 2629 O O . SER A 1 341 ? -9.666 -16.059 -18.427 1.00 95.00 341 SER A O 1
ATOM 2631 N N . ALA A 1 342 ? -7.693 -15.534 -17.503 1.00 95.94 342 ALA A N 1
ATOM 2632 C CA . ALA A 1 342 ? -7.647 -16.700 -16.632 1.00 95.94 342 ALA A CA 1
ATOM 2633 C C . ALA A 1 342 ? -8.336 -16.420 -15.286 1.00 95.94 342 ALA A C 1
ATOM 2635 O O . ALA A 1 342 ? -8.348 -15.299 -14.773 1.00 95.94 342 ALA A O 1
ATOM 2636 N N . LYS A 1 343 ? -8.906 -17.466 -14.680 1.00 97.00 343 LYS A N 1
ATOM 2637 C CA . LYS A 1 343 ? -9.500 -17.395 -13.339 1.00 97.00 343 LYS A CA 1
ATOM 2638 C C . LYS A 1 343 ? -8.414 -17.628 -12.278 1.00 97.00 343 LYS A C 1
ATOM 2640 O O . LYS A 1 343 ? -7.847 -18.719 -12.260 1.00 97.00 343 LYS A O 1
ATOM 2645 N N . PRO A 1 344 ? -8.160 -16.687 -11.350 1.00 96.94 344 PRO A N 1
ATOM 2646 C CA . PRO A 1 344 ? -7.262 -16.937 -10.225 1.00 96.94 344 PRO A CA 1
ATOM 2647 C C . PRO A 1 344 ? -7.794 -18.071 -9.335 1.00 96.94 344 PRO A C 1
ATOM 2649 O O . PRO A 1 344 ? -8.951 -18.039 -8.911 1.00 96.94 344 PRO A O 1
ATOM 2652 N N . ILE A 1 345 ? -6.955 -19.072 -9.055 1.00 96.25 345 ILE A N 1
ATOM 2653 C CA . ILE A 1 345 ? -7.313 -20.241 -8.224 1.00 96.25 345 ILE A CA 1
ATOM 2654 C C . ILE A 1 345 ? -6.392 -20.447 -7.017 1.00 96.25 345 ILE A C 1
ATOM 2656 O O . ILE A 1 345 ? -6.790 -21.099 -6.057 1.00 96.25 345 ILE A O 1
ATOM 2660 N N . ALA A 1 346 ? -5.177 -19.897 -7.056 1.00 95.62 346 ALA A N 1
ATOM 2661 C CA . ALA A 1 346 ? -4.190 -19.987 -5.988 1.00 95.62 346 ALA A CA 1
ATOM 2662 C C . ALA A 1 346 ? -3.228 -18.793 -6.059 1.00 95.62 346 ALA A C 1
ATOM 2664 O O . ALA A 1 346 ? -2.988 -18.249 -7.136 1.00 95.62 346 ALA A O 1
ATOM 2665 N N . SER A 1 347 ? -2.673 -18.411 -4.911 1.00 95.00 347 SER A N 1
ATOM 2666 C CA . SER A 1 347 ? -1.607 -17.417 -4.782 1.00 95.00 347 SER A CA 1
ATOM 2667 C C . SER A 1 347 ? -0.641 -17.880 -3.698 1.00 95.00 347 SER A C 1
ATOM 2669 O O . SER A 1 347 ? -1.057 -18.521 -2.734 1.00 95.00 347 SER A O 1
ATOM 2671 N N . THR A 1 348 ? 0.637 -17.559 -3.855 1.00 94.75 348 THR A N 1
ATOM 2672 C CA . THR A 1 348 ? 1.689 -17.849 -2.875 1.00 94.75 348 THR A CA 1
ATOM 2673 C C . THR A 1 348 ? 2.580 -16.625 -2.734 1.00 94.75 348 THR A C 1
ATOM 2675 O O . THR A 1 348 ? 2.716 -15.842 -3.674 1.00 94.75 348 THR A O 1
ATOM 2678 N N . ASP A 1 349 ? 3.168 -16.457 -1.560 1.00 93.00 349 ASP A N 1
ATOM 2679 C CA . ASP A 1 349 ? 4.065 -15.369 -1.219 1.00 93.00 349 ASP A CA 1
ATOM 2680 C C . ASP A 1 349 ? 5.477 -15.880 -0.905 1.00 93.00 349 ASP A C 1
ATOM 2682 O O . ASP A 1 349 ? 5.712 -17.038 -0.561 1.00 93.00 349 ASP A O 1
ATOM 2686 N N . THR A 1 350 ? 6.459 -15.001 -1.080 1.00 92.94 350 THR A N 1
ATOM 2687 C CA . THR A 1 350 ? 7.848 -15.243 -0.684 1.00 92.94 350 THR A CA 1
ATOM 2688 C C . THR A 1 350 ? 8.365 -13.971 -0.039 1.00 92.94 350 THR A C 1
ATOM 2690 O O . THR A 1 350 ? 8.560 -12.961 -0.714 1.00 92.94 350 THR A O 1
ATOM 2693 N N . LEU A 1 351 ? 8.547 -14.019 1.280 1.00 92.44 351 LEU A N 1
ATOM 2694 C CA . LEU A 1 351 ? 8.912 -12.865 2.095 1.00 92.44 351 LEU A CA 1
ATOM 2695 C C . LEU A 1 351 ? 10.368 -12.977 2.549 1.00 92.44 351 LEU A C 1
ATOM 2697 O O . LEU A 1 351 ? 10.793 -14.013 3.061 1.00 92.44 351 LEU A O 1
ATOM 2701 N N . CYS A 1 352 ? 11.120 -11.892 2.382 1.00 91.12 352 CYS A N 1
ATOM 2702 C CA . CYS A 1 352 ? 12.512 -11.789 2.803 1.00 91.12 352 CYS A CA 1
ATOM 2703 C C . CYS A 1 352 ? 12.668 -10.554 3.693 1.00 91.12 352 CYS A C 1
ATOM 2705 O O . CYS A 1 352 ? 12.499 -9.431 3.219 1.00 91.12 352 CYS A O 1
ATOM 2707 N N . PHE A 1 353 ? 13.016 -10.762 4.962 1.00 89.75 353 PHE A N 1
ATOM 2708 C CA . PHE A 1 353 ? 13.182 -9.697 5.952 1.00 89.75 353 PHE A CA 1
ATOM 2709 C C . PHE A 1 353 ? 14.627 -9.601 6.449 1.00 89.75 353 PHE A C 1
ATOM 2711 O O . PHE A 1 353 ? 15.434 -10.513 6.254 1.00 89.75 353 PHE A O 1
ATOM 2718 N N . GLY A 1 354 ? 14.944 -8.483 7.107 1.00 87.25 354 GLY A N 1
ATOM 2719 C CA . GLY A 1 354 ? 16.162 -8.366 7.906 1.00 87.25 354 GLY A CA 1
ATOM 2720 C C . GLY A 1 354 ? 16.129 -9.267 9.152 1.00 87.25 354 GLY A C 1
ATOM 2721 O O . GLY A 1 354 ? 15.105 -9.893 9.436 1.00 87.25 354 GLY A O 1
ATOM 2722 N N . PRO A 1 355 ? 17.234 -9.339 9.914 1.00 87.88 355 PRO A N 1
ATOM 2723 C CA . PRO A 1 355 ? 17.300 -10.132 11.139 1.00 87.88 355 PRO A CA 1
ATOM 2724 C C . PRO A 1 355 ? 16.225 -9.718 12.152 1.00 87.88 355 PRO A C 1
ATOM 2726 O O . PRO A 1 355 ? 16.047 -8.534 12.434 1.00 87.88 355 PRO A O 1
ATOM 2729 N N . ALA A 1 356 ? 15.522 -10.700 12.720 1.00 84.44 356 ALA A N 1
ATOM 2730 C CA . ALA A 1 356 ? 14.445 -10.467 13.686 1.00 84.44 356 ALA A CA 1
ATOM 2731 C C . ALA A 1 356 ? 14.949 -10.074 15.089 1.00 84.44 356 ALA A C 1
ATOM 2733 O O . ALA A 1 356 ? 14.147 -9.775 15.967 1.00 84.44 356 ALA A O 1
ATOM 2734 N N . ASP A 1 357 ? 16.255 -10.121 15.330 1.00 84.38 357 ASP A N 1
ATOM 2735 C CA . ASP A 1 357 ? 16.923 -9.778 16.588 1.00 84.38 357 ASP A CA 1
ATOM 2736 C C . ASP A 1 357 ? 17.720 -8.464 16.510 1.00 84.38 357 ASP A C 1
ATOM 2738 O O . ASP A 1 357 ? 18.491 -8.157 17.419 1.00 84.38 357 ASP A O 1
ATOM 2742 N N . LEU A 1 358 ? 17.528 -7.672 15.447 1.00 83.56 358 LEU A N 1
ATOM 2743 C CA . LEU A 1 358 ? 18.210 -6.392 15.272 1.00 83.56 358 LEU A CA 1
ATOM 2744 C C . LEU A 1 358 ? 17.772 -5.377 16.352 1.00 83.56 358 LEU A C 1
ATOM 2746 O O . LEU A 1 358 ? 16.578 -5.114 16.487 1.00 83.56 358 LEU A O 1
ATOM 2750 N N . PRO A 1 359 ? 18.693 -4.752 17.109 1.00 82.62 359 PRO A N 1
ATOM 2751 C CA . PRO A 1 359 ? 18.317 -3.772 18.125 1.00 82.62 359 PRO A CA 1
ATOM 2752 C C . PRO A 1 359 ? 17.572 -2.562 17.542 1.00 82.62 359 PRO A C 1
ATOM 2754 O O . PRO A 1 359 ? 17.982 -1.996 16.529 1.00 82.62 359 PRO A O 1
ATOM 2757 N N . LEU A 1 360 ? 16.534 -2.078 18.238 1.00 77.56 360 LEU A N 1
ATOM 2758 C CA . LEU A 1 360 ? 15.756 -0.896 17.824 1.00 77.56 360 LEU A CA 1
ATOM 2759 C C . LEU A 1 360 ? 16.631 0.352 17.602 1.00 77.56 360 LEU A C 1
ATOM 2761 O O . LEU A 1 360 ? 16.318 1.188 16.761 1.00 77.56 360 LEU A O 1
ATOM 2765 N N . THR A 1 361 ? 17.737 0.474 18.340 1.00 82.75 361 THR A N 1
ATOM 2766 C CA . THR A 1 361 ? 18.705 1.576 18.219 1.00 82.75 361 THR A CA 1
ATOM 2767 C C . THR A 1 361 ? 19.501 1.562 16.916 1.00 82.75 361 THR A C 1
ATOM 2769 O O . THR A 1 361 ? 20.079 2.583 16.556 1.00 82.75 361 THR A O 1
ATOM 2772 N N . GLU A 1 362 ? 19.559 0.422 16.229 1.00 84.75 362 GLU A N 1
ATOM 2773 C CA . GLU A 1 362 ? 20.255 0.258 14.949 1.00 84.75 362 GLU A CA 1
ATOM 2774 C C . GLU A 1 362 ? 19.310 0.411 13.749 1.00 84.75 362 GLU A C 1
ATOM 2776 O O . GLU A 1 362 ? 19.768 0.530 12.612 1.00 84.75 362 GLU A O 1
ATOM 2781 N N . LEU A 1 363 ? 17.992 0.442 13.984 1.00 79.56 363 LEU A N 1
ATOM 2782 C CA . LEU A 1 363 ? 17.009 0.637 12.926 1.00 79.56 363 LEU A CA 1
ATOM 2783 C C . LEU A 1 363 ? 17.010 2.094 12.433 1.00 79.56 363 LEU A C 1
ATOM 2785 O O . LEU A 1 363 ? 16.886 3.017 13.247 1.00 79.56 363 LEU A O 1
ATOM 2789 N N . PRO A 1 364 ? 17.077 2.324 11.107 1.00 78.12 364 PRO A N 1
ATOM 2790 C CA . PRO A 1 364 ? 16.913 3.658 10.547 1.00 78.12 364 PRO A CA 1
ATOM 2791 C C . PRO A 1 364 ? 15.575 4.293 10.949 1.00 78.12 364 PRO A C 1
ATOM 2793 O O . PRO A 1 364 ? 14.580 3.618 11.234 1.00 78.12 364 PRO A O 1
ATOM 2796 N N . GLU A 1 365 ? 15.534 5.624 10.962 1.00 73.44 365 GLU A N 1
ATOM 2797 C CA . GLU A 1 365 ? 14.294 6.351 11.223 1.00 73.44 365 GLU A CA 1
ATOM 2798 C C . GLU A 1 365 ? 13.227 6.013 10.167 1.00 73.44 365 GLU A C 1
ATOM 2800 O O . GLU A 1 365 ? 13.518 5.930 8.976 1.00 73.44 365 GLU A O 1
ATOM 2805 N N . GLY A 1 366 ? 11.989 5.787 10.618 1.00 70.62 366 GLY A N 1
ATOM 2806 C CA . GLY A 1 366 ? 10.859 5.436 9.752 1.00 70.62 366 GLY A CA 1
ATOM 2807 C C . GLY A 1 366 ? 10.760 3.958 9.360 1.00 70.62 366 GLY A C 1
ATOM 2808 O O . GLY A 1 366 ? 9.740 3.570 8.802 1.00 70.62 366 GLY A O 1
ATOM 2809 N N . VAL A 1 367 ? 11.754 3.123 9.681 1.00 74.38 367 VAL A N 1
ATOM 2810 C CA . VAL A 1 367 ? 11.700 1.676 9.418 1.00 74.38 367 VAL A CA 1
ATOM 2811 C C . VAL A 1 367 ? 10.956 0.959 10.547 1.00 74.38 367 VAL A C 1
ATOM 2813 O O . VAL A 1 367 ? 11.234 1.187 11.730 1.00 74.38 367 VAL A O 1
ATOM 2816 N N . LEU A 1 368 ? 10.012 0.090 10.176 1.00 74.12 368 LEU A N 1
ATOM 2817 C CA . LEU A 1 368 ? 9.342 -0.823 11.102 1.00 74.12 368 LEU A CA 1
ATOM 2818 C C . LEU A 1 368 ? 10.252 -2.009 11.426 1.00 74.12 368 LEU A C 1
ATOM 2820 O O . LEU A 1 368 ? 10.996 -2.494 10.572 1.00 74.12 368 LEU A O 1
ATOM 2824 N N . HIS A 1 369 ? 10.205 -2.467 12.675 1.00 77.88 369 HIS A N 1
ATOM 2825 C CA . HIS A 1 369 ? 10.992 -3.619 13.093 1.00 77.88 369 HIS A CA 1
ATOM 2826 C C . HIS A 1 369 ? 10.520 -4.880 12.334 1.00 77.88 369 HIS A C 1
ATOM 2828 O O . HIS A 1 369 ? 9.317 -5.044 12.157 1.00 77.88 369 HIS A O 1
ATOM 2834 N N . PRO A 1 370 ? 11.413 -5.800 11.912 1.00 76.94 370 PRO A N 1
ATOM 2835 C CA . PRO A 1 370 ? 11.024 -7.052 11.246 1.00 76.94 370 PRO A CA 1
ATOM 2836 C C . PRO A 1 370 ? 10.192 -8.045 12.084 1.00 76.94 370 PRO A C 1
ATOM 2838 O O . PRO A 1 370 ? 9.990 -9.169 11.629 1.00 76.94 370 PRO A O 1
ATOM 2841 N N . ARG A 1 371 ? 9.811 -7.690 13.319 1.00 70.62 371 ARG A N 1
ATOM 2842 C CA . ARG A 1 371 ? 9.099 -8.571 14.256 1.00 70.62 371 ARG A CA 1
ATOM 2843 C C . ARG A 1 371 ? 7.650 -8.165 14.351 1.00 70.62 371 ARG A C 1
ATOM 2845 O O . ARG A 1 371 ? 7.423 -6.936 14.319 1.00 70.62 371 ARG A O 1
#

Solvent-accessible surface area (backbone atoms only — not comparable to full-atom values): 21880 Å² total; per-residue (Å²): 67,67,55,95,86,37,67,31,34,40,38,35,44,36,33,64,73,53,94,81,41,66,67,20,52,47,56,41,53,51,37,43,75,71,67,44,65,48,56,76,43,42,42,62,24,46,30,39,38,39,34,21,52,53,52,70,72,56,50,52,47,43,45,70,74,69,70,51,54,80,90,58,32,46,77,47,80,45,82,58,68,81,76,79,54,83,77,71,65,65,64,89,61,53,92,51,41,49,47,38,17,32,32,56,34,79,79,55,89,53,69,64,20,54,48,49,41,54,50,37,38,74,75,68,45,69,49,54,73,46,38,35,53,36,39,37,34,44,38,26,32,64,85,77,43,69,70,56,52,54,47,44,40,65,76,69,72,38,56,75,90,52,30,46,74,29,84,32,77,59,82,85,58,70,69,70,82,79,78,88,70,94,79,79,52,75,47,87,45,65,93,52,52,76,67,52,46,48,49,52,24,58,78,69,66,39,81,53,52,70,70,56,44,47,58,52,30,54,49,23,55,73,69,72,43,62,40,42,47,67,59,48,51,50,49,31,55,59,67,27,60,87,64,60,37,51,76,46,57,29,68,46,78,54,85,81,59,97,85,62,84,74,91,69,75,56,60,34,83,31,42,38,60,74,40,65,51,39,53,52,61,69,64,59,56,88,48,59,75,41,72,94,80,61,76,36,34,31,29,60,72,76,92,83,50,70,48,73,50,69,86,78,82,42,63,71,51,28,64,71,41,50,68,64,20,47,52,53,36,55,53,48,44,52,48,27,36,42,71,74,74,42,81,88,86,80,87,87,88,85,87,86,77,69,68,72,81,66,56,77,89,76,52,59,89,85,55,76,71,72,109

Nearest PDB structures (foldseek):
  6lyo-assembly1_A  TM=7.208E-01  e=6.174E-14  Salmonella enterica subsp. enterica serovar Typhimurium str. LT2
  6lyl-assembly1_A  TM=7.175E-01  e=1.320E-13  Salmonella enterica subsp. enterica serovar Typhimurium str. LT2
  4l78-assembly1_A  TM=7.205E-01  e=1.484E-13  Salmonella enterica subsp. enterica serovar Typhimurium str. LT2
  7dw7-assembly1_A  TM=7.183E-01  e=1.400E-13  Salmonella enterica subsp. enterica serovar Typhimurium
  6jt8-assembly1_A  TM=7.126E-01  e=2.108E-13  Salmonella enterica subsp. enterica serovar Typhimurium

Secondary structure (DSSP, 8-state):
-EETTEEEEEEEEEEESSS--HHHHHHHHHHHHTT-TTEEEEEEEEEEEEEES--HHHHHHHIIIII--TTTEEEEEEEE-SS--GGGS-S---TTEEEEEEEEPTT---HHHHHHHHHHHHTT-TTEEEEEEEEEEEEEESS--HHHHHHHIIIII--TTTEEEEEBPPPP--PPPPPP-----EE--TT--HHHHHHHHHHHT----HHHHHHHHHHHHHHTSPEEHHHHHHHHHHTSHHHH-HHHHS-EEPPPPTT------SEESSHHIIIIIHHHHHH--TTEEESSSSSSEEEE-SSS-EEEE-----HHHHHHSHHHHHHHHHHHHHHHHHHTTPPP-----------TT--GGGSPTTPPP--

pLDDT: mean 90.42, std 11.22, range [40.5, 98.62]

Foldseek 3Di:
DADVNFWWKKKKKKFWPDPPDPVFVVLVVVCVVLVVVQWPTKGKIKMKMWTFNDDPVLQVCCVVPPDDDPVTIDMDMDTDDPPPDPVVQCPPDDPQKWKKKKWWDAPFDDVVFVVSQVVSVVVVNPRTDTMTIIMMMITGGDPDDPVSVVVSCPFGRDQPVTMDMDGGDDDDDTHDDDDDDPDKDFDDLEPDDLVRLVVSCVVLVLPDHSVLSVVQRVVCVVVVHTDIPVRSSVSSVCVDCVNPVVVQQDKDAADDDPPDPDDDDRIDNGNNCVPVVVVCVVVVDPQFPDDPPALWTWGHDPVPDIDTDDDDDQPPVCQQPVPVSVVVRVVSRCVRCVRVVHDDDDDDDDDDDDDQPDNPVPDDPNGHRPD